Protein AF-A0A939RJ05-F1 (afdb_monomer)

Sequence (452 aa):
MKIYETQSNEKELFLKVTDVLLPDTPKEKILIYDIDTTAFEAANGCVFLIGAEYFESGELKVKQYFSEDIREELDIIEKFLSFAYGYEVLLNYKGNSFDIPFLAGRIDILRSDTNIIENEVSKSQTSQVKHRFITLQENMSHLRKISYDLFDEIRPLKTGLDLASTKIDIFRKLTGQTVTEKISGENISLFYVQHLARTKLKAYTEISNSPENVGFISDYHPNSEIDELAHISVSENPSFLQDVLNRNRDNIQSVLYISRLAHIFNMRKGLYNVSIMTCDNKNGIDNFTNTNHTNNQLITDFDRLNLCIYNGCIASETKSDTSNNKNILLSLPILELSLKQFYINYRDYYYFPAENMAMHKSIAEFADKASRKKATAQTAFSMISGRFVKIPAAYIKAENKKEGCLYKESYESENYYLPVNNIPNMNNDNLKMFAYFCMMENFKYSLSDILI

Mean predicted aligned error: 11.12 Å

Secondary structure (DSSP, 8-state):
-EEEEEE-S-HHHHHHHHHHH-TTS-GGGEEEEEEEESSSSTTT--EEEEEEEEEETTEEEEEEEE-SSGGGHHHHHHHHHHHHTT-SEEEESSTTTTHHHHHHHHHHHHHHHHHHHHTTS-TTHHHHHHHHHHHHHHHHHHHHHHEEEHHHHHGGGTTTTT-S---HHHHHHTTT-----SS-HHHHHHHHHHHHHHHHHHHHHHHSS--S-----TT----SHHHHHTTS-GGGSHHHHHHHHHHHHHHHHHHHHHGGGHHHHHHHTT-EEEEEEEEETTSSHHHHH-S---TT--S--TTS-----BTTBEEEEE--SS-SSEEEEEEEEEEEEEEEEE-TTGGGEEEETTTTEEEEHHHHTTS-STT-EE--TTT-EEEEEEEEEEE-HHHHHHTT--GGG-EESSSS---EEEEGGGGGG--HHHHHHHHHHHHHHHHHHHHHHHH-

Solvent-accessible surface area (backbone atoms only — not comparable to full-atom values): 25511 Å² total; per-residue (Å²): 107,48,77,48,75,46,79,47,92,53,42,69,58,50,52,57,42,40,57,62,68,39,64,90,53,58,63,66,28,39,35,30,43,44,72,43,48,53,46,99,42,39,91,77,34,52,62,42,35,41,36,37,40,39,39,55,98,94,40,35,31,38,40,33,32,35,36,87,46,79,87,25,32,64,56,40,52,50,54,48,38,63,57,54,63,76,43,65,35,36,42,28,69,46,30,81,80,41,52,54,56,33,54,51,45,39,52,55,50,56,49,51,59,46,54,62,54,44,79,77,53,63,78,69,62,53,52,57,54,52,52,52,55,51,52,50,52,52,33,50,52,49,51,64,70,25,50,43,44,50,43,74,68,45,60,80,42,32,75,77,47,70,47,94,64,90,56,68,66,65,37,37,51,68,42,68,50,77,78,77,72,89,66,55,70,68,57,52,20,52,42,51,50,48,34,49,54,49,53,53,47,53,55,45,51,74,71,37,97,61,89,85,83,76,84,85,77,95,85,75,82,88,87,52,79,60,66,70,53,40,78,51,59,62,76,80,35,59,70,61,40,47,53,53,54,47,51,48,49,50,58,34,55,45,52,58,47,52,42,73,48,28,66,58,54,38,45,76,71,58,52,48,46,72,47,78,46,78,40,72,62,88,66,59,57,66,65,64,62,63,63,80,61,62,99,82,62,71,58,78,75,78,87,49,53,65,50,64,60,55,92,57,30,36,41,33,69,46,89,58,90,84,58,97,47,48,32,36,40,36,37,36,36,49,40,84,46,74,29,32,38,39,41,83,67,13,85,52,24,31,19,26,75,91,77,66,31,36,37,47,51,88,63,46,69,84,46,65,72,89,60,45,40,84,25,43,68,78,43,14,24,42,77,48,73,50,52,26,31,79,46,52,53,67,40,42,62,74,67,65,60,59,59,68,80,37,29,21,85,47,78,84,51,74,59,34,30,40,53,55,88,57,59,84,73,53,53,73,67,56,46,46,49,44,52,45,37,48,52,40,52,23,52,32,51,60,49,54,75,68,74,111

Radius of gyration: 30.49 Å; Cα contacts (8 Å, |Δi|>4): 656; chains: 1; bounding box: 73×47×103 Å

pLDDT: mean 78.97, std 17.87, range [28.97, 98.62]

Structure (mmCIF, N/CA/C/O backbone):
data_AF-A0A939RJ05-F1
#
_entry.id   AF-A0A939RJ05-F1
#
loop_
_atom_site.group_PDB
_atom_site.id
_atom_site.type_symbol
_atom_site.label_atom_id
_atom_site.label_alt_id
_atom_site.label_comp_id
_atom_site.label_asym_id
_atom_site.label_entity_id
_atom_site.label_seq_id
_atom_site.pdbx_PDB_ins_code
_atom_site.Cartn_x
_atom_site.Cartn_y
_atom_site.Cartn_z
_atom_site.occupancy
_atom_site.B_iso_or_equiv
_atom_site.auth_seq_id
_atom_site.auth_comp_id
_atom_site.auth_asym_id
_atom_site.auth_atom_id
_atom_site.pdbx_PDB_model_num
ATOM 1 N N . MET A 1 1 ? -14.014 4.101 29.350 1.00 89.81 1 MET A N 1
ATOM 2 C CA . MET A 1 1 ? -13.431 4.295 28.010 1.00 89.81 1 MET A CA 1
ATOM 3 C C . MET A 1 1 ? -13.768 5.696 27.538 1.00 89.81 1 MET A C 1
ATOM 5 O O . MET A 1 1 ? -14.823 6.207 27.920 1.00 89.81 1 MET A O 1
ATOM 9 N N . LYS A 1 2 ? -12.951 6.295 26.670 1.00 93.81 2 LYS A N 1
ATOM 10 C CA . LYS A 1 2 ? -13.255 7.576 26.014 1.00 93.81 2 LYS A CA 1
ATOM 11 C C . LYS A 1 2 ? -13.290 7.409 24.499 1.00 93.81 2 LYS A C 1
ATOM 13 O O . LYS A 1 2 ? -12.536 6.621 23.940 1.00 93.81 2 LYS A O 1
ATOM 18 N N . ILE A 1 3 ? -14.199 8.131 23.848 1.00 97.00 3 ILE A N 1
ATOM 19 C CA . ILE A 1 3 ? -14.319 8.161 22.388 1.00 97.00 3 ILE A CA 1
ATOM 20 C C . ILE A 1 3 ? -14.104 9.599 21.945 1.00 97.00 3 ILE A C 1
ATOM 22 O O . ILE A 1 3 ? -14.841 10.492 22.363 1.00 97.00 3 ILE A O 1
ATOM 26 N N . TYR A 1 4 ? -13.105 9.802 21.098 1.00 97.50 4 TYR A N 1
ATOM 27 C CA . TYR A 1 4 ? -12.804 11.090 20.490 1.00 97.50 4 TYR A CA 1
ATOM 28 C C . TYR A 1 4 ? -13.197 11.037 19.021 1.00 97.50 4 TYR A C 1
ATOM 30 O O . TYR A 1 4 ? -12.906 10.058 18.338 1.00 97.50 4 TYR A O 1
ATOM 38 N N . GLU A 1 5 ? -13.867 12.076 18.534 1.00 97.44 5 GLU A N 1
ATOM 39 C CA . GLU A 1 5 ? -14.218 12.204 17.125 1.00 97.44 5 GLU A CA 1
ATOM 40 C C . GLU A 1 5 ? -13.865 13.600 16.624 1.00 97.44 5 GLU A C 1
ATOM 42 O O . GLU A 1 5 ? -14.129 14.602 17.286 1.00 97.44 5 GLU A O 1
ATOM 47 N N . THR A 1 6 ? -13.242 13.656 15.453 1.00 96.31 6 THR A N 1
ATOM 48 C CA . THR A 1 6 ? -12.765 14.900 14.841 1.00 96.31 6 THR A CA 1
ATOM 49 C C . THR A 1 6 ? -12.865 14.813 13.324 1.00 96.31 6 THR A C 1
ATOM 51 O O . THR A 1 6 ? -12.928 13.720 12.762 1.00 96.31 6 THR A O 1
ATOM 54 N N . GLN A 1 7 ? -12.838 15.959 12.650 1.00 95.44 7 GLN A N 1
ATOM 55 C CA . GLN A 1 7 ? -12.683 15.990 11.198 1.00 95.44 7 GLN A CA 1
ATOM 56 C C . GLN A 1 7 ? -11.243 15.648 10.797 1.00 95.44 7 GLN A C 1
ATOM 58 O O . GLN A 1 7 ? -10.292 15.939 11.529 1.00 95.44 7 GLN A O 1
ATOM 63 N N . SER A 1 8 ? -11.105 15.023 9.632 1.00 92.62 8 SER A N 1
ATOM 64 C CA . SER A 1 8 ? -9.831 14.777 8.968 1.00 92.62 8 SER A CA 1
ATOM 65 C C . SER A 1 8 ? -9.556 15.858 7.926 1.00 92.62 8 SER A C 1
ATOM 67 O O . SER A 1 8 ? -10.449 16.274 7.189 1.00 92.62 8 SER A O 1
ATOM 69 N N . ASN A 1 9 ? -8.303 16.285 7.842 1.00 88.69 9 ASN A N 1
ATOM 70 C CA . ASN A 1 9 ? -7.784 17.170 6.802 1.00 88.69 9 ASN A CA 1
ATOM 71 C C . ASN A 1 9 ? -7.405 16.419 5.511 1.00 88.69 9 ASN A C 1
ATOM 73 O O . ASN A 1 9 ? -7.121 17.065 4.509 1.00 88.69 9 ASN A O 1
ATOM 77 N N . GLU A 1 10 ? -7.448 15.083 5.502 1.00 89.25 10 GLU A N 1
ATOM 78 C CA . GLU A 1 10 ? -6.997 14.247 4.378 1.00 89.25 10 GLU A CA 1
ATOM 79 C C . GLU A 1 10 ? -8.123 13.851 3.412 1.00 89.25 10 GLU A C 1
ATOM 81 O O . GLU A 1 10 ? -7.974 12.946 2.595 1.00 89.25 10 GLU A O 1
ATOM 86 N N . LYS A 1 11 ? -9.277 14.528 3.474 1.00 91.94 11 LYS A N 1
ATOM 87 C CA . LYS A 1 11 ? -10.465 14.224 2.656 1.00 91.94 11 LYS A CA 1
ATOM 88 C C . LYS A 1 11 ? -10.159 14.132 1.164 1.00 91.94 11 LYS A C 1
ATOM 90 O O . LYS A 1 11 ? -10.579 13.189 0.501 1.00 91.94 11 LYS A O 1
ATOM 95 N N . GLU A 1 12 ? -9.445 15.117 0.634 1.00 87.62 12 GLU A N 1
ATOM 96 C CA . GLU A 1 12 ? -9.101 15.169 -0.785 1.00 87.62 12 GLU A CA 1
ATOM 97 C C . GLU A 1 12 ? -8.206 13.991 -1.187 1.00 87.62 12 GLU A C 1
ATOM 99 O O . GLU A 1 12 ? -8.477 13.314 -2.180 1.00 87.62 12 GLU A O 1
ATOM 104 N N . LEU A 1 13 ? -7.187 13.701 -0.377 1.00 84.75 13 LEU A N 1
ATOM 105 C CA . LEU A 1 13 ? -6.288 12.577 -0.595 1.00 84.75 13 LEU A CA 1
ATOM 106 C C . LEU A 1 13 ? -7.037 11.241 -0.506 1.00 84.75 13 LEU A C 1
ATOM 108 O O . LEU A 1 13 ? -6.908 10.409 -1.400 1.00 84.75 13 LEU A O 1
ATOM 112 N N . PHE A 1 14 ? -7.869 11.055 0.519 1.00 91.12 14 PHE A N 1
ATOM 113 C CA . PHE A 1 14 ? -8.706 9.871 0.699 1.00 91.12 14 PHE A CA 1
ATOM 114 C C . PHE A 1 14 ? -9.585 9.598 -0.524 1.00 91.12 14 PHE A C 1
ATOM 116 O O . PHE A 1 14 ? -9.611 8.471 -1.024 1.00 91.12 14 PHE A O 1
ATOM 123 N N . LEU A 1 15 ? -10.281 10.618 -1.039 1.00 89.56 15 LEU A N 1
ATOM 124 C CA . LEU A 1 15 ? -11.142 10.470 -2.214 1.00 89.56 15 LEU A CA 1
ATOM 125 C C . LEU A 1 15 ? -10.329 10.032 -3.438 1.00 89.56 15 LEU A C 1
ATOM 127 O O . LEU A 1 15 ? -10.649 9.010 -4.043 1.00 89.56 15 LEU A O 1
ATOM 131 N N . LYS A 1 16 ? -9.218 10.719 -3.735 1.00 81.56 16 LYS A N 1
ATOM 132 C CA . LYS A 1 16 ? -8.351 10.386 -4.879 1.00 81.56 16 LYS A CA 1
ATOM 133 C C . LYS A 1 16 ? -7.790 8.966 -4.780 1.00 81.56 16 LYS A C 1
ATOM 135 O O . LYS A 1 16 ? -7.823 8.207 -5.745 1.00 81.56 16 LYS A O 1
ATOM 140 N N . VAL A 1 17 ? -7.308 8.584 -3.602 1.00 84.00 17 VAL A N 1
ATOM 141 C CA . VAL A 1 17 ? -6.753 7.253 -3.334 1.00 84.00 17 VAL A CA 1
ATOM 142 C C . VAL A 1 17 ? -7.797 6.164 -3.527 1.00 84.00 17 VAL A C 1
ATOM 144 O O . VAL A 1 17 ? -7.559 5.183 -4.234 1.00 84.00 17 VAL A O 1
ATOM 147 N N . THR A 1 18 ? -8.957 6.326 -2.899 1.00 88.06 18 THR A N 1
ATOM 148 C CA . THR A 1 18 ? -10.007 5.308 -2.919 1.00 88.06 18 THR A CA 1
ATOM 149 C C . THR A 1 18 ? -10.670 5.206 -4.289 1.00 88.06 18 THR A C 1
ATOM 151 O O . THR A 1 18 ? -11.065 4.113 -4.672 1.00 88.06 18 THR A O 1
ATOM 154 N N . ASP A 1 19 ? -10.730 6.282 -5.077 1.00 85.00 19 ASP A N 1
ATOM 155 C CA . ASP A 1 19 ? -11.166 6.248 -6.484 1.00 85.00 19 ASP A CA 1
ATOM 156 C C . ASP A 1 19 ? -10.230 5.446 -7.395 1.00 85.00 19 ASP A C 1
ATOM 158 O O . ASP A 1 19 ? -10.642 4.954 -8.451 1.00 85.00 19 ASP A O 1
ATOM 162 N N . VAL A 1 20 ? -8.956 5.315 -7.026 1.00 81.00 20 VAL A N 1
ATOM 163 C CA . VAL A 1 20 ? -7.994 4.495 -7.768 1.00 81.00 20 VAL A CA 1
ATOM 164 C C . VAL A 1 20 ? -7.974 3.074 -7.230 1.00 81.00 20 VAL A C 1
ATOM 166 O O . VAL A 1 20 ? -8.106 2.134 -8.007 1.00 81.00 20 VAL A O 1
ATOM 169 N N . LEU A 1 21 ? -7.794 2.905 -5.924 1.00 85.31 21 LEU A N 1
ATOM 170 C CA . LEU A 1 21 ? -7.571 1.602 -5.307 1.00 85.31 21 LEU A CA 1
ATOM 171 C C . LEU A 1 21 ? -8.852 0.763 -5.212 1.00 85.31 21 LEU A C 1
ATOM 173 O O . LEU A 1 21 ? -8.792 -0.456 -5.349 1.00 85.31 21 LEU A O 1
ATOM 177 N N . LEU A 1 22 ? -9.990 1.415 -4.964 1.00 89.06 22 LEU A N 1
ATOM 178 C CA . LEU A 1 22 ? -11.276 0.795 -4.635 1.00 89.06 22 LEU A CA 1
ATOM 179 C C . LEU A 1 22 ? -12.421 1.476 -5.423 1.00 89.06 22 LEU A C 1
ATOM 181 O O . LEU A 1 22 ? -13.361 1.996 -4.817 1.00 89.06 22 LEU A O 1
ATOM 185 N N . PRO 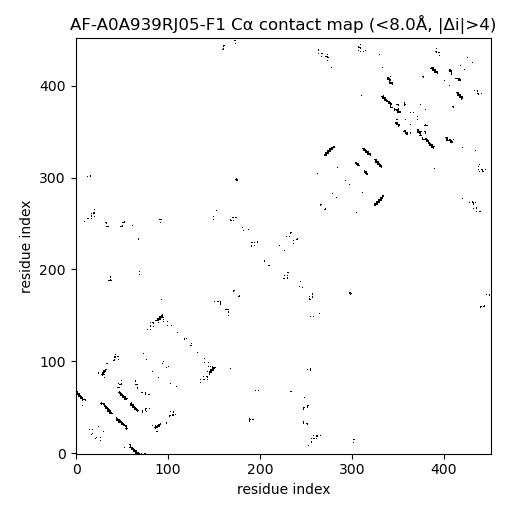A 1 23 ? -12.347 1.523 -6.771 1.00 84.44 23 PRO A N 1
ATOM 186 C CA . PRO A 1 23 ? -13.260 2.319 -7.598 1.00 84.44 23 PRO A CA 1
ATOM 187 C C . PRO A 1 23 ? -14.725 1.878 -7.486 1.00 84.44 23 PRO A C 1
ATOM 189 O O . PRO A 1 23 ? -15.622 2.710 -7.586 1.00 84.44 23 PRO A O 1
ATOM 192 N N . ASP A 1 24 ? -14.959 0.587 -7.249 1.00 88.25 24 ASP A N 1
ATOM 193 C CA . ASP A 1 24 ? -16.298 -0.002 -7.154 1.00 88.25 24 ASP A CA 1
ATOM 194 C C . ASP A 1 24 ? -16.863 0.013 -5.720 1.00 88.25 24 ASP A C 1
ATOM 196 O O . ASP A 1 24 ? -17.988 -0.434 -5.493 1.00 88.25 24 ASP A O 1
ATOM 200 N N . THR A 1 25 ? -16.105 0.511 -4.735 1.00 93.44 25 THR A N 1
ATOM 201 C CA . THR A 1 25 ? -16.527 0.556 -3.328 1.00 93.44 25 THR A CA 1
ATOM 202 C C . THR A 1 25 ? -17.035 1.958 -2.961 1.00 93.44 25 THR A C 1
ATOM 204 O O . THR A 1 25 ? -16.295 2.939 -3.116 1.00 93.44 25 THR A O 1
ATOM 207 N N . PRO A 1 26 ? -18.268 2.090 -2.427 1.00 96.69 26 PRO A N 1
ATOM 208 C CA . PRO A 1 26 ? -18.755 3.354 -1.878 1.00 96.69 26 PRO A CA 1
ATOM 209 C C . PRO A 1 26 ? -17.828 3.884 -0.779 1.00 96.69 26 PRO A C 1
ATOM 211 O O . PRO A 1 26 ? -17.320 3.113 0.035 1.00 96.69 26 PRO A O 1
ATOM 214 N N . LYS A 1 27 ? -17.622 5.202 -0.712 1.00 96.69 27 LYS A N 1
ATOM 215 C CA . LYS A 1 27 ? -16.649 5.809 0.215 1.00 96.69 27 LYS A CA 1
ATOM 216 C C . LYS A 1 27 ? -17.015 5.577 1.677 1.00 96.69 27 LYS A C 1
ATOM 218 O O . LYS A 1 27 ? -16.148 5.300 2.496 1.00 96.69 27 LYS A O 1
ATOM 223 N N . GLU A 1 28 ? -18.308 5.570 1.969 1.00 97.88 28 GLU A N 1
ATOM 224 C CA . GLU A 1 28 ? -18.903 5.276 3.274 1.00 97.88 28 GLU A CA 1
ATOM 225 C C . GLU A 1 28 ? -18.736 3.805 3.697 1.00 97.88 28 GLU A C 1
ATOM 227 O O . GLU A 1 28 ? -19.052 3.442 4.829 1.00 97.88 28 GLU A O 1
ATOM 232 N N . LYS A 1 29 ? -18.267 2.936 2.791 1.00 98.38 29 LYS A N 1
ATOM 233 C CA . LYS A 1 29 ? -18.003 1.511 3.036 1.00 98.38 29 LYS A CA 1
ATOM 234 C C . LYS A 1 29 ? -16.519 1.177 3.164 1.00 98.38 29 LYS A C 1
ATOM 236 O O . LYS A 1 29 ? -16.188 0.004 3.354 1.00 98.38 29 LYS A O 1
ATOM 241 N N . ILE A 1 30 ? -15.652 2.189 3.134 1.00 98.44 30 ILE A N 1
ATOM 242 C CA . ILE A 1 30 ? -14.205 2.063 3.322 1.00 98.44 30 ILE A CA 1
ATOM 243 C C . ILE A 1 30 ? -13.838 2.595 4.709 1.00 98.44 30 ILE A C 1
ATOM 245 O O . ILE A 1 30 ? -14.177 3.725 5.059 1.00 98.44 30 ILE A O 1
ATOM 249 N N . LEU A 1 31 ? -13.127 1.778 5.481 1.00 98.50 31 LEU A N 1
ATOM 250 C CA . LEU A 1 31 ? -12.607 2.122 6.799 1.00 98.50 31 LEU A CA 1
ATOM 251 C C . LEU A 1 31 ? -11.086 1.990 6.798 1.00 98.50 31 LEU A C 1
ATOM 253 O O . LEU A 1 31 ? -10.571 0.961 6.365 1.00 98.50 31 LEU A O 1
ATOM 257 N N . ILE A 1 32 ? -10.377 2.991 7.312 1.00 98.31 32 ILE A N 1
ATOM 258 C CA . ILE A 1 32 ? -8.939 2.896 7.603 1.00 98.31 32 ILE A CA 1
ATOM 259 C C . ILE A 1 32 ? -8.772 2.784 9.112 1.00 98.31 32 ILE A C 1
ATOM 261 O O . ILE A 1 32 ? -9.492 3.463 9.840 1.00 98.31 32 ILE A O 1
ATOM 265 N N . TYR A 1 33 ? -7.863 1.945 9.601 1.00 98.06 33 TYR A N 1
ATOM 266 C CA . TYR A 1 33 ? -7.637 1.801 11.040 1.00 98.06 33 TYR A CA 1
ATOM 267 C C . TYR A 1 33 ? -6.175 1.505 11.384 1.00 98.06 33 TYR A C 1
ATOM 269 O O . TYR A 1 33 ? -5.415 1.052 10.529 1.00 98.06 33 TYR A O 1
ATOM 277 N N . ASP A 1 34 ? -5.830 1.757 12.645 1.00 97.69 34 ASP A N 1
ATOM 278 C CA . ASP A 1 34 ? -4.544 1.439 13.278 1.00 97.69 34 ASP A CA 1
ATOM 279 C C . ASP A 1 34 ? -4.776 1.224 14.783 1.00 97.69 34 ASP A C 1
ATOM 281 O O . ASP A 1 34 ? -5.645 1.884 15.381 1.00 97.69 34 ASP A O 1
ATOM 285 N N . ILE A 1 35 ? -4.015 0.315 15.400 1.00 97.50 35 ILE A N 1
ATOM 286 C CA . ILE A 1 35 ? -4.039 0.099 16.854 1.00 97.50 35 ILE A CA 1
ATOM 287 C C . ILE A 1 35 ? -2.727 0.545 17.504 1.00 97.50 35 ILE A C 1
ATOM 289 O O . ILE A 1 35 ? -1.646 0.299 16.977 1.00 97.50 35 ILE A O 1
ATOM 293 N N . ASP A 1 36 ? -2.813 1.098 18.714 1.00 95.62 36 ASP A N 1
ATOM 294 C CA . ASP A 1 36 ? -1.651 1.258 19.585 1.00 95.62 36 ASP A CA 1
ATOM 295 C C . ASP A 1 36 ? -1.715 0.300 20.776 1.00 95.62 36 ASP A C 1
ATOM 297 O O . ASP A 1 36 ? -2.732 0.138 21.468 1.00 95.62 36 ASP A O 1
ATOM 301 N N . THR A 1 37 ? -0.573 -0.340 21.005 1.00 94.12 37 THR A N 1
ATOM 302 C CA . THR A 1 37 ? -0.399 -1.425 21.965 1.00 94.12 37 THR A CA 1
ATOM 303 C C . THR A 1 37 ? 0.762 -1.147 22.903 1.00 94.12 37 THR A C 1
ATOM 305 O O . THR A 1 37 ? 1.720 -0.447 22.572 1.00 94.12 37 THR A O 1
ATOM 308 N N . THR A 1 38 ? 0.730 -1.751 24.085 1.00 90.94 38 THR A N 1
ATOM 309 C CA . THR A 1 38 ? 1.842 -1.655 25.044 1.00 90.94 38 THR A CA 1
ATOM 310 C C . THR A 1 38 ? 3.003 -2.608 24.755 1.00 90.94 38 THR A C 1
ATOM 312 O O . THR A 1 38 ? 4.090 -2.418 25.291 1.00 90.94 38 THR A O 1
ATOM 315 N N . ALA A 1 39 ? 2.798 -3.620 23.908 1.00 89.00 39 ALA A N 1
ATOM 316 C CA . ALA A 1 39 ? 3.813 -4.599 23.522 1.00 89.00 39 ALA A CA 1
ATOM 317 C C . ALA A 1 39 ? 3.567 -5.116 22.097 1.00 89.00 39 ALA A C 1
ATOM 319 O O . ALA A 1 39 ? 2.512 -4.871 21.523 1.00 89.00 39 ALA A O 1
ATOM 320 N N . PHE A 1 40 ? 4.515 -5.879 21.545 1.00 87.94 40 PHE A N 1
ATOM 321 C CA . PHE A 1 40 ? 4.389 -6.497 20.216 1.00 87.94 40 PHE A CA 1
ATOM 322 C C . PHE A 1 40 ? 3.635 -7.837 20.211 1.00 87.94 40 PHE A C 1
ATOM 324 O O . PHE A 1 40 ? 3.334 -8.372 19.147 1.00 87.94 40 PHE A O 1
ATOM 331 N N . GLU A 1 41 ? 3.330 -8.395 21.382 1.00 89.62 41 GLU A N 1
ATOM 332 C CA . GLU A 1 41 ? 2.631 -9.672 21.518 1.00 89.62 41 GLU A CA 1
ATOM 333 C C . GLU A 1 41 ? 1.428 -9.529 22.447 1.00 89.62 41 GLU A C 1
ATOM 335 O O . GLU A 1 41 ? 1.538 -8.962 23.536 1.00 89.62 41 GLU A O 1
ATOM 340 N N . ALA A 1 42 ? 0.292 -10.104 22.047 1.00 92.81 42 ALA A N 1
ATOM 341 C CA . ALA A 1 42 ? -0.958 -10.017 22.801 1.00 92.81 42 ALA A CA 1
ATOM 342 C C . ALA A 1 42 ? -0.852 -10.602 24.221 1.00 92.81 42 ALA A C 1
ATOM 344 O O . ALA A 1 42 ? -1.545 -10.141 25.124 1.00 92.81 42 ALA A O 1
ATOM 345 N N . ALA A 1 43 ? 0.022 -11.590 24.438 1.00 88.06 43 ALA A N 1
ATOM 346 C CA . ALA A 1 43 ? 0.241 -12.204 25.749 1.00 88.06 43 ALA A CA 1
ATOM 347 C C . ALA A 1 43 ? 0.862 -11.241 26.775 1.00 88.06 43 ALA A C 1
ATOM 349 O O . ALA A 1 43 ? 0.603 -11.367 27.968 1.00 88.06 43 ALA A O 1
ATOM 350 N N . ASN A 1 44 ? 1.654 -10.273 26.305 1.00 86.69 44 ASN A N 1
ATOM 351 C CA . ASN A 1 44 ? 2.491 -9.414 27.145 1.00 86.69 44 ASN A CA 1
ATOM 352 C C . ASN A 1 44 ? 2.059 -7.942 27.119 1.00 86.69 44 ASN A C 1
ATOM 354 O O . ASN A 1 44 ? 2.721 -7.093 27.710 1.00 86.69 44 ASN A O 1
ATOM 358 N N . GLY A 1 45 ? 0.970 -7.624 26.423 1.00 87.81 45 GLY A N 1
ATOM 359 C CA . GLY A 1 45 ? 0.490 -6.260 26.271 1.00 87.81 45 GLY A CA 1
ATOM 360 C C . GLY A 1 45 ? -1.023 -6.178 26.192 1.00 87.81 45 GLY A C 1
ATOM 361 O O . GLY A 1 45 ? -1.732 -7.175 26.291 1.00 87.81 45 GLY A O 1
ATOM 362 N N . CYS A 1 46 ? -1.499 -4.960 26.000 1.00 91.62 46 CYS A N 1
ATOM 363 C CA . CYS A 1 46 ? -2.898 -4.620 25.823 1.00 91.62 46 CYS A CA 1
ATOM 364 C C . CYS A 1 46 ? -3.048 -3.608 24.692 1.00 91.62 46 CYS A C 1
ATOM 366 O O . CYS A 1 46 ? -2.106 -2.873 24.375 1.00 91.62 46 CYS A O 1
ATOM 368 N N . VAL A 1 47 ? -4.243 -3.553 24.115 1.00 95.62 47 VAL A N 1
ATOM 369 C CA . VAL A 1 47 ? -4.652 -2.458 23.234 1.00 95.62 47 VAL 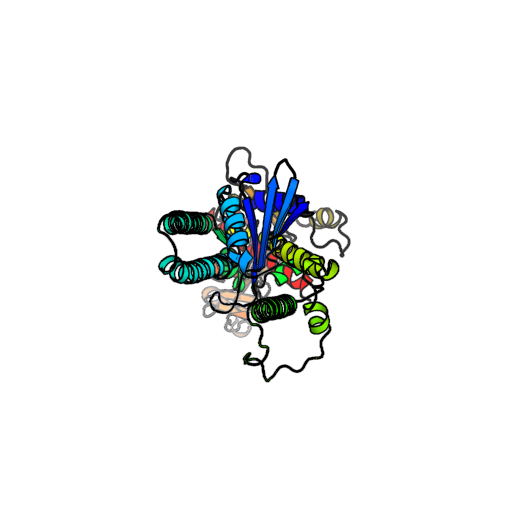A CA 1
ATOM 370 C C . VAL A 1 47 ? -5.157 -1.320 24.107 1.00 95.62 47 VAL A C 1
ATOM 372 O O . VAL A 1 47 ? -6.009 -1.535 24.966 1.00 95.62 47 VAL A O 1
ATOM 375 N N . PHE A 1 48 ? -4.635 -0.113 23.906 1.00 94.81 48 PHE A N 1
ATOM 376 C CA . PHE A 1 48 ? -5.096 1.062 24.652 1.00 94.81 48 PHE A CA 1
ATOM 377 C C . PHE A 1 48 ? -5.715 2.139 23.768 1.00 94.81 48 PHE A C 1
ATOM 379 O O . PHE A 1 48 ? -6.412 3.020 24.271 1.00 94.81 48 PHE A O 1
ATOM 386 N N . LEU A 1 49 ? -5.488 2.066 22.460 1.00 97.19 49 LEU A N 1
ATOM 387 C CA . LEU A 1 49 ? -6.071 2.980 21.496 1.00 97.19 49 LEU A CA 1
ATOM 388 C C . LEU A 1 49 ? -6.345 2.236 20.194 1.00 97.19 49 LEU A C 1
ATOM 390 O O . LEU A 1 49 ? -5.480 1.539 19.672 1.00 97.19 49 LEU A O 1
ATOM 394 N N . ILE A 1 50 ? -7.558 2.395 19.678 1.00 98.56 50 ILE A N 1
ATOM 395 C CA . ILE A 1 50 ? -7.916 1.985 18.322 1.00 98.56 50 ILE A CA 1
ATOM 396 C C . ILE A 1 50 ? -8.459 3.216 17.622 1.00 98.56 50 ILE A C 1
ATOM 398 O O . ILE A 1 50 ? -9.453 3.790 18.073 1.00 98.56 50 ILE A O 1
ATOM 402 N N . GLY A 1 51 ? -7.824 3.629 16.535 1.00 98.44 51 GLY A N 1
ATOM 403 C CA . GLY A 1 51 ? -8.327 4.722 15.720 1.00 98.44 51 GLY A CA 1
ATOM 404 C C . GLY A 1 51 ? -8.859 4.227 14.388 1.00 98.44 51 GLY A C 1
ATOM 405 O O . GLY A 1 51 ? -8.417 3.211 13.856 1.00 98.44 51 GLY A O 1
ATOM 406 N N . ALA A 1 52 ? -9.844 4.950 13.870 1.00 98.50 52 ALA A N 1
ATOM 407 C CA . A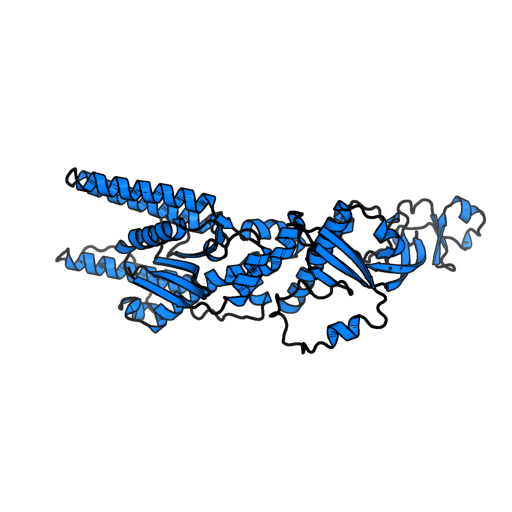LA A 1 52 ? -10.538 4.628 12.643 1.00 98.50 52 ALA A CA 1
ATOM 408 C C . ALA A 1 52 ? -10.880 5.905 11.867 1.00 98.50 52 ALA A C 1
ATOM 410 O O . ALA A 1 52 ? -11.522 6.805 12.409 1.00 98.50 52 ALA A O 1
ATOM 411 N N . GLU A 1 53 ? -10.488 5.980 10.599 1.00 98.50 53 GLU A N 1
ATOM 412 C CA . GLU A 1 53 ? -10.845 7.068 9.689 1.00 98.50 53 GLU A CA 1
ATOM 413 C C . GLU A 1 53 ? -11.902 6.597 8.685 1.00 98.50 53 GLU A C 1
ATOM 415 O O . GLU A 1 53 ? -11.764 5.538 8.068 1.00 98.50 53 GLU A O 1
ATOM 420 N N . TYR A 1 54 ? -12.986 7.365 8.564 1.00 98.44 54 TYR A N 1
ATOM 421 C CA . TYR A 1 54 ? -14.185 6.979 7.829 1.00 98.44 54 TYR A CA 1
ATOM 422 C C . TYR A 1 54 ? -14.868 8.175 7.165 1.00 98.44 54 TYR A C 1
ATOM 424 O O . TYR A 1 54 ? -14.769 9.311 7.635 1.00 98.44 54 TYR A O 1
ATOM 432 N N . PHE A 1 55 ? -15.580 7.912 6.070 1.00 98.25 55 PHE A N 1
ATOM 433 C CA . PHE A 1 55 ? -16.313 8.925 5.317 1.00 98.25 55 PHE A CA 1
ATOM 434 C C . PHE A 1 55 ? -17.808 8.868 5.647 1.00 98.25 55 PHE A C 1
ATOM 436 O O . PHE A 1 55 ? -18.426 7.810 5.566 1.00 98.25 55 PHE A O 1
ATOM 443 N N . GLU A 1 56 ? -18.403 9.999 6.019 1.00 97.12 56 GLU A N 1
ATOM 444 C CA . GLU A 1 56 ? -19.822 10.085 6.363 1.00 97.12 56 GLU A CA 1
ATOM 445 C C . GLU A 1 56 ? -20.377 11.477 6.064 1.00 97.12 56 GLU A C 1
ATOM 447 O O . GLU A 1 56 ? -19.787 12.492 6.434 1.00 97.12 56 GLU A O 1
ATOM 452 N N . SER A 1 57 ? -21.564 11.531 5.448 1.00 95.06 57 SER A N 1
ATOM 453 C CA . SER A 1 57 ? -22.273 12.788 5.151 1.00 95.06 57 SER A CA 1
ATOM 454 C C . SER A 1 57 ? -21.411 13.795 4.383 1.00 95.06 57 SER A C 1
ATOM 456 O O . SER A 1 57 ? -21.480 14.999 4.619 1.00 95.06 57 SER A O 1
ATOM 458 N N . GLY A 1 58 ? -20.580 13.291 3.469 1.00 95.00 58 GLY A N 1
ATOM 459 C CA . GLY A 1 58 ? -19.688 14.110 2.665 1.00 95.00 58 GLY A CA 1
ATOM 460 C C . GLY A 1 58 ? -18.422 14.570 3.384 1.00 95.00 58 GLY A C 1
ATOM 461 O O . GLY A 1 58 ? -17.670 15.306 2.763 1.00 95.00 58 GLY A O 1
ATOM 462 N N . GLU A 1 59 ? -18.155 14.165 4.629 1.00 97.12 59 GLU A N 1
ATOM 463 C CA . GLU A 1 59 ? -16.954 14.540 5.384 1.00 97.12 59 GLU A CA 1
ATOM 464 C C . GLU A 1 59 ? -16.107 13.330 5.782 1.00 97.12 59 GLU A C 1
ATOM 466 O O . GLU A 1 59 ? -16.633 12.259 6.079 1.00 97.12 59 GLU A O 1
ATOM 471 N N . LEU A 1 60 ? -14.785 13.520 5.826 1.00 98.06 60 LEU A N 1
ATOM 472 C CA . LEU A 1 60 ? -13.854 12.528 6.359 1.00 98.06 60 LEU A CA 1
ATOM 473 C C . LEU A 1 60 ? -13.632 12.800 7.850 1.00 98.06 60 LEU A C 1
ATOM 475 O O . LEU A 1 60 ? -13.350 13.933 8.252 1.00 98.06 60 LEU A O 1
ATOM 479 N N . LYS A 1 61 ? -13.774 11.770 8.678 1.00 98.25 61 LYS A N 1
ATOM 480 C CA . LYS A 1 61 ? -13.724 11.865 10.138 1.00 98.25 61 LYS A CA 1
ATOM 481 C C . LYS A 1 61 ? -12.790 10.814 10.713 1.00 98.25 61 LYS A C 1
ATOM 483 O O . LYS A 1 61 ? -12.692 9.715 10.184 1.00 98.25 61 LYS A O 1
ATOM 488 N N . VAL A 1 62 ? -12.178 11.134 11.846 1.00 98.44 62 VAL A N 1
ATOM 489 C CA . VAL A 1 62 ? -11.353 10.214 12.635 1.00 98.44 62 VAL A CA 1
ATOM 490 C C . VAL A 1 62 ? -12.042 9.976 13.970 1.00 98.44 62 VAL A C 1
ATOM 492 O O . VAL A 1 62 ? -12.338 10.934 14.689 1.00 98.44 62 VAL A O 1
ATOM 495 N N . LYS A 1 63 ? -12.292 8.706 14.294 1.00 98.56 63 LYS A N 1
ATOM 496 C CA . LYS A 1 63 ? -12.862 8.225 15.555 1.00 98.56 63 LYS A CA 1
ATOM 497 C C . LYS A 1 63 ? -11.837 7.375 16.291 1.00 98.56 63 LYS A C 1
ATOM 499 O O . LYS A 1 63 ? -11.286 6.445 15.718 1.00 98.56 63 LYS A O 1
ATOM 504 N N . GLN A 1 64 ? -11.597 7.683 17.557 1.00 98.44 64 GLN A N 1
ATOM 505 C CA . GLN A 1 64 ? -10.542 7.074 18.362 1.00 98.44 64 GLN A CA 1
ATOM 506 C C . GLN A 1 64 ? -11.121 6.555 19.677 1.00 98.44 64 GLN A C 1
ATOM 508 O O . GLN A 1 64 ? -11.683 7.323 20.460 1.00 98.44 64 GLN A O 1
ATOM 513 N N . TYR A 1 65 ? -11.002 5.248 19.899 1.00 98.38 65 TYR A N 1
ATOM 514 C CA . TYR A 1 65 ? -11.446 4.540 21.096 1.00 98.38 65 TYR A CA 1
ATOM 515 C C . TYR A 1 65 ? -10.256 4.382 22.038 1.00 98.38 65 TYR A C 1
ATOM 517 O O . TYR A 1 65 ? -9.362 3.580 21.777 1.00 98.38 65 TYR A O 1
ATOM 525 N N . PHE A 1 66 ? -10.239 5.160 23.115 1.00 96.19 66 PHE A N 1
ATOM 526 C CA . PHE A 1 66 ? -9.141 5.211 24.071 1.00 96.19 66 PHE A CA 1
ATOM 527 C C . PHE A 1 66 ? -9.530 4.545 25.394 1.00 96.19 66 PHE A C 1
ATOM 529 O O . PHE A 1 66 ? -10.583 4.834 25.976 1.00 96.19 66 PHE A O 1
ATOM 536 N N . SER A 1 67 ? -8.659 3.662 25.865 1.00 93.00 67 SER A N 1
ATOM 537 C CA . SER A 1 67 ? -8.729 3.025 27.175 1.00 93.00 67 SER A CA 1
ATOM 538 C C . SER A 1 67 ? -7.993 3.914 28.173 1.00 93.00 67 SER A C 1
ATOM 540 O O . SER A 1 67 ? -6.825 4.229 27.964 1.00 93.00 67 SER A O 1
ATOM 542 N N . GLU A 1 68 ? -8.619 4.318 29.274 1.00 87.00 68 GLU A N 1
ATOM 543 C CA . GLU A 1 68 ? -7.894 4.988 30.372 1.00 87.00 68 GLU A CA 1
ATOM 544 C C . GLU A 1 68 ? -7.344 3.995 31.393 1.00 87.00 68 GLU A C 1
ATOM 546 O O . GLU A 1 68 ? -6.426 4.300 32.158 1.00 87.00 68 GLU A O 1
ATOM 551 N N . ASP A 1 69 ? -7.940 2.809 31.399 1.00 81.75 69 ASP A N 1
ATOM 552 C CA . ASP A 1 69 ? -7.706 1.742 32.349 1.00 81.75 69 ASP A CA 1
ATOM 553 C C . ASP A 1 69 ? -7.753 0.399 31.616 1.00 81.75 69 ASP A C 1
ATOM 555 O O . ASP A 1 69 ? -8.496 0.234 30.650 1.00 81.75 69 ASP A O 1
ATOM 559 N N . ILE A 1 70 ? -6.980 -0.580 32.085 1.00 80.50 70 ILE A N 1
ATOM 560 C CA . ILE A 1 70 ? -6.922 -1.927 31.501 1.00 80.50 70 ILE A CA 1
ATOM 561 C C . ILE A 1 70 ? -8.287 -2.632 31.485 1.00 80.50 70 ILE A C 1
ATOM 563 O O . ILE A 1 70 ? -8.546 -3.460 30.618 1.00 80.50 70 ILE A O 1
ATOM 567 N N . ARG A 1 71 ? -9.181 -2.297 32.424 1.00 82.88 71 ARG A N 1
ATOM 568 C CA . ARG A 1 71 ? -10.537 -2.863 32.510 1.00 82.88 71 ARG A CA 1
ATOM 569 C C . ARG A 1 71 ? -11.410 -2.482 31.315 1.00 82.88 71 ARG A C 1
ATOM 571 O O . ARG A 1 71 ? -12.390 -3.163 31.043 1.00 82.88 71 ARG A O 1
ATOM 578 N N . GLU A 1 72 ? -11.051 -1.412 30.613 1.00 90.75 72 GLU A N 1
ATOM 579 C CA . GLU A 1 72 ? -11.799 -0.869 29.479 1.00 90.75 72 GLU A CA 1
ATOM 580 C C . GLU A 1 72 ? -11.310 -1.425 28.129 1.00 90.75 72 GLU A C 1
ATOM 582 O O . GLU A 1 72 ? -11.917 -1.132 27.098 1.00 90.75 72 GLU A O 1
ATOM 587 N N . GLU A 1 73 ? -10.250 -2.248 28.120 1.00 93.50 73 GLU A N 1
ATOM 588 C CA . GLU A 1 73 ? -9.668 -2.824 26.900 1.00 93.50 73 GLU A CA 1
ATOM 589 C C . GLU A 1 73 ? -10.721 -3.594 26.087 1.00 93.50 73 GLU A C 1
ATOM 591 O O . GLU A 1 73 ? -10.865 -3.389 24.881 1.00 93.50 73 GLU A O 1
ATOM 596 N N . LEU A 1 74 ? -11.505 -4.454 26.749 1.00 93.62 74 LEU A N 1
ATOM 597 C CA . LEU A 1 74 ? -12.554 -5.224 26.077 1.00 93.62 74 LEU A CA 1
ATOM 598 C C . LEU A 1 74 ? -13.620 -4.306 25.464 1.00 93.62 74 LEU A C 1
ATOM 600 O O . LEU A 1 74 ? -14.102 -4.567 24.363 1.00 93.62 74 LEU A O 1
ATOM 604 N N . ASP A 1 75 ? -13.956 -3.211 26.147 1.00 95.12 75 ASP A N 1
ATOM 605 C CA . ASP A 1 75 ? -14.986 -2.279 25.698 1.00 95.12 75 ASP A CA 1
ATOM 606 C C . ASP A 1 75 ? -14.537 -1.504 24.449 1.00 95.12 75 ASP A C 1
ATOM 608 O O . ASP A 1 75 ? -15.332 -1.332 23.519 1.00 95.12 75 ASP A O 1
ATOM 612 N N . ILE A 1 76 ? -13.269 -1.066 24.375 1.00 97.94 76 ILE A N 1
ATOM 613 C CA . ILE A 1 76 ? -12.748 -0.399 23.166 1.00 97.94 76 ILE A CA 1
ATOM 614 C C . ILE A 1 76 ? -12.690 -1.362 21.974 1.00 97.94 76 ILE A C 1
ATOM 616 O O . ILE A 1 76 ? -13.086 -0.975 20.871 1.00 97.94 76 ILE A O 1
ATOM 620 N N . ILE A 1 77 ? -12.287 -2.622 22.194 1.00 98.25 77 ILE A N 1
ATOM 621 C CA . ILE A 1 77 ? -12.249 -3.660 21.155 1.00 98.25 77 ILE A CA 1
ATOM 622 C C . ILE A 1 77 ? -13.664 -3.913 20.626 1.00 98.25 77 ILE A C 1
ATOM 624 O O . ILE A 1 77 ? -13.892 -3.904 19.417 1.00 98.25 77 ILE A O 1
ATOM 628 N N . GLU A 1 78 ? -14.643 -4.077 21.513 1.00 97.38 78 GLU A N 1
ATOM 629 C CA . GLU A 1 78 ? -16.034 -4.321 21.131 1.00 97.38 78 GLU A CA 1
ATOM 630 C C . GLU A 1 78 ? -16.664 -3.174 20.361 1.00 97.38 78 GLU A C 1
ATOM 632 O O . GLU A 1 78 ? -17.323 -3.403 19.342 1.00 97.38 78 GLU A O 1
ATOM 637 N N . LYS A 1 79 ? -16.472 -1.938 20.830 1.00 98.25 79 LYS A N 1
ATOM 638 C CA . LYS A 1 79 ? -17.017 -0.763 20.148 1.00 98.25 79 LYS A CA 1
ATOM 639 C C . LYS A 1 79 ? -16.413 -0.599 18.762 1.00 98.25 79 LYS A C 1
ATOM 641 O O . LYS A 1 79 ? -17.167 -0.354 17.821 1.00 98.25 79 LYS A O 1
ATOM 646 N N . PHE A 1 80 ? -15.103 -0.791 18.620 1.00 98.62 80 PHE A N 1
ATOM 647 C CA . PHE A 1 80 ? -14.457 -0.763 17.315 1.00 98.62 80 PHE A CA 1
ATOM 648 C C . PHE A 1 80 ? -14.980 -1.871 16.395 1.00 98.62 80 PHE A C 1
ATOM 650 O O . PHE A 1 80 ? -15.400 -1.580 15.279 1.00 98.62 80 PHE A O 1
ATOM 657 N N . LEU A 1 81 ? -15.025 -3.123 16.858 1.00 98.50 81 LEU A N 1
ATOM 658 C CA . LEU A 1 81 ? -15.473 -4.253 16.040 1.00 98.50 81 LEU A CA 1
ATOM 659 C C . LEU A 1 81 ? -16.936 -4.125 15.610 1.00 98.50 81 LEU A C 1
ATOM 661 O O . LEU A 1 81 ? -17.266 -4.387 14.454 1.00 98.50 81 LEU A O 1
ATOM 665 N N . SER A 1 82 ? -17.807 -3.666 16.511 1.00 97.88 82 SER A N 1
ATOM 666 C CA . SER A 1 82 ? -19.200 -3.369 16.179 1.00 97.88 82 SER A CA 1
ATOM 667 C C . SER A 1 82 ? -19.320 -2.235 15.159 1.00 97.88 82 SER A C 1
ATOM 669 O O . SER A 1 82 ? -20.216 -2.276 14.320 1.00 97.88 82 SER A O 1
ATOM 671 N N . PHE A 1 83 ? -18.450 -1.224 15.226 1.00 98.44 83 PHE A N 1
ATOM 672 C CA . PHE A 1 83 ? -18.418 -0.126 14.260 1.00 98.44 83 PHE A CA 1
ATOM 673 C C . PHE A 1 83 ? -17.908 -0.596 12.890 1.00 98.44 83 PHE A C 1
ATOM 675 O O . PHE A 1 83 ? -18.547 -0.330 11.874 1.00 98.44 83 PHE A O 1
ATOM 682 N N . ALA A 1 84 ? -16.813 -1.360 12.863 1.00 98.31 84 ALA A N 1
ATOM 683 C CA . ALA A 1 84 ? -16.205 -1.911 11.652 1.00 98.31 84 ALA A CA 1
ATOM 684 C C . ALA A 1 84 ? -17.128 -2.891 10.902 1.00 98.31 84 ALA A C 1
ATOM 686 O O . ALA A 1 84 ? -17.007 -3.046 9.687 1.00 98.31 84 ALA A O 1
ATOM 687 N N . TYR A 1 85 ? -18.097 -3.504 11.591 1.00 97.31 85 TYR A N 1
ATOM 688 C CA . TYR A 1 85 ? -19.070 -4.416 10.983 1.00 97.31 85 TYR A CA 1
ATOM 689 C C . TYR A 1 85 ? -19.907 -3.775 9.858 1.00 97.31 85 TYR A C 1
ATOM 691 O O . TYR A 1 85 ? -20.358 -4.464 8.947 1.00 97.31 85 TYR A O 1
ATOM 699 N N . GLY A 1 86 ? -20.099 -2.451 9.884 1.00 97.06 86 GLY A N 1
ATOM 700 C CA . GLY A 1 86 ? -20.860 -1.718 8.863 1.00 97.06 86 GLY A CA 1
ATOM 701 C C . GLY A 1 86 ? -20.142 -1.505 7.521 1.00 97.06 86 GLY A C 1
ATOM 702 O O . GLY A 1 86 ? -20.770 -0.996 6.584 1.00 97.06 86 GLY A O 1
ATOM 703 N N . TYR A 1 87 ? -18.862 -1.877 7.425 1.00 98.62 87 TYR A N 1
ATOM 704 C CA . TYR A 1 87 ? -17.977 -1.592 6.293 1.00 98.62 87 TYR A CA 1
ATOM 705 C C . TYR A 1 87 ? -17.705 -2.836 5.437 1.00 98.62 87 TYR A C 1
ATOM 707 O O . TYR A 1 87 ? -17.867 -3.972 5.887 1.00 98.62 87 TYR A O 1
ATOM 715 N N . GLU A 1 88 ? -17.291 -2.607 4.191 1.00 98.38 88 GLU A N 1
ATOM 716 C CA . GLU A 1 88 ? -17.006 -3.657 3.200 1.00 98.38 88 GLU A CA 1
ATOM 717 C C . GLU A 1 88 ? -15.513 -3.808 2.917 1.00 98.38 88 GLU A C 1
ATOM 719 O O . GLU A 1 88 ? -15.078 -4.883 2.507 1.00 98.38 88 GLU A O 1
ATOM 724 N N . VAL A 1 89 ? -14.732 -2.748 3.152 1.00 98.31 89 VAL A N 1
ATOM 725 C CA . VAL A 1 89 ? -13.276 -2.755 3.013 1.00 98.31 89 VAL A CA 1
ATOM 726 C C . VAL A 1 89 ? -12.639 -2.110 4.235 1.00 98.31 89 VAL A C 1
ATOM 728 O O . VAL A 1 89 ? -12.982 -0.991 4.614 1.00 98.31 89 VAL A O 1
ATOM 731 N N . LEU A 1 90 ? -11.675 -2.815 4.818 1.00 97.94 90 LEU A N 1
ATOM 732 C CA . LEU A 1 90 ? -10.841 -2.354 5.915 1.00 97.94 90 LEU A CA 1
ATOM 733 C C . LEU A 1 90 ? -9.405 -2.172 5.421 1.00 97.94 90 LEU A C 1
ATOM 735 O O . LEU A 1 90 ? -8.599 -3.107 5.427 1.00 97.94 90 LEU A O 1
ATOM 739 N N . LEU A 1 91 ? -9.099 -0.964 4.970 1.00 97.00 91 LEU A N 1
ATOM 740 C CA . LEU A 1 91 ? -7.794 -0.592 4.448 1.00 97.00 91 LEU A CA 1
ATOM 741 C C . LEU A 1 91 ? -6.796 -0.416 5.602 1.00 97.00 91 LEU A C 1
ATOM 743 O O . LEU A 1 91 ? -7.065 0.299 6.562 1.00 97.00 91 LEU A O 1
ATOM 747 N N . ASN A 1 92 ? -5.646 -1.082 5.527 1.00 96.06 92 ASN A N 1
ATOM 748 C CA . ASN A 1 92 ? -4.646 -1.047 6.596 1.00 96.06 92 ASN A CA 1
ATOM 749 C C . ASN A 1 92 ? -3.224 -1.270 6.075 1.00 96.06 92 ASN A C 1
ATOM 751 O O . ASN A 1 92 ? -3.009 -1.525 4.885 1.00 96.06 92 ASN A O 1
ATOM 755 N N . TYR A 1 93 ? -2.250 -1.175 6.981 1.00 94.44 93 TYR A N 1
ATOM 756 C CA . TYR A 1 93 ? -0.860 -1.488 6.697 1.00 94.44 93 TYR A CA 1
ATOM 757 C C . TYR A 1 93 ? -0.292 -2.476 7.708 1.00 94.44 93 TYR A C 1
ATOM 759 O O . TYR A 1 93 ? -0.068 -2.127 8.860 1.00 94.44 93 TYR A O 1
ATOM 767 N N . LYS A 1 94 ? 0.006 -3.696 7.253 1.00 94.44 94 LYS A N 1
ATOM 768 C CA . LYS A 1 94 ? 0.521 -4.807 8.065 1.00 94.44 94 LYS A CA 1
ATOM 769 C C . LYS A 1 94 ? -0.486 -5.338 9.103 1.00 94.44 94 LYS A C 1
ATOM 771 O O . LYS A 1 94 ? -0.125 -6.189 9.923 1.00 94.44 94 LYS A O 1
ATOM 776 N N . GLY A 1 95 ? -1.756 -4.943 9.015 1.00 96.44 95 GLY A N 1
ATOM 777 C CA . GLY A 1 95 ? -2.811 -5.372 9.930 1.00 96.44 95 GLY A CA 1
ATOM 778 C C . GLY A 1 95 ? -3.089 -6.868 9.887 1.00 96.44 95 GLY A C 1
ATOM 779 O O . GLY A 1 95 ? -3.370 -7.473 10.922 1.00 96.44 95 GLY A O 1
ATOM 780 N N . ASN A 1 96 ? -2.907 -7.518 8.732 1.00 97.25 96 ASN A N 1
ATOM 781 C CA . ASN A 1 96 ? -3.055 -8.973 8.630 1.00 97.25 96 ASN A CA 1
ATOM 782 C C . ASN A 1 96 ? -2.010 -9.727 9.462 1.00 97.25 96 ASN A C 1
ATOM 784 O O . ASN A 1 96 ? -2.276 -10.830 9.944 1.00 97.25 96 ASN A O 1
ATOM 788 N N . SER A 1 97 ? -0.819 -9.142 9.615 1.00 95.94 97 SER A N 1
ATOM 789 C CA . SER A 1 97 ? 0.319 -9.760 10.300 1.00 95.94 97 SER A CA 1
ATOM 790 C C . SER A 1 97 ? 0.483 -9.306 11.752 1.00 95.94 97 SER A C 1
ATOM 792 O O . SER A 1 97 ? 1.218 -9.960 12.489 1.00 95.94 97 SER A O 1
ATOM 794 N N . PHE A 1 98 ? -0.153 -8.204 12.160 1.00 96.56 98 PHE A N 1
ATOM 795 C CA . PHE A 1 98 ? -0.006 -7.638 13.501 1.00 96.56 98 PHE A CA 1
ATOM 796 C C . PHE A 1 98 ? -1.354 -7.327 14.157 1.00 96.56 98 PHE A C 1
ATOM 798 O O . PHE A 1 98 ? -1.768 -8.077 15.037 1.00 96.56 98 PHE A O 1
ATOM 805 N N . ASP A 1 99 ? -2.052 -6.284 13.712 1.00 98.12 99 ASP A N 1
ATOM 806 C CA . ASP A 1 99 ? -3.229 -5.721 14.381 1.00 98.12 99 ASP A CA 1
ATOM 807 C C . ASP A 1 99 ? -4.339 -6.758 14.602 1.00 98.12 99 ASP A C 1
ATOM 809 O O . ASP A 1 99 ? -4.824 -6.955 15.718 1.00 98.12 99 ASP A O 1
ATOM 813 N N . ILE A 1 100 ? -4.710 -7.487 13.545 1.00 98.12 100 ILE A N 1
ATOM 814 C CA . ILE A 1 100 ? -5.793 -8.474 13.585 1.00 98.12 100 ILE A CA 1
ATOM 815 C C . ILE A 1 100 ? -5.421 -9.677 14.472 1.00 98.12 100 ILE A C 1
ATOM 817 O O . ILE A 1 100 ? -6.239 -10.065 15.315 1.00 98.12 100 ILE A O 1
ATOM 821 N N . PRO A 1 101 ? -4.232 -10.309 14.327 1.00 98.12 101 PRO A N 1
ATOM 822 C CA . PRO A 1 101 ? -3.760 -11.299 15.294 1.00 98.12 101 PRO A CA 1
ATOM 823 C C . PRO A 1 101 ? -3.710 -10.784 16.736 1.00 98.12 101 PRO A C 1
ATOM 825 O O . PRO A 1 101 ? -4.089 -11.527 17.641 1.00 98.12 101 PRO A O 1
ATOM 828 N N . PHE A 1 102 ? -3.284 -9.536 16.955 1.00 98.44 102 PHE A N 1
ATOM 829 C CA . PHE A 1 102 ? -3.174 -8.953 18.290 1.00 98.44 102 PHE A CA 1
ATOM 830 C C . PHE A 1 102 ? -4.552 -8.814 18.944 1.00 98.44 102 PHE A C 1
ATOM 832 O O . PHE A 1 102 ? -4.759 -9.336 20.038 1.00 98.44 102 PHE A O 1
ATOM 839 N N . LEU A 1 103 ? -5.521 -8.206 18.248 1.00 98.25 103 LEU A N 1
ATOM 840 C CA . LEU A 1 103 ? -6.908 -8.083 18.713 1.00 98.25 103 LEU A CA 1
ATOM 841 C C . LEU A 1 103 ? -7.528 -9.451 19.024 1.00 98.25 103 LEU A C 1
ATOM 843 O O . LEU A 1 103 ? -8.133 -9.628 20.080 1.00 98.25 103 LEU A O 1
ATOM 847 N N . ALA A 1 104 ? -7.334 -10.439 18.143 1.00 97.75 104 ALA A N 1
ATOM 848 C CA . ALA A 1 104 ? -7.822 -11.799 18.370 1.00 97.75 104 ALA A CA 1
ATOM 849 C C . ALA A 1 104 ? -7.214 -12.428 19.633 1.00 97.75 104 ALA A C 1
ATOM 851 O O . ALA A 1 104 ? -7.946 -12.950 20.471 1.00 97.75 104 ALA A O 1
ATOM 852 N N . GLY A 1 105 ? -5.891 -12.327 19.796 1.00 97.31 105 GLY A N 1
ATOM 853 C CA . GLY A 1 105 ? -5.193 -12.853 20.967 1.00 97.31 105 GLY A CA 1
ATOM 854 C C . GLY A 1 105 ? -5.654 -12.192 22.266 1.00 97.31 105 GLY A C 1
ATOM 855 O O . GLY A 1 105 ? -5.845 -12.881 23.266 1.00 97.31 105 GLY A O 1
ATOM 856 N N . ARG A 1 106 ? -5.906 -10.876 22.252 1.00 95.88 106 ARG A N 1
ATOM 857 C CA . ARG A 1 106 ? -6.467 -10.167 23.412 1.00 95.88 106 ARG A CA 1
ATOM 858 C C . ARG A 1 106 ? -7.880 -10.638 23.744 1.00 95.88 106 ARG A C 1
ATOM 860 O O . ARG A 1 106 ? -8.153 -10.892 24.912 1.00 95.88 106 ARG A O 1
ATOM 867 N N . ILE A 1 107 ? -8.750 -10.830 22.750 1.00 95.62 107 ILE A N 1
ATOM 868 C CA . ILE A 1 107 ? -10.102 -11.376 22.965 1.00 95.62 107 ILE A CA 1
ATOM 869 C C . ILE A 1 107 ? -10.038 -12.768 23.610 1.00 95.62 107 ILE A C 1
ATOM 871 O O . ILE A 1 107 ? -10.780 -13.029 24.557 1.00 95.62 107 ILE A O 1
ATOM 875 N N . ASP A 1 108 ? -9.144 -13.644 23.146 1.00 93.75 108 ASP A N 1
ATOM 876 C CA . ASP A 1 108 ? -8.999 -15.001 23.690 1.00 93.75 108 ASP A CA 1
ATOM 877 C C . ASP A 1 108 ? -8.479 -15.005 25.141 1.00 93.75 108 ASP A C 1
ATOM 879 O O . ASP A 1 108 ? -8.971 -15.773 25.978 1.00 93.75 108 ASP A O 1
ATOM 883 N N . ILE A 1 109 ? -7.533 -14.117 25.466 1.00 91.19 109 ILE A N 1
ATOM 884 C CA . ILE A 1 109 ? -7.023 -13.928 26.835 1.00 91.19 109 ILE A CA 1
ATOM 885 C C . ILE A 1 109 ? -8.138 -13.404 27.748 1.00 91.19 109 ILE A C 1
ATOM 887 O O . ILE A 1 109 ? -8.447 -14.029 28.761 1.00 91.19 109 ILE A O 1
ATOM 891 N N . LEU A 1 110 ? -8.812 -12.322 27.349 1.00 89.38 110 LEU A N 1
ATOM 892 C CA . LEU A 1 110 ? -9.891 -11.703 28.128 1.00 89.38 110 LEU A CA 1
ATOM 893 C C . LEU A 1 110 ? -11.071 -12.666 28.339 1.00 89.38 110 LEU A C 1
ATOM 895 O O . LEU A 1 110 ? -11.684 -12.690 29.409 1.00 89.38 110 LEU A O 1
ATOM 899 N N . ARG A 1 111 ? -11.373 -13.517 27.350 1.00 87.56 111 ARG A N 1
ATOM 900 C CA . ARG A 1 111 ? -12.364 -14.595 27.479 1.00 87.56 111 ARG A CA 1
ATOM 901 C C . ARG A 1 111 ? -11.959 -15.620 28.531 1.00 87.56 111 ARG A C 1
ATOM 903 O O . ARG A 1 111 ? -12.803 -16.059 29.312 1.00 87.56 111 ARG A O 1
ATOM 910 N N . SER A 1 112 ? -10.691 -16.022 28.531 1.00 83.69 112 SER A N 1
ATOM 911 C CA . SER A 1 112 ? -10.161 -17.009 29.474 1.00 83.69 112 SER A CA 1
ATOM 912 C C . SER A 1 112 ? -10.225 -16.488 30.909 1.00 83.69 112 SER A C 1
ATOM 914 O O . SER A 1 112 ? -10.739 -17.191 31.779 1.00 83.69 112 SER A O 1
ATOM 916 N N . ASP A 1 113 ? -9.832 -15.232 31.125 1.00 76.44 113 ASP A N 1
ATOM 917 C CA . ASP A 1 113 ? -9.919 -14.562 32.428 1.00 76.44 113 ASP A CA 1
ATOM 918 C C . ASP A 1 113 ? -11.372 -14.455 32.916 1.00 76.44 113 ASP A C 1
ATOM 920 O O . ASP A 1 113 ? -11.669 -14.677 34.091 1.00 76.44 113 ASP A O 1
ATOM 924 N N . THR A 1 114 ? -12.313 -14.194 32.002 1.00 72.56 114 THR A N 1
ATOM 925 C CA . THR A 1 114 ? -13.736 -14.087 32.352 1.00 72.56 114 THR A CA 1
ATOM 926 C C . THR A 1 114 ? -14.352 -15.447 32.705 1.00 72.56 114 THR A C 1
ATOM 928 O O . THR A 1 114 ? -15.130 -15.538 33.653 1.00 72.56 114 THR A O 1
ATOM 931 N N . ASN A 1 115 ? -13.982 -16.525 32.002 1.00 66.81 115 ASN A N 1
ATOM 932 C CA . ASN A 1 115 ? -14.455 -17.881 32.313 1.00 66.81 115 ASN A CA 1
ATOM 933 C C . ASN A 1 115 ? -14.013 -18.354 33.711 1.00 66.81 115 ASN A C 1
ATOM 935 O O . ASN A 1 115 ? -14.728 -19.135 34.341 1.00 66.81 115 ASN A O 1
ATOM 939 N N . ILE A 1 116 ? -12.846 -17.907 34.195 1.00 60.66 116 ILE A N 1
ATOM 940 C CA . ILE A 1 116 ? -12.386 -18.191 35.564 1.00 60.66 116 ILE A CA 1
ATOM 941 C C . ILE A 1 116 ? -13.371 -17.588 36.572 1.00 60.66 116 ILE A C 1
ATOM 943 O O . ILE A 1 116 ? -13.811 -18.289 37.479 1.00 60.66 116 ILE A O 1
ATOM 947 N N . ILE A 1 117 ? -13.782 -16.336 36.353 1.00 59.38 117 ILE A N 1
ATOM 948 C CA . ILE A 1 117 ? -14.737 -15.626 37.213 1.00 59.38 117 ILE A CA 1
ATOM 949 C C . ILE A 1 117 ? -16.134 -16.258 37.116 1.00 59.38 117 ILE A C 1
ATOM 951 O O . ILE A 1 117 ? -16.783 -16.463 38.133 1.00 59.38 117 ILE A O 1
ATOM 955 N N . GLU A 1 118 ? -16.612 -16.626 35.922 1.00 58.06 118 GLU A N 1
ATOM 956 C CA . GLU A 1 118 ? -17.950 -17.215 35.738 1.00 58.06 118 GLU A CA 1
ATOM 957 C C . GLU A 1 118 ? -18.191 -18.503 36.532 1.00 58.06 118 GLU A C 1
ATOM 959 O O . GLU A 1 118 ? -19.325 -18.752 36.946 1.00 58.06 118 GLU A O 1
ATOM 964 N N . ASN A 1 119 ? -17.153 -19.313 36.762 1.00 58.06 119 ASN A N 1
ATOM 965 C CA . ASN A 1 119 ? -17.265 -20.518 37.589 1.00 58.06 119 ASN A CA 1
ATOM 966 C C . ASN A 1 119 ? -17.582 -20.200 39.066 1.00 58.06 119 ASN A C 1
ATOM 968 O O . ASN A 1 119 ? -17.995 -21.096 39.802 1.00 58.06 119 ASN A O 1
ATOM 972 N N . GLU A 1 120 ? -17.444 -18.938 39.482 1.00 57.16 120 GLU A N 1
ATOM 973 C CA . GLU A 1 120 ? -17.721 -18.443 40.833 1.00 57.16 120 GLU A CA 1
ATOM 974 C C . GLU A 1 120 ? -19.059 -17.675 40.945 1.00 57.16 120 GLU A C 1
ATOM 976 O O . GLU A 1 120 ? -19.466 -17.319 42.053 1.00 57.16 120 GLU A O 1
ATOM 981 N N . VAL A 1 121 ? -19.790 -17.436 39.837 1.00 57.06 121 VAL A N 1
ATOM 982 C CA . VAL A 1 121 ? -20.994 -16.569 39.807 1.00 57.06 121 VAL A CA 1
ATOM 983 C C . VAL A 1 121 ? -22.230 -17.252 39.172 1.00 57.06 121 VAL A C 1
ATOM 985 O O . VAL A 1 121 ? -22.164 -18.313 38.559 1.00 57.06 121 VAL A O 1
ATOM 988 N N . SER A 1 122 ? -23.425 -16.678 39.372 1.00 58.00 122 SER A N 1
ATOM 989 C CA . SER A 1 122 ? -24.734 -17.259 39.007 1.00 58.00 122 SER A CA 1
ATOM 990 C C . SER A 1 122 ? -24.975 -17.487 37.493 1.00 58.00 122 SER A C 1
ATOM 992 O O . SER A 1 122 ? -24.576 -16.679 36.656 1.00 58.00 122 SER A O 1
ATOM 994 N N . LYS A 1 123 ? -25.765 -18.524 37.146 1.00 59.19 123 LYS A N 1
ATOM 995 C CA . LYS A 1 123 ? -26.066 -19.000 35.767 1.00 59.19 123 LYS A CA 1
ATOM 996 C C . LYS A 1 123 ? -26.583 -17.954 34.756 1.00 59.19 123 LYS A C 1
ATOM 998 O O . LYS A 1 123 ? -26.484 -18.182 33.549 1.00 59.19 123 LYS A O 1
ATOM 1003 N N . SER A 1 124 ? -27.203 -16.860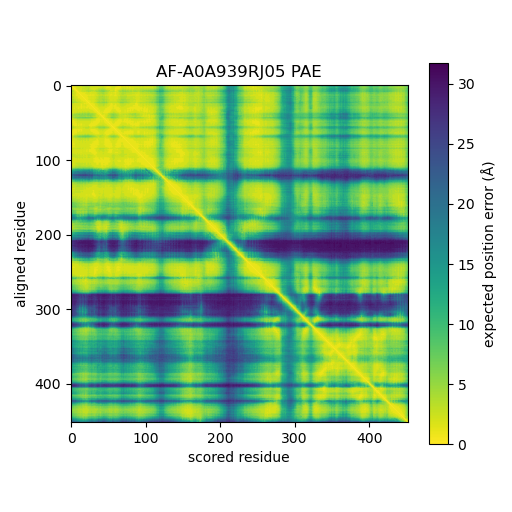 35.205 1.00 55.94 124 SER A N 1
ATOM 1004 C CA . SER A 1 124 ? -27.803 -15.857 34.303 1.00 55.94 124 SER A CA 1
ATOM 1005 C C . SER A 1 124 ? -26.754 -14.922 33.689 1.00 55.94 124 SER A C 1
ATOM 1007 O O . SER A 1 124 ? -26.802 -14.656 32.488 1.00 55.94 124 SER A O 1
ATOM 1009 N N . GLN A 1 125 ? -25.756 -14.508 34.477 1.00 58.09 125 GLN A N 1
ATOM 1010 C CA . GLN A 1 125 ? -24.640 -13.671 34.024 1.00 58.09 125 GLN A CA 1
ATOM 1011 C C . GLN A 1 125 ? -23.740 -14.429 33.037 1.00 58.09 125 GLN A C 1
ATOM 1013 O O . GLN A 1 125 ? -23.312 -13.865 32.032 1.00 58.09 125 GLN A O 1
ATOM 1018 N N . THR A 1 126 ? -23.597 -15.743 33.234 1.00 64.00 126 THR A N 1
ATOM 1019 C CA . THR A 1 126 ? -22.857 -16.661 32.353 1.00 64.00 126 THR A CA 1
ATOM 1020 C C . THR A 1 126 ? -23.385 -16.684 30.908 1.00 64.00 126 THR A C 1
ATOM 1022 O O . THR A 1 126 ? -22.654 -16.963 29.964 1.00 64.00 126 THR A O 1
ATOM 1025 N N . SER A 1 127 ? -24.683 -16.431 30.692 1.00 69.06 127 SER A N 1
ATOM 1026 C CA . SER A 1 127 ? -25.282 -16.508 29.347 1.00 69.06 127 SER A CA 1
ATOM 1027 C C . SER A 1 127 ? -25.027 -15.242 28.521 1.00 69.06 127 SER A C 1
ATOM 1029 O O . SER A 1 127 ? -24.765 -15.331 27.322 1.00 69.06 127 SER A O 1
ATOM 1031 N N . GLN A 1 128 ? -25.065 -14.067 29.158 1.00 72.19 128 GLN A N 1
ATOM 1032 C CA . GLN A 1 128 ? -24.814 -12.781 28.493 1.00 72.19 128 GLN A CA 1
ATOM 1033 C C . GLN A 1 128 ? -23.348 -12.634 28.079 1.00 72.19 128 GLN A C 1
ATOM 1035 O O . GLN A 1 128 ? -23.061 -12.218 26.960 1.00 72.19 128 GLN A O 1
ATOM 1040 N N . VAL A 1 129 ? -22.423 -13.032 28.950 1.00 75.19 129 VAL A N 1
ATOM 1041 C CA . VAL A 1 129 ? -20.983 -12.997 28.672 1.00 75.19 129 VAL A CA 1
ATOM 1042 C C . VAL A 1 129 ? -20.610 -13.977 27.554 1.00 75.19 129 VAL A C 1
ATOM 1044 O O . VAL A 1 129 ? -19.879 -13.612 26.634 1.00 75.19 129 VAL A O 1
ATOM 1047 N N . LYS A 1 130 ? -21.184 -15.187 27.533 1.00 79.62 130 LYS A N 1
ATOM 1048 C CA . LYS A 1 130 ? -21.011 -16.110 26.398 1.00 79.62 130 LYS A CA 1
ATOM 1049 C C . LYS A 1 130 ? -21.481 -15.505 25.075 1.00 79.62 130 LYS A C 1
ATOM 1051 O O . LYS A 1 130 ? -20.764 -15.603 24.083 1.00 79.62 130 LYS A O 1
ATOM 1056 N N . HIS A 1 131 ? -22.645 -14.851 25.056 1.00 83.50 131 HIS A N 1
ATOM 1057 C CA . HIS A 1 131 ? -23.150 -14.177 23.855 1.00 83.50 131 HIS A CA 1
ATOM 1058 C C . HIS A 1 131 ? -22.230 -13.030 23.404 1.00 83.50 131 HIS A C 1
ATOM 1060 O O . HIS A 1 131 ? -21.979 -12.869 22.207 1.00 83.50 131 HIS A O 1
ATOM 1066 N N . ARG A 1 132 ? -21.697 -12.258 24.360 1.00 88.31 132 ARG A N 1
ATOM 1067 C CA . ARG A 1 132 ? -20.734 -11.170 24.129 1.00 88.31 132 ARG A CA 1
ATOM 1068 C C . ARG A 1 132 ? -19.506 -11.671 23.355 1.00 88.31 132 ARG A C 1
ATOM 1070 O O . ARG A 1 132 ? -19.205 -11.152 22.283 1.00 88.31 132 ARG A O 1
ATOM 1077 N N . PHE A 1 133 ? -18.876 -12.758 23.811 1.00 90.25 133 PHE A N 1
ATOM 1078 C CA . PHE A 1 133 ? -17.707 -13.333 23.132 1.00 90.25 133 PHE A CA 1
ATOM 1079 C C . PHE A 1 133 ? -18.021 -14.020 21.794 1.00 90.25 133 PHE A C 1
ATOM 1081 O O . PHE A 1 133 ? -17.176 -14.002 20.904 1.00 90.25 133 PHE A O 1
ATOM 1088 N N . ILE A 1 134 ? -19.218 -14.589 21.611 1.00 90.44 134 ILE A N 1
ATOM 1089 C CA . ILE A 1 134 ? -19.649 -15.110 20.299 1.00 90.44 134 ILE A CA 1
ATOM 1090 C C . ILE A 1 134 ? -19.736 -13.967 19.281 1.00 90.44 134 ILE A C 1
ATOM 1092 O O . ILE A 1 134 ? -19.148 -14.056 18.207 1.00 90.44 134 ILE A O 1
ATOM 1096 N N . THR A 1 135 ? -20.383 -12.860 19.659 1.00 94.12 135 THR A N 1
ATOM 1097 C CA . THR A 1 135 ? -20.519 -11.671 18.797 1.00 94.12 135 THR A CA 1
ATOM 1098 C C . THR A 1 135 ? -19.144 -11.102 18.422 1.00 94.12 135 THR A C 1
ATOM 1100 O O . THR A 1 135 ? -18.895 -10.743 17.273 1.00 94.12 135 THR A O 1
ATOM 1103 N N . LEU A 1 136 ? -18.207 -11.064 19.375 1.00 95.50 136 LEU A N 1
ATOM 1104 C CA . LEU A 1 136 ? -16.819 -10.665 19.123 1.00 95.50 136 LEU A CA 1
ATOM 1105 C C . LEU A 1 136 ? -16.119 -11.557 18.093 1.00 95.50 136 LEU A C 1
ATOM 1107 O O . LEU A 1 136 ? -15.435 -11.050 17.205 1.00 95.50 136 LEU A O 1
ATOM 1111 N N . GLN A 1 137 ? -16.290 -12.877 18.189 1.00 94.38 137 GLN A N 1
ATOM 1112 C CA . GLN A 1 137 ? -15.700 -13.826 17.242 1.00 94.38 137 GLN A CA 1
ATOM 1113 C C . GLN A 1 137 ? -16.292 -13.683 15.833 1.00 94.38 137 GLN A C 1
ATOM 1115 O O . GLN A 1 137 ? -15.554 -13.747 14.844 1.00 94.38 137 GLN A O 1
ATOM 1120 N N . GLU A 1 138 ? -17.598 -13.438 15.729 1.00 96.31 138 GLU A N 1
ATOM 1121 C CA . GLU A 1 138 ? -18.273 -13.134 14.462 1.00 96.31 138 GLU A CA 1
ATOM 1122 C C . GLU A 1 138 ? -17.736 -11.836 13.845 1.00 96.31 138 GLU A C 1
ATOM 1124 O O . GLU A 1 138 ? -17.316 -11.831 12.684 1.00 96.31 138 GLU A O 1
ATOM 1129 N N . ASN A 1 139 ? -17.636 -10.762 14.634 1.00 97.75 139 ASN A N 1
ATOM 1130 C CA . ASN A 1 139 ? -17.111 -9.483 14.159 1.00 97.75 139 ASN A CA 1
ATOM 1131 C C . ASN A 1 139 ? -15.630 -9.572 13.761 1.00 97.75 139 ASN A C 1
ATOM 1133 O O . ASN A 1 139 ? -15.237 -9.000 12.748 1.00 97.75 139 ASN A O 1
ATOM 1137 N N . MET A 1 140 ? -14.806 -10.328 14.495 1.00 97.75 140 MET A N 1
ATOM 1138 C CA . MET A 1 140 ? -13.415 -10.600 14.108 1.00 97.75 140 MET A CA 1
ATOM 1139 C C . MET A 1 140 ? -13.320 -11.378 12.792 1.00 97.75 140 MET A C 1
ATOM 1141 O O . MET A 1 140 ? -12.414 -11.139 11.991 1.00 97.75 140 MET A O 1
ATOM 1145 N N . SER A 1 141 ? -14.246 -12.309 12.556 1.00 97.69 141 SER A N 1
ATOM 1146 C CA . SER A 1 141 ? -14.312 -13.070 11.305 1.00 97.69 141 SER A CA 1
ATOM 1147 C C . SER A 1 141 ? -14.700 -12.173 10.129 1.00 97.69 141 SER A C 1
ATOM 1149 O O . SER A 1 141 ? -14.085 -12.262 9.065 1.00 97.69 141 SER A O 1
ATOM 1151 N N . HIS A 1 142 ? -15.663 -11.266 10.330 1.00 97.50 142 HIS A N 1
ATOM 1152 C CA . HIS A 1 142 ? -15.999 -10.221 9.359 1.00 97.50 142 HIS A CA 1
ATOM 1153 C C . HIS A 1 142 ? -14.795 -9.325 9.071 1.00 97.50 142 HIS A C 1
ATOM 1155 O O . HIS A 1 142 ? -14.419 -9.168 7.914 1.00 97.50 142 HIS A O 1
ATOM 1161 N N . LEU A 1 143 ? -14.126 -8.831 10.118 1.00 97.50 143 LEU A N 1
ATOM 1162 C CA . LEU A 1 143 ? -12.960 -7.956 10.009 1.00 97.50 143 LEU A CA 1
ATOM 1163 C C . LEU A 1 143 ? -11.839 -8.590 9.167 1.00 97.50 143 LEU A C 1
ATOM 1165 O O . LEU A 1 143 ? -11.310 -7.953 8.259 1.00 97.50 143 LEU A O 1
ATOM 1169 N N . ARG A 1 144 ? -11.531 -9.875 9.398 1.00 97.88 144 ARG A N 1
ATOM 1170 C CA . ARG A 1 144 ? -10.573 -10.644 8.578 1.00 97.88 144 ARG A CA 1
ATOM 1171 C C . ARG A 1 144 ? -10.989 -10.732 7.111 1.00 97.88 144 ARG A C 1
ATOM 1173 O O . ARG A 1 144 ? -10.131 -10.674 6.238 1.00 97.88 144 ARG A O 1
ATOM 1180 N N . LYS A 1 145 ? -12.286 -10.896 6.841 1.00 98.12 145 LYS A N 1
ATOM 1181 C CA . LYS A 1 145 ? -12.831 -11.052 5.486 1.00 98.12 145 LYS A CA 1
ATOM 1182 C C . LYS A 1 145 ? -12.752 -9.759 4.674 1.00 98.12 145 LYS A C 1
ATOM 1184 O O . LYS A 1 145 ? -12.521 -9.833 3.472 1.00 98.12 145 LYS A O 1
ATOM 1189 N N . ILE A 1 146 ? -12.956 -8.610 5.316 1.00 97.88 146 ILE A N 1
ATOM 1190 C CA . ILE A 1 146 ? -12.948 -7.296 4.655 1.00 97.88 146 ILE A CA 1
ATOM 1191 C C . ILE A 1 146 ? -11.565 -6.624 4.641 1.00 97.88 146 ILE A C 1
ATOM 1193 O O . ILE A 1 146 ? -11.427 -5.529 4.101 1.00 97.88 146 ILE A O 1
ATOM 1197 N N . SER A 1 147 ? -10.543 -7.244 5.241 1.00 97.94 147 SER A N 1
ATOM 1198 C CA . SER A 1 147 ? -9.194 -6.678 5.328 1.00 97.94 147 SER A CA 1
ATOM 1199 C C . SER A 1 147 ? -8.545 -6.513 3.953 1.00 97.94 147 SER A C 1
ATOM 1201 O O . SER A 1 147 ? -8.402 -7.475 3.195 1.00 97.94 147 SER A O 1
ATOM 1203 N N . TYR A 1 148 ? -8.095 -5.294 3.664 1.00 96.31 148 TYR A N 1
ATOM 1204 C CA . TYR A 1 148 ? -7.257 -4.954 2.521 1.00 96.31 148 TYR A CA 1
ATOM 1205 C C . TYR A 1 148 ? -5.926 -4.397 3.043 1.00 96.31 148 TYR A C 1
ATOM 1207 O O . TYR A 1 148 ? -5.820 -3.223 3.400 1.00 96.31 148 TYR A O 1
ATOM 1215 N N . ASP A 1 149 ? -4.909 -5.256 3.116 1.00 95.62 149 ASP A N 1
ATOM 1216 C CA . ASP A 1 149 ? -3.595 -4.912 3.667 1.00 95.62 149 ASP A CA 1
ATOM 1217 C C . ASP A 1 149 ? -2.634 -4.454 2.558 1.00 95.62 149 ASP A C 1
ATOM 1219 O O . ASP A 1 149 ? -2.212 -5.229 1.695 1.00 95.62 149 ASP A O 1
ATOM 1223 N N . LEU A 1 150 ? -2.252 -3.175 2.588 1.00 92.88 150 LEU A N 1
ATOM 1224 C CA . LEU A 1 150 ? -1.334 -2.592 1.607 1.00 92.88 150 LEU A CA 1
ATOM 1225 C C . LEU A 1 150 ? 0.094 -3.141 1.707 1.00 92.88 150 LEU A C 1
ATOM 1227 O O . LEU A 1 150 ? 0.846 -3.068 0.732 1.00 92.88 150 LEU A O 1
ATOM 1231 N N . PHE A 1 151 ? 0.489 -3.714 2.845 1.00 92.25 151 PHE A N 1
ATOM 1232 C CA . PHE A 1 151 ? 1.798 -4.346 2.978 1.00 92.25 151 PHE A CA 1
ATOM 1233 C C . PHE A 1 151 ? 1.944 -5.532 2.013 1.00 92.25 151 PHE A C 1
ATOM 1235 O O . PHE A 1 151 ? 3.005 -5.704 1.402 1.00 92.25 151 PHE A O 1
ATOM 1242 N N . ASP A 1 152 ? 0.874 -6.305 1.811 1.00 91.88 152 ASP A N 1
ATOM 1243 C CA . ASP A 1 152 ? 0.858 -7.445 0.890 1.00 91.88 152 ASP A CA 1
ATOM 1244 C C . ASP A 1 152 ? 0.985 -7.009 -0.582 1.00 91.88 152 ASP A C 1
ATOM 1246 O O . ASP A 1 152 ? 1.591 -7.720 -1.393 1.00 91.88 152 ASP A O 1
ATOM 1250 N N . GLU A 1 153 ? 0.500 -5.810 -0.921 1.00 89.62 153 GLU A N 1
ATOM 1251 C CA . GLU A 1 153 ? 0.631 -5.214 -2.257 1.00 89.62 153 GLU A CA 1
ATOM 1252 C C . GLU A 1 153 ? 2.048 -4.681 -2.528 1.00 89.62 153 GLU A C 1
ATOM 1254 O O . GLU A 1 153 ? 2.589 -4.880 -3.622 1.00 89.62 153 GLU A O 1
ATOM 1259 N N . ILE A 1 154 ? 2.678 -4.051 -1.527 1.00 88.00 154 ILE A N 1
ATOM 1260 C CA . ILE A 1 154 ? 4.009 -3.431 -1.646 1.00 88.00 154 ILE A CA 1
ATOM 1261 C C . ILE A 1 154 ? 5.135 -4.448 -1.570 1.00 88.00 154 ILE A C 1
ATOM 1263 O O . ILE A 1 154 ? 6.130 -4.311 -2.284 1.00 88.00 154 ILE A O 1
ATOM 1267 N N . ARG A 1 155 ? 5.035 -5.450 -0.690 1.00 89.19 155 ARG A N 1
ATOM 1268 C CA . ARG A 1 155 ? 6.134 -6.392 -0.430 1.00 89.19 155 ARG A CA 1
ATOM 1269 C C . ARG A 1 155 ? 6.722 -7.001 -1.718 1.00 89.19 155 ARG A C 1
ATOM 1271 O O . ARG A 1 155 ? 7.949 -7.029 -1.822 1.00 89.19 155 ARG A O 1
ATOM 1278 N N . PRO A 1 156 ? 5.925 -7.416 -2.726 1.00 89.00 156 PRO A N 1
ATOM 1279 C CA . PRO A 1 156 ? 6.452 -7.915 -3.999 1.00 89.00 156 PRO A CA 1
ATOM 1280 C C . PRO A 1 156 ? 7.164 -6.855 -4.856 1.00 89.00 156 PRO A C 1
ATOM 1282 O O . PRO A 1 156 ? 7.948 -7.209 -5.731 1.00 89.00 156 PRO A O 1
ATOM 1285 N N . LEU A 1 157 ? 6.909 -5.565 -4.624 1.00 86.81 157 LEU A N 1
ATOM 1286 C CA . LEU A 1 157 ? 7.531 -4.453 -5.349 1.00 86.81 157 LEU A CA 1
ATOM 1287 C C . LEU A 1 157 ? 8.870 -4.014 -4.745 1.00 86.81 157 LEU A C 1
ATOM 1289 O O . LEU A 1 157 ? 9.607 -3.285 -5.407 1.00 86.81 157 LEU A O 1
ATOM 1293 N N . LYS A 1 158 ? 9.215 -4.464 -3.527 1.00 87.19 158 LYS A N 1
ATOM 1294 C CA . LYS A 1 158 ? 10.400 -4.008 -2.776 1.00 87.19 158 LYS A CA 1
ATOM 1295 C C . LYS A 1 158 ? 11.680 -4.018 -3.616 1.00 87.19 158 LYS A C 1
ATOM 1297 O O . LYS A 1 158 ? 12.372 -3.009 -3.682 1.00 87.19 158 LYS A O 1
ATOM 1302 N N . THR A 1 159 ? 11.977 -5.146 -4.261 1.00 86.06 159 THR A N 1
ATOM 1303 C CA . THR A 1 159 ? 13.178 -5.303 -5.095 1.00 86.06 159 THR A CA 1
ATOM 1304 C C . THR A 1 159 ? 13.086 -4.505 -6.391 1.00 86.06 159 THR A C 1
ATOM 1306 O O . THR A 1 159 ? 14.085 -3.966 -6.833 1.00 86.06 159 THR A O 1
ATOM 1309 N N . GLY A 1 160 ? 11.904 -4.403 -7.007 1.00 82.81 160 GLY A N 1
ATOM 1310 C CA . GLY A 1 160 ? 11.740 -3.650 -8.255 1.00 82.81 160 GLY A CA 1
ATOM 1311 C C . GLY A 1 160 ? 11.868 -2.133 -8.076 1.00 82.81 160 GLY A C 1
ATOM 1312 O O . GLY A 1 160 ? 12.260 -1.442 -9.010 1.00 82.81 160 GLY A O 1
ATOM 1313 N N . LEU A 1 161 ? 11.545 -1.629 -6.883 1.00 81.56 161 LEU A N 1
ATOM 1314 C CA . LEU A 1 161 ? 11.648 -0.217 -6.508 1.00 81.56 161 LEU A CA 1
ATOM 1315 C C . LEU A 1 161 ? 12.952 0.124 -5.766 1.00 81.56 161 LEU A C 1
ATOM 1317 O O . LEU A 1 161 ? 13.107 1.260 -5.331 1.00 81.56 161 LEU A O 1
ATOM 1321 N N . ASP A 1 162 ? 13.864 -0.839 -5.588 1.00 82.12 162 ASP A N 1
ATOM 1322 C CA . ASP A 1 162 ? 15.096 -0.692 -4.795 1.00 82.12 162 ASP A CA 1
ATOM 1323 C C . ASP A 1 162 ? 14.870 -0.111 -3.388 1.00 82.12 162 ASP A C 1
ATOM 1325 O O . ASP A 1 162 ? 15.651 0.681 -2.859 1.00 82.12 162 ASP A O 1
ATOM 1329 N N . LEU A 1 163 ? 13.782 -0.533 -2.743 1.00 82.25 163 LEU A N 1
ATOM 1330 C CA . LEU A 1 163 ? 13.437 -0.066 -1.407 1.00 82.25 163 LEU A CA 1
ATOM 1331 C C . LEU A 1 163 ? 14.312 -0.747 -0.348 1.00 82.25 163 LEU A C 1
ATOM 1333 O O . LEU A 1 163 ? 14.209 -1.957 -0.117 1.00 82.25 163 LEU A O 1
ATOM 1337 N N . ALA A 1 164 ? 15.100 0.047 0.384 1.00 81.94 164 ALA A N 1
ATOM 1338 C CA . ALA A 1 164 ? 15.881 -0.434 1.530 1.00 81.94 164 ALA A CA 1
ATOM 1339 C C . ALA A 1 164 ? 14.984 -1.070 2.612 1.00 81.94 164 ALA A C 1
ATOM 1341 O O . ALA A 1 164 ? 15.327 -2.075 3.241 1.00 81.94 164 ALA A O 1
ATOM 1342 N N . SER A 1 165 ? 13.783 -0.522 2.798 1.00 83.81 165 SER A N 1
ATOM 1343 C CA . SER A 1 165 ? 12.794 -0.994 3.759 1.00 83.81 165 SER A CA 1
ATOM 1344 C C . SER A 1 165 ? 11.377 -0.753 3.229 1.00 83.81 165 SER A C 1
ATOM 1346 O O . SER A 1 165 ? 11.157 0.058 2.338 1.00 83.81 165 SER A O 1
ATOM 1348 N N . THR A 1 166 ? 10.414 -1.495 3.766 1.00 84.69 166 THR A N 1
ATOM 1349 C CA . THR A 1 166 ? 8.975 -1.325 3.522 1.00 84.69 166 THR A CA 1
ATOM 1350 C C . THR A 1 166 ? 8.311 -0.813 4.798 1.00 84.69 166 THR A C 1
ATOM 1352 O O . THR A 1 166 ? 7.239 -1.267 5.179 1.00 84.69 166 THR A O 1
ATOM 1355 N N . LYS A 1 167 ? 8.985 0.047 5.561 1.00 84.44 167 LYS A N 1
ATOM 1356 C CA . LYS A 1 167 ? 8.325 0.797 6.632 1.00 84.44 167 LYS A CA 1
ATOM 1357 C C . LYS A 1 167 ? 7.491 1.906 6.003 1.00 84.44 167 LYS A C 1
ATOM 1359 O O . LYS A 1 167 ? 7.910 2.498 5.009 1.00 84.44 167 LYS A O 1
ATOM 1364 N N . ILE A 1 168 ? 6.337 2.178 6.598 1.00 80.50 168 ILE A N 1
ATOM 1365 C CA . ILE A 1 168 ? 5.391 3.182 6.111 1.00 80.50 168 ILE A CA 1
ATOM 1366 C C . ILE A 1 168 ? 6.021 4.581 6.002 1.00 80.50 168 ILE A C 1
ATOM 1368 O O . ILE A 1 168 ? 5.770 5.291 5.031 1.00 80.50 168 ILE A O 1
ATOM 1372 N N . ASP A 1 169 ? 6.956 4.912 6.896 1.00 76.88 169 ASP A N 1
ATOM 1373 C CA . ASP A 1 169 ? 7.656 6.206 6.946 1.00 76.88 169 ASP A CA 1
ATOM 1374 C C . ASP A 1 169 ? 8.406 6.566 5.663 1.00 76.88 169 ASP A C 1
ATOM 1376 O O . ASP A 1 169 ? 8.552 7.742 5.333 1.00 76.88 169 ASP A O 1
ATOM 1380 N N . ILE A 1 170 ? 8.873 5.566 4.909 1.00 76.38 170 ILE A N 1
ATOM 1381 C CA . ILE A 1 170 ? 9.567 5.801 3.635 1.00 76.38 170 ILE A CA 1
ATOM 1382 C C . ILE A 1 170 ? 8.620 6.462 2.633 1.00 76.38 170 ILE A C 1
ATOM 1384 O O . ILE A 1 170 ? 9.021 7.364 1.903 1.00 76.38 170 ILE A O 1
ATOM 1388 N N . PHE A 1 171 ? 7.350 6.061 2.642 1.00 75.75 171 PHE A N 1
ATOM 1389 C CA . PHE A 1 171 ? 6.329 6.591 1.745 1.00 75.75 171 PHE A CA 1
ATOM 1390 C C . PHE A 1 171 ? 5.715 7.902 2.247 1.00 75.75 171 PHE A C 1
ATOM 1392 O O . PHE A 1 171 ? 5.172 8.652 1.444 1.00 75.75 171 PHE A O 1
ATOM 1399 N N . ARG A 1 172 ? 5.844 8.222 3.541 1.00 71.88 172 ARG A N 1
ATOM 1400 C CA . ARG A 1 172 ? 5.500 9.555 4.070 1.00 71.88 172 ARG A CA 1
ATOM 1401 C C . ARG A 1 172 ? 6.499 10.606 3.592 1.00 71.88 172 ARG A C 1
ATOM 1403 O O . ARG A 1 172 ? 6.111 11.655 3.101 1.00 71.88 172 ARG A O 1
ATOM 1410 N N . LYS A 1 173 ? 7.799 10.288 3.630 1.00 67.69 173 LYS A N 1
ATOM 1411 C CA . LYS A 1 173 ? 8.852 11.186 3.116 1.00 67.69 173 LYS A CA 1
ATOM 1412 C C . LYS A 1 173 ? 8.655 11.538 1.643 1.00 67.69 173 LYS A C 1
ATOM 1414 O O . LYS A 1 173 ? 8.955 12.656 1.237 1.00 67.69 173 LYS A O 1
ATOM 1419 N N . LEU A 1 174 ? 8.081 10.615 0.869 1.00 62.00 174 LEU A N 1
ATOM 1420 C CA . LEU A 1 174 ? 7.715 10.844 -0.525 1.00 62.00 174 LEU A CA 1
ATOM 1421 C C . LEU A 1 174 ? 6.681 11.949 -0.738 1.00 62.00 174 LEU A C 1
ATOM 1423 O O . LEU A 1 174 ? 6.395 12.213 -1.894 1.00 62.00 174 LEU A O 1
ATOM 1427 N N . THR A 1 175 ? 6.064 12.545 0.280 1.00 60.16 175 THR A N 1
ATOM 1428 C CA . THR A 1 175 ? 5.134 13.672 0.097 1.00 60.16 175 THR A CA 1
ATOM 1429 C C . THR A 1 175 ? 5.693 15.013 0.537 1.00 60.16 175 THR A C 1
ATOM 1431 O O . THR A 1 175 ? 4.955 15.988 0.621 1.00 60.16 175 THR A O 1
ATOM 1434 N N . GLY A 1 176 ? 6.991 15.073 0.855 1.00 57.28 176 GLY A N 1
ATOM 1435 C CA . GLY A 1 176 ? 7.594 16.261 1.461 1.00 57.28 176 GLY A CA 1
ATOM 1436 C C . GLY A 1 176 ? 7.091 16.530 2.884 1.00 57.28 176 GLY A C 1
ATOM 1437 O O . GLY A 1 176 ? 7.556 17.462 3.536 1.00 57.28 176 GLY A O 1
ATOM 1438 N N . GLN A 1 177 ? 6.180 15.700 3.403 1.00 55.00 177 GLN A N 1
ATOM 1439 C CA . GLN A 1 177 ? 5.717 15.768 4.776 1.00 55.00 177 GLN A CA 1
ATOM 1440 C C . GLN A 1 177 ? 6.711 15.042 5.682 1.00 55.00 177 GLN A C 1
ATOM 1442 O O . GLN A 1 177 ? 6.650 13.830 5.898 1.00 55.00 177 GLN A O 1
ATOM 1447 N N . THR A 1 178 ? 7.650 15.792 6.247 1.00 53.16 178 THR A N 1
ATOM 1448 C CA . THR A 1 178 ? 8.364 15.345 7.441 1.00 53.16 178 THR A CA 1
ATOM 1449 C C . THR A 1 178 ? 7.451 15.551 8.641 1.00 53.16 178 THR A C 1
ATOM 1451 O O . THR A 1 178 ? 7.406 16.642 9.208 1.00 53.16 178 THR A O 1
ATOM 1454 N N . VAL A 1 179 ? 6.704 14.518 9.025 1.00 57.81 179 VAL A N 1
ATOM 1455 C CA . VAL A 1 179 ? 6.032 14.519 10.326 1.00 57.81 179 VAL A CA 1
ATOM 1456 C C . VAL A 1 179 ? 7.112 14.325 11.380 1.00 57.81 179 VAL A C 1
ATOM 1458 O O . VAL A 1 179 ? 7.716 13.258 11.485 1.00 57.81 179 VAL A O 1
ATOM 1461 N N . THR A 1 180 ? 7.425 15.388 12.112 1.00 56.66 180 THR A N 1
ATOM 1462 C CA . THR A 1 180 ? 8.251 15.292 13.310 1.00 56.66 180 THR A CA 1
ATOM 1463 C C . THR A 1 180 ? 7.438 14.569 14.373 1.00 56.66 180 THR A C 1
ATOM 1465 O O . THR A 1 180 ? 6.522 15.141 14.963 1.00 56.66 180 THR A O 1
ATOM 1468 N N . GLU A 1 181 ? 7.759 13.295 14.609 1.00 65.56 181 GLU A N 1
ATOM 1469 C CA . GLU A 1 181 ? 7.226 12.563 15.756 1.00 65.56 181 GLU A CA 1
ATOM 1470 C C . GLU A 1 181 ? 7.604 13.320 17.033 1.00 65.56 181 GLU A C 1
ATOM 1472 O O . GLU A 1 181 ? 8.768 13.352 17.430 1.00 65.56 181 GLU A O 1
ATOM 1477 N N . LYS A 1 182 ? 6.619 13.962 17.671 1.00 70.25 182 LYS A N 1
ATOM 1478 C CA . LYS A 1 182 ? 6.830 14.626 18.964 1.00 70.25 182 LYS A CA 1
ATOM 1479 C C . LYS A 1 182 ? 7.173 13.623 20.062 1.00 70.25 182 LYS A C 1
ATOM 1481 O O . LYS A 1 182 ? 7.950 13.937 20.956 1.00 70.25 182 LYS A O 1
ATOM 1486 N N . ILE A 1 183 ? 6.578 12.431 19.991 1.00 73.38 183 ILE A N 1
ATOM 1487 C CA . ILE A 1 183 ? 6.774 11.334 20.937 1.00 73.38 183 ILE A CA 1
ATOM 1488 C C . ILE A 1 183 ? 6.832 10.030 20.136 1.00 73.38 183 ILE A C 1
ATOM 1490 O O . ILE A 1 183 ? 5.954 9.768 19.312 1.00 73.38 183 ILE A O 1
ATOM 1494 N N . SER A 1 184 ? 7.861 9.215 20.374 1.00 80.69 184 SER A N 1
ATOM 1495 C CA . SER A 1 184 ? 7.991 7.907 19.728 1.00 80.69 184 SER A CA 1
ATOM 1496 C C . SER A 1 184 ? 6.920 6.934 20.230 1.00 80.69 184 SER A C 1
ATOM 1498 O O . SER A 1 184 ? 6.452 7.027 21.368 1.00 80.69 184 SER A O 1
ATOM 1500 N N . GLY A 1 185 ? 6.568 5.947 19.399 1.00 79.19 185 GLY A N 1
ATOM 1501 C CA . GLY A 1 185 ? 5.650 4.877 19.808 1.00 79.19 185 GLY A CA 1
ATOM 1502 C C . GLY A 1 185 ? 6.144 4.124 21.049 1.00 79.19 185 GLY A C 1
ATOM 1503 O O . GLY A 1 185 ? 5.366 3.879 21.962 1.00 79.19 185 GLY A O 1
ATOM 1504 N N . GLU A 1 186 ? 7.450 3.853 21.132 1.00 79.38 186 GLU A N 1
ATOM 1505 C CA . GLU A 1 186 ? 8.073 3.190 22.289 1.00 79.38 186 GLU A CA 1
ATOM 1506 C C . GLU A 1 186 ? 7.878 3.982 23.589 1.00 79.38 186 GLU A C 1
ATOM 1508 O O . GLU A 1 186 ? 7.538 3.398 24.618 1.00 79.38 186 GLU A O 1
ATOM 1513 N N . ASN A 1 187 ? 8.021 5.311 23.541 1.00 81.06 187 ASN A N 1
ATOM 1514 C CA . ASN A 1 187 ? 7.827 6.167 24.710 1.00 81.06 187 ASN A CA 1
ATOM 1515 C C . ASN A 1 187 ? 6.358 6.209 25.149 1.00 81.06 187 ASN A C 1
ATOM 1517 O O . ASN A 1 187 ? 6.086 6.186 26.349 1.00 81.06 187 ASN A O 1
ATOM 1521 N N . ILE A 1 188 ? 5.409 6.231 24.204 1.00 82.44 188 ILE A N 1
ATOM 1522 C CA . ILE A 1 188 ? 3.973 6.180 24.525 1.00 82.44 188 ILE A CA 1
ATOM 1523 C C . ILE A 1 188 ? 3.620 4.834 25.159 1.00 82.44 188 ILE A C 1
ATOM 1525 O O . ILE A 1 188 ? 2.962 4.807 26.199 1.00 82.44 188 ILE A O 1
ATOM 1529 N N . SER A 1 189 ? 4.074 3.725 24.567 1.00 83.50 189 SER A N 1
ATOM 1530 C CA . SER A 1 189 ? 3.846 2.385 25.111 1.00 83.50 189 SER A CA 1
ATOM 1531 C C . SER A 1 189 ? 4.427 2.261 26.521 1.00 83.50 189 SER A C 1
ATOM 1533 O O . SER A 1 189 ? 3.728 1.795 27.419 1.00 83.50 189 SER A O 1
ATOM 1535 N N . LEU A 1 190 ? 5.660 2.730 26.747 1.00 80.50 190 LEU A N 1
ATOM 1536 C CA . LEU A 1 190 ? 6.302 2.707 28.065 1.00 80.50 190 LEU A CA 1
ATOM 1537 C C . LEU A 1 190 ? 5.535 3.547 29.093 1.00 80.50 190 LEU A C 1
ATOM 1539 O O . LEU A 1 190 ? 5.234 3.055 30.181 1.00 80.50 190 LEU A O 1
ATOM 1543 N N . PHE A 1 191 ? 5.174 4.782 28.738 1.00 81.38 191 PHE A N 1
ATOM 1544 C CA . PHE A 1 191 ? 4.373 5.653 29.595 1.00 81.38 191 PHE A CA 1
ATOM 1545 C C . PHE A 1 191 ? 3.049 4.986 29.985 1.00 81.38 191 PHE A C 1
ATOM 1547 O O . PHE A 1 191 ? 2.673 4.953 31.158 1.00 81.38 191 PHE A O 1
ATOM 1554 N N . TYR A 1 192 ? 2.350 4.403 29.010 1.00 82.56 192 TYR A N 1
ATOM 15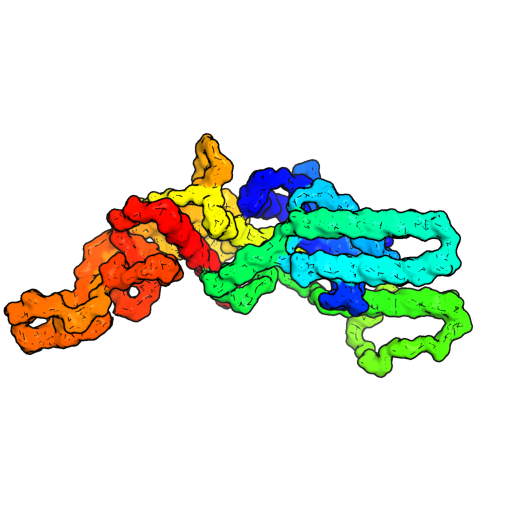55 C CA . TYR A 1 192 ? 1.059 3.777 29.256 1.00 82.56 192 TYR A CA 1
ATOM 1556 C C . TYR A 1 192 ? 1.187 2.515 30.127 1.00 82.56 192 TYR A C 1
ATOM 1558 O O . TYR A 1 192 ? 0.366 2.296 31.019 1.00 82.56 192 TYR A O 1
ATOM 1566 N N . VAL A 1 193 ? 2.252 1.718 29.956 1.00 80.19 193 VAL A N 1
ATOM 1567 C CA . VAL A 1 193 ? 2.574 0.594 30.857 1.00 80.19 193 VAL A CA 1
ATOM 1568 C C . VAL A 1 193 ? 2.768 1.078 32.297 1.00 80.19 193 VAL A C 1
ATOM 1570 O O . VAL A 1 193 ? 2.214 0.477 33.221 1.00 80.19 193 VAL A O 1
ATOM 1573 N N . GLN A 1 194 ? 3.512 2.169 32.502 1.00 76.56 194 GLN A N 1
ATOM 1574 C CA . GLN A 1 194 ? 3.737 2.745 33.832 1.00 76.56 194 GLN A CA 1
ATOM 1575 C C . GLN A 1 194 ? 2.438 3.257 34.467 1.00 76.56 194 GLN A C 1
ATOM 1577 O O . GLN A 1 194 ? 2.181 2.986 35.645 1.00 76.56 194 GLN A O 1
ATOM 1582 N N . HIS A 1 195 ? 1.596 3.937 33.683 1.00 78.88 195 HIS A N 1
ATOM 1583 C CA . HIS A 1 195 ? 0.264 4.384 34.102 1.00 78.88 195 HIS A CA 1
ATOM 1584 C C . HIS A 1 195 ? -0.603 3.202 34.563 1.00 78.88 195 HIS A C 1
ATOM 1586 O O . HIS A 1 195 ? -1.103 3.195 35.690 1.00 78.88 195 HIS A O 1
ATOM 1592 N N . LEU A 1 196 ? -0.707 2.141 33.753 1.00 75.44 196 LEU A N 1
ATOM 1593 C CA . LEU A 1 196 ? -1.477 0.944 34.105 1.00 75.44 196 LEU A CA 1
ATOM 1594 C C . LEU A 1 196 ? -0.959 0.237 35.364 1.00 75.44 196 LEU A C 1
ATOM 1596 O O . LEU A 1 196 ? -1.758 -0.187 36.205 1.00 75.44 196 LEU A O 1
ATOM 1600 N N . ALA A 1 197 ? 0.363 0.089 35.502 1.00 70.62 197 ALA A N 1
ATOM 1601 C CA . ALA A 1 197 ? 0.976 -0.569 36.654 1.00 70.62 197 ALA A CA 1
ATOM 1602 C C . ALA A 1 197 ? 0.625 0.151 37.966 1.00 70.62 197 ALA A C 1
ATOM 1604 O O . ALA A 1 197 ? 0.273 -0.487 38.961 1.00 70.62 197 ALA A O 1
ATOM 1605 N N . ARG A 1 198 ? 0.645 1.489 37.957 1.00 67.00 198 ARG A N 1
ATOM 1606 C CA . ARG A 1 198 ? 0.311 2.306 39.129 1.00 67.00 198 ARG A CA 1
ATOM 1607 C C . ARG A 1 198 ? -1.187 2.315 39.436 1.00 67.00 198 ARG A C 1
ATOM 1609 O O . ARG A 1 198 ? -1.539 2.255 40.612 1.00 67.00 198 ARG A O 1
ATOM 1616 N N . THR A 1 199 ? -2.071 2.329 38.435 1.00 65.06 199 THR A N 1
ATOM 1617 C CA . THR A 1 199 ? -3.526 2.221 38.670 1.00 65.06 199 THR A CA 1
ATOM 1618 C C . THR A 1 199 ? -3.892 0.860 39.271 1.00 65.06 199 THR A C 1
ATOM 1620 O O . THR A 1 199 ? -4.685 0.804 40.212 1.00 65.06 199 THR A O 1
ATOM 1623 N N . LYS A 1 200 ? -3.250 -0.233 38.823 1.00 63.44 200 LYS A N 1
ATOM 1624 C CA . LYS A 1 200 ? -3.384 -1.554 39.466 1.00 63.44 200 LYS A CA 1
ATOM 1625 C C . LYS A 1 200 ? -2.888 -1.547 40.914 1.00 63.44 200 LYS A C 1
ATOM 1627 O O . LYS A 1 200 ? -3.568 -2.095 41.776 1.00 63.44 200 LYS A O 1
ATOM 1632 N N . LEU A 1 201 ? -1.744 -0.911 41.188 1.00 60.12 201 LEU A N 1
ATOM 1633 C CA . LEU A 1 201 ? -1.203 -0.789 42.545 1.00 60.12 201 LEU A CA 1
ATOM 1634 C C . LEU A 1 201 ? -2.155 -0.015 43.467 1.00 60.12 201 LEU A C 1
ATOM 1636 O O . LEU A 1 201 ? -2.457 -0.510 44.546 1.00 60.12 201 LEU A O 1
ATOM 1640 N N . LYS A 1 202 ? -2.669 1.146 43.029 1.00 60.09 202 LYS A N 1
ATOM 1641 C CA . LYS A 1 202 ? -3.649 1.949 43.785 1.00 60.09 202 LYS A CA 1
ATOM 1642 C C . LYS A 1 202 ? -4.899 1.134 44.120 1.00 60.09 202 LYS A C 1
ATOM 1644 O O . LYS A 1 202 ? -5.260 1.035 45.289 1.00 60.09 202 LYS A O 1
ATOM 1649 N N . ALA A 1 203 ? -5.489 0.476 43.119 1.00 58.09 203 ALA A N 1
ATOM 1650 C CA . ALA A 1 203 ? -6.655 -0.381 43.318 1.00 58.09 203 ALA A CA 1
ATOM 1651 C C . ALA A 1 203 ? -6.368 -1.516 44.315 1.00 58.09 203 ALA A C 1
ATOM 1653 O O . ALA A 1 203 ? -7.193 -1.802 45.178 1.00 58.09 203 ALA A O 1
ATOM 1654 N N . TYR A 1 204 ? -5.185 -2.134 44.249 1.00 53.41 204 TYR A N 1
ATOM 1655 C CA . TYR A 1 204 ? -4.796 -3.175 45.196 1.00 53.41 204 TYR A CA 1
ATOM 1656 C C . TYR A 1 204 ? -4.610 -2.618 46.612 1.00 53.41 204 TYR A C 1
ATOM 1658 O O . TYR A 1 204 ? -5.161 -3.183 47.546 1.00 53.41 204 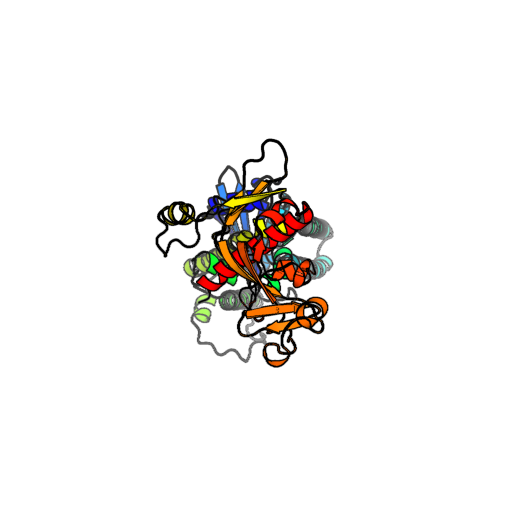TYR A O 1
ATOM 1666 N N . THR A 1 205 ? -3.927 -1.481 46.788 1.00 56.62 205 THR A N 1
ATOM 1667 C CA . THR A 1 205 ? -3.748 -0.835 48.104 1.00 56.62 205 THR A CA 1
ATOM 1668 C C . THR A 1 205 ? -5.052 -0.330 48.724 1.00 56.62 205 THR A C 1
ATOM 1670 O O . THR A 1 205 ? -5.168 -0.288 49.943 1.00 56.62 205 THR A O 1
ATOM 1673 N N . GLU A 1 206 ? -6.043 0.037 47.911 1.00 56.50 206 GLU A N 1
ATOM 1674 C CA . GLU A 1 206 ? -7.378 0.419 48.387 1.00 56.50 206 GLU A CA 1
ATOM 1675 C C . GLU A 1 206 ? -8.205 -0.802 48.827 1.00 56.50 206 GLU A C 1
ATOM 1677 O O . GLU A 1 206 ? -9.039 -0.696 49.725 1.00 56.50 206 GLU A O 1
ATOM 1682 N N . ILE A 1 207 ? -7.961 -1.971 48.223 1.00 54.09 207 ILE A N 1
ATOM 1683 C CA . ILE A 1 207 ? -8.635 -3.238 48.550 1.00 54.09 207 ILE A CA 1
ATOM 1684 C C . ILE A 1 207 ? -7.941 -3.959 49.718 1.00 54.09 207 ILE A C 1
ATOM 1686 O O . ILE A 1 207 ? -8.605 -4.529 50.586 1.00 54.09 207 ILE A O 1
ATOM 1690 N N . SER A 1 208 ? -6.608 -3.944 49.766 1.00 50.78 208 SER A N 1
ATOM 1691 C CA . SER A 1 208 ? -5.798 -4.538 50.824 1.00 50.78 208 SER A CA 1
ATOM 1692 C C . SER A 1 208 ? -5.299 -3.444 51.767 1.00 50.78 208 SER A C 1
ATOM 1694 O O . SER A 1 208 ? -4.375 -2.713 51.423 1.00 50.78 208 SER A O 1
ATOM 1696 N N . ASN A 1 209 ? -5.840 -3.364 52.985 1.00 51.22 209 ASN A N 1
ATOM 1697 C CA . ASN A 1 209 ? -5.339 -2.501 54.072 1.00 51.22 209 ASN A CA 1
ATOM 1698 C C . ASN A 1 209 ? -3.922 -2.904 54.577 1.00 51.22 209 ASN A C 1
ATOM 1700 O O . ASN A 1 209 ? -3.672 -2.941 55.780 1.00 51.22 209 ASN A O 1
ATOM 1704 N N . SER A 1 210 ? -2.985 -3.268 53.696 1.00 45.75 210 SER A N 1
ATOM 1705 C CA . SER A 1 210 ? -1.600 -3.611 54.029 1.00 45.75 210 SER A CA 1
ATOM 1706 C C . SER A 1 210 ? -0.670 -3.347 52.831 1.00 45.75 210 SER A C 1
ATOM 1708 O O . SER A 1 210 ? -0.878 -3.946 51.775 1.00 45.75 210 SER A O 1
ATOM 1710 N N . PRO A 1 211 ? 0.366 -2.494 52.969 1.00 46.94 211 PRO A N 1
ATOM 1711 C CA . PRO A 1 211 ? 1.285 -2.157 51.876 1.00 46.94 211 PRO A CA 1
ATOM 1712 C C . PRO A 1 211 ? 2.413 -3.180 51.637 1.00 46.94 211 PRO A C 1
ATOM 1714 O O . PRO A 1 211 ? 3.250 -2.958 50.768 1.00 46.94 211 PRO A O 1
ATOM 1717 N N . GLU A 1 212 ? 2.510 -4.261 52.418 1.00 45.56 212 GLU A N 1
ATOM 1718 C CA . GLU A 1 212 ? 3.805 -4.940 52.620 1.00 45.56 212 GLU A CA 1
ATOM 1719 C C . GLU A 1 212 ? 4.135 -6.111 51.677 1.00 45.56 212 GLU A C 1
ATOM 1721 O O . GLU A 1 212 ? 5.205 -6.693 51.808 1.00 45.56 212 GLU A O 1
ATOM 1726 N N . ASN A 1 213 ? 3.300 -6.455 50.692 1.00 41.56 213 ASN A N 1
ATOM 1727 C CA . ASN A 1 213 ? 3.568 -7.611 49.816 1.00 41.56 213 ASN A CA 1
ATOM 1728 C C . ASN A 1 213 ? 3.369 -7.318 48.324 1.00 41.56 213 ASN A C 1
ATOM 1730 O O . ASN A 1 213 ? 2.603 -7.999 47.643 1.00 41.56 213 ASN A O 1
ATOM 1734 N N . VAL A 1 214 ? 4.090 -6.331 47.790 1.00 44.72 214 VAL A N 1
ATOM 1735 C CA . VAL A 1 214 ? 4.193 -6.146 46.335 1.00 44.72 214 VAL A CA 1
ATOM 1736 C C . VAL A 1 214 ? 5.643 -6.338 45.907 1.00 44.72 214 VAL A C 1
ATOM 1738 O O . VAL A 1 214 ? 6.482 -5.455 46.057 1.00 44.72 214 VAL A O 1
ATOM 1741 N N . GLY A 1 215 ? 5.942 -7.534 45.400 1.00 46.56 215 GLY A N 1
ATOM 1742 C CA . GLY A 1 215 ? 7.166 -7.792 44.649 1.00 46.56 215 GLY A CA 1
ATOM 1743 C C . GLY A 1 215 ? 7.036 -7.300 43.202 1.00 46.56 215 GLY A C 1
ATOM 1744 O O . GLY A 1 215 ? 5.947 -7.379 42.638 1.00 46.56 215 GLY A O 1
ATOM 1745 N N . PHE A 1 216 ? 8.176 -6.884 42.631 1.00 43.75 216 PHE A N 1
ATOM 1746 C CA . PHE A 1 216 ? 8.458 -6.348 41.277 1.00 43.75 216 PHE A CA 1
ATOM 1747 C C . PHE A 1 216 ? 8.329 -4.818 41.160 1.00 43.75 216 PHE A C 1
ATOM 1749 O O . PHE A 1 216 ? 7.308 -4.255 41.524 1.00 43.75 216 PHE A O 1
ATOM 1756 N N . ILE A 1 217 ? 9.311 -4.044 40.680 1.00 37.62 217 ILE A N 1
ATOM 1757 C CA . ILE A 1 217 ? 10.490 -4.256 39.813 1.00 37.62 217 ILE A CA 1
ATOM 1758 C C . ILE A 1 217 ? 11.735 -3.721 40.557 1.00 37.62 217 ILE A C 1
ATOM 1760 O O . ILE A 1 217 ? 11.760 -2.544 40.904 1.00 37.62 217 ILE A O 1
ATOM 1764 N N . SER A 1 218 ? 12.754 -4.547 40.830 1.00 33.72 218 SER A N 1
ATOM 1765 C CA . SER A 1 218 ? 13.946 -4.124 41.600 1.00 33.72 218 SER A CA 1
ATOM 1766 C C . SER A 1 218 ? 14.982 -3.327 40.803 1.00 33.72 218 SER A C 1
ATOM 1768 O O . SER A 1 218 ? 15.900 -2.779 41.404 1.00 33.72 218 SER A O 1
ATOM 1770 N N . ASP A 1 219 ? 14.835 -3.228 39.480 1.00 35.38 219 ASP A N 1
ATOM 1771 C CA . ASP A 1 219 ? 15.898 -2.728 38.595 1.00 35.38 219 ASP A CA 1
ATOM 1772 C C . ASP A 1 219 ? 15.447 -1.504 37.774 1.00 35.38 219 ASP A C 1
ATOM 1774 O O . ASP A 1 219 ? 15.845 -1.329 36.623 1.00 35.38 219 ASP A O 1
ATOM 1778 N N . TYR A 1 220 ? 14.589 -0.649 38.340 1.00 42.34 220 TYR A N 1
ATOM 1779 C CA . TYR A 1 220 ? 14.200 0.610 37.700 1.00 42.34 220 TYR A CA 1
ATOM 1780 C C . TYR A 1 220 ? 14.888 1.799 38.374 1.00 42.34 220 TYR A C 1
ATOM 1782 O O . TYR A 1 220 ? 14.645 2.095 39.544 1.00 42.34 220 TYR A O 1
ATOM 1790 N N . HIS A 1 221 ? 15.743 2.491 37.619 1.00 42.28 221 HIS A N 1
ATOM 1791 C CA . HIS A 1 221 ? 16.332 3.763 38.023 1.00 42.28 221 HIS A CA 1
ATOM 1792 C C . HIS A 1 221 ? 15.464 4.916 37.487 1.00 42.28 221 HIS A C 1
ATOM 1794 O O . HIS A 1 221 ? 15.435 5.122 36.273 1.00 42.28 221 HIS A O 1
ATOM 1800 N N . PRO A 1 222 ? 14.759 5.664 38.355 1.00 43.44 222 PRO A N 1
ATOM 1801 C CA . PRO A 1 222 ? 13.907 6.776 37.946 1.00 43.44 222 PRO A CA 1
ATOM 1802 C C . PRO A 1 222 ? 14.785 7.969 37.575 1.00 43.44 222 PRO A C 1
ATOM 1804 O O . PRO A 1 222 ? 15.692 8.280 38.341 1.00 43.44 222 PRO A O 1
ATOM 1807 N N . ASN A 1 223 ? 14.546 8.607 36.424 1.00 45.59 223 ASN A N 1
ATOM 1808 C CA . ASN A 1 223 ? 15.159 9.902 36.066 1.00 45.59 223 ASN A CA 1
ATOM 1809 C C . ASN A 1 223 ? 14.546 10.559 34.805 1.00 45.59 223 ASN A C 1
ATOM 1811 O O . ASN A 1 223 ? 15.174 11.442 34.221 1.00 45.59 223 ASN A O 1
ATOM 1815 N N . SER A 1 224 ? 13.356 10.152 34.344 1.00 57.34 224 SER A N 1
ATOM 1816 C CA . SER A 1 224 ? 12.757 10.717 33.122 1.00 57.34 224 SER A CA 1
ATOM 1817 C C . SER A 1 224 ? 11.503 11.548 33.411 1.00 57.34 224 SER A C 1
ATOM 1819 O O . SER A 1 224 ? 10.744 11.240 34.321 1.00 57.34 224 SER A O 1
ATOM 1821 N N . GLU A 1 225 ? 11.249 12.570 32.589 1.00 56.56 225 GLU A N 1
ATOM 1822 C CA . GLU A 1 225 ? 10.024 13.400 32.592 1.00 56.56 225 GLU A CA 1
ATOM 1823 C C . GLU A 1 225 ? 8.734 12.544 32.493 1.00 56.56 225 GLU A C 1
ATOM 1825 O O . GLU A 1 225 ? 7.671 12.908 32.990 1.00 56.56 225 GLU A O 1
ATOM 1830 N N . ILE A 1 226 ? 8.858 11.340 31.923 1.00 56.09 226 ILE A N 1
ATOM 1831 C CA . ILE A 1 226 ? 7.821 10.304 31.807 1.00 56.09 226 ILE A CA 1
ATOM 1832 C C . ILE A 1 226 ? 7.366 9.801 33.196 1.00 56.09 226 ILE A C 1
ATOM 1834 O O . ILE A 1 226 ? 6.178 9.542 33.399 1.00 56.09 226 ILE A O 1
ATOM 1838 N N . ASP A 1 227 ? 8.274 9.732 34.178 1.00 56.38 227 ASP A N 1
ATOM 1839 C CA . ASP A 1 227 ? 7.984 9.220 35.524 1.00 56.38 227 ASP A CA 1
ATOM 1840 C C . ASP A 1 227 ? 7.085 10.166 36.340 1.00 56.38 227 ASP A C 1
ATOM 1842 O O . ASP A 1 227 ? 6.218 9.688 37.087 1.00 56.38 227 ASP A O 1
ATOM 1846 N N . GLU A 1 228 ? 7.275 11.484 36.182 1.00 55.34 228 GLU A N 1
ATOM 1847 C CA . GLU A 1 228 ? 6.474 12.533 36.834 1.00 55.34 228 GLU A CA 1
ATOM 1848 C C . GLU A 1 228 ? 5.041 12.559 36.288 1.00 55.34 228 GLU A C 1
ATOM 1850 O O . GLU A 1 228 ? 4.076 12.680 37.048 1.00 55.34 228 GLU A O 1
ATOM 1855 N N . LEU A 1 229 ? 4.889 12.370 34.974 1.00 54.09 229 LEU A N 1
ATOM 1856 C CA . LEU A 1 229 ? 3.592 12.391 34.297 1.00 54.09 229 LEU A CA 1
ATOM 1857 C C . LEU A 1 229 ? 2.737 11.150 34.594 1.00 54.09 229 LEU A C 1
ATOM 1859 O O . LEU A 1 229 ? 1.510 11.237 34.587 1.00 54.09 229 LEU A O 1
ATOM 1863 N N . ALA A 1 230 ? 3.350 10.007 34.911 1.00 55.12 230 ALA A N 1
ATOM 1864 C CA . ALA A 1 230 ? 2.642 8.745 35.142 1.00 55.12 230 ALA A CA 1
ATOM 1865 C C . ALA A 1 230 ? 1.862 8.683 36.482 1.00 55.12 230 ALA A C 1
ATOM 1867 O O . ALA A 1 230 ? 1.390 7.618 36.881 1.00 55.12 230 ALA A O 1
ATOM 1868 N N . HIS A 1 231 ? 1.761 9.787 37.236 1.00 55.72 231 HIS A N 1
ATOM 1869 C CA . HIS A 1 231 ? 0.907 9.907 38.432 1.00 55.72 231 HIS A CA 1
ATOM 1870 C C . HIS A 1 231 ? -0.505 10.437 38.138 1.00 55.72 231 HIS A C 1
ATOM 1872 O O . HIS A 1 231 ? -1.395 10.298 38.986 1.00 55.72 231 HIS A O 1
ATOM 1878 N N . ILE A 1 232 ? -0.685 11.031 36.960 1.00 62.38 232 ILE A N 1
ATOM 1879 C CA . ILE A 1 232 ? -1.882 11.729 36.496 1.00 62.38 232 ILE A CA 1
ATOM 1880 C C . ILE A 1 232 ? -2.552 10.841 35.444 1.00 62.38 232 ILE A C 1
ATOM 1882 O O . ILE A 1 232 ? -1.854 10.198 34.658 1.00 62.38 232 ILE A O 1
ATOM 1886 N N . SER A 1 233 ? -3.886 10.757 35.424 1.00 69.56 233 SER A N 1
ATOM 1887 C CA . SER A 1 233 ? -4.536 9.985 34.358 1.00 69.56 233 SER A CA 1
ATOM 1888 C C . SER A 1 233 ? -4.186 10.571 32.989 1.00 69.56 233 SER A C 1
ATOM 1890 O O . SER A 1 233 ? -3.999 11.779 32.850 1.00 69.56 233 SER A O 1
ATOM 1892 N N . VAL A 1 234 ? -4.098 9.728 31.955 1.00 77.19 234 VAL A N 1
ATOM 1893 C CA . VAL A 1 234 ? -3.662 10.186 30.623 1.00 77.19 234 VAL A CA 1
ATOM 1894 C C . VAL A 1 234 ? -4.485 11.381 30.131 1.00 77.19 234 VAL A C 1
ATOM 1896 O O . VAL A 1 234 ? -3.931 12.326 29.580 1.00 77.19 234 VAL A O 1
ATOM 1899 N N . SER A 1 235 ? -5.795 11.391 30.386 1.00 77.50 235 SER A N 1
ATOM 1900 C CA . SER A 1 235 ? -6.666 12.512 30.013 1.00 77.50 235 SER A CA 1
ATOM 1901 C C . SER A 1 235 ? -6.568 13.753 30.890 1.00 77.50 235 SER A C 1
ATOM 1903 O O . SER A 1 235 ? -6.931 14.834 30.430 1.00 77.50 235 SER A O 1
ATOM 1905 N N . GLU A 1 236 ? -6.092 13.628 32.126 1.00 81.12 236 GLU A N 1
ATOM 1906 C CA . GLU A 1 236 ? -5.773 14.770 32.985 1.00 81.12 236 GLU A CA 1
ATOM 1907 C C . GLU A 1 236 ? -4.451 15.439 32.567 1.00 81.12 236 GLU A C 1
ATOM 1909 O O . GLU A 1 236 ? -4.126 16.511 33.074 1.00 81.12 236 GLU A O 1
ATOM 1914 N N . ASN A 1 237 ? -3.730 14.868 31.591 1.00 83.44 237 ASN A N 1
ATOM 1915 C CA . ASN A 1 237 ? -2.662 15.531 30.849 1.00 83.44 237 ASN A CA 1
ATOM 1916 C C . ASN A 1 237 ? -3.083 15.787 29.383 1.00 83.44 237 ASN A C 1
ATOM 1918 O O . ASN A 1 237 ? -2.752 15.001 28.488 1.00 83.44 237 ASN A O 1
ATOM 1922 N N . PRO A 1 238 ? -3.781 16.906 29.096 1.00 85.25 238 PRO A N 1
ATOM 1923 C CA . PRO A 1 238 ? -4.312 17.187 27.764 1.00 85.25 238 PRO A CA 1
ATOM 19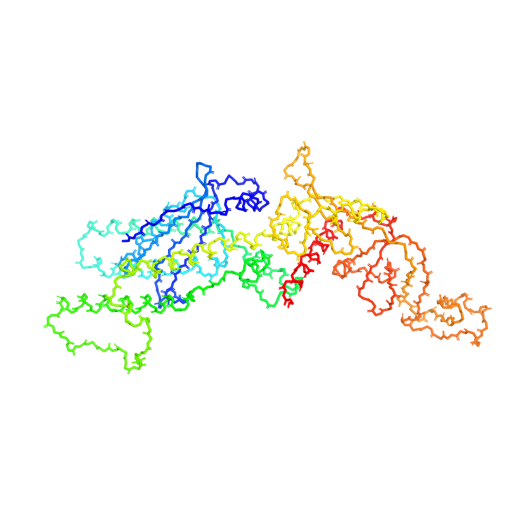24 C C . PRO A 1 238 ? -3.248 17.246 26.667 1.00 85.25 238 PRO A C 1
ATOM 1926 O O . PRO A 1 238 ? -3.530 16.851 25.540 1.00 85.25 238 PRO A O 1
ATOM 1929 N N . SER A 1 239 ? -2.033 17.717 26.978 1.00 84.94 239 SER A N 1
ATOM 1930 C CA . SER A 1 239 ? -0.951 17.801 25.989 1.00 84.94 239 SER A CA 1
ATOM 1931 C C . SER A 1 239 ? -0.499 16.411 25.558 1.00 84.94 239 SER A C 1
ATOM 1933 O O . SER A 1 239 ? -0.449 16.126 24.365 1.00 84.94 239 SER A O 1
ATOM 1935 N N . PHE A 1 240 ? -0.225 15.532 26.525 1.00 83.69 240 PHE A N 1
ATOM 1936 C CA . PHE A 1 240 ? 0.216 14.174 26.228 1.00 83.69 240 PHE A CA 1
ATOM 1937 C C . PHE A 1 240 ? -0.889 13.363 25.538 1.00 83.69 240 PHE A C 1
ATOM 1939 O O . PHE A 1 240 ? -0.628 12.716 24.527 1.00 83.69 240 PHE A O 1
ATOM 1946 N N . LEU A 1 241 ? -2.138 13.449 26.017 1.00 88.75 241 LEU A N 1
ATOM 1947 C CA . LEU A 1 241 ? -3.274 12.814 25.344 1.00 88.75 241 LEU A CA 1
ATOM 1948 C C . LEU A 1 241 ? -3.401 13.292 23.891 1.00 88.75 241 LEU A C 1
ATOM 1950 O O . LEU A 1 241 ? -3.617 12.477 22.997 1.00 88.75 241 LEU A O 1
ATOM 1954 N N . GLN A 1 242 ? -3.257 14.595 23.641 1.00 90.56 242 GLN A N 1
ATOM 1955 C CA . GLN A 1 242 ? -3.326 15.135 22.287 1.00 90.56 242 GLN A CA 1
ATOM 1956 C C . GLN A 1 242 ? -2.197 14.594 21.404 1.00 90.56 242 GLN A C 1
ATOM 1958 O O . GLN A 1 242 ? -2.452 14.267 20.247 1.00 90.56 242 GLN A O 1
ATOM 1963 N N . ASP A 1 243 ? -0.979 14.457 21.930 1.00 88.81 243 ASP A N 1
ATOM 1964 C CA . ASP A 1 243 ? 0.143 13.876 21.191 1.00 88.81 243 ASP A CA 1
ATOM 1965 C C . ASP A 1 243 ? -0.087 12.381 20.886 1.00 88.81 243 ASP A C 1
ATOM 1967 O O . ASP A 1 243 ? 0.165 11.948 19.761 1.00 88.81 243 ASP A O 1
ATOM 1971 N N . VAL A 1 244 ? -0.660 11.612 21.823 1.00 90.31 244 VAL A N 1
ATOM 1972 C CA . VAL A 1 244 ? -1.071 10.211 21.601 1.00 90.31 244 VAL A CA 1
ATOM 1973 C C . VAL A 1 244 ? -2.139 10.109 20.506 1.00 90.31 244 VAL A C 1
ATOM 1975 O O . VAL A 1 244 ? -1.987 9.337 19.558 1.00 90.31 244 VAL A O 1
ATOM 1978 N N . LEU A 1 245 ? -3.205 10.913 20.599 1.00 93.88 245 LEU A N 1
ATOM 1979 C CA . LEU A 1 245 ? -4.290 10.915 19.615 1.00 93.88 245 LEU A CA 1
ATOM 1980 C C . LEU A 1 245 ? -3.805 11.372 18.232 1.00 93.88 245 LEU A C 1
ATOM 1982 O O . LEU A 1 245 ? -4.210 10.794 17.223 1.00 93.88 245 LEU A O 1
ATOM 1986 N N . ASN A 1 246 ? -2.931 12.379 18.169 1.00 91.94 246 ASN A N 1
ATOM 1987 C CA . ASN A 1 246 ? -2.353 12.857 16.914 1.00 91.94 246 ASN A CA 1
ATOM 1988 C C . ASN A 1 246 ? -1.457 11.802 16.274 1.00 91.94 246 ASN A C 1
ATOM 1990 O O . ASN A 1 246 ? -1.592 11.556 15.083 1.00 91.94 246 ASN A O 1
ATOM 1994 N N . ARG A 1 247 ? -0.605 11.125 17.049 1.00 90.75 247 ARG A N 1
ATOM 1995 C CA . ARG A 1 247 ? 0.249 10.067 16.503 1.00 90.75 247 ARG A CA 1
ATOM 1996 C C . ARG A 1 247 ? -0.577 8.922 15.911 1.00 90.75 247 ARG A C 1
ATOM 1998 O O . ARG A 1 247 ? -0.290 8.457 14.814 1.00 90.75 247 ARG A O 1
ATOM 2005 N N . ASN A 1 248 ? -1.612 8.477 16.619 1.00 93.88 248 ASN A N 1
ATOM 2006 C CA . ASN A 1 248 ? -2.502 7.432 16.116 1.00 93.88 248 ASN A CA 1
ATOM 2007 C C . ASN A 1 248 ? -3.227 7.868 14.828 1.00 93.88 248 ASN A C 1
ATOM 2009 O O . ASN A 1 248 ? -3.255 7.122 13.853 1.00 93.88 248 ASN A O 1
ATOM 2013 N N . ARG A 1 249 ? -3.741 9.106 14.782 1.00 93.31 249 ARG A N 1
ATOM 2014 C CA . ARG A 1 249 ? -4.307 9.702 13.557 1.00 93.31 249 ARG A CA 1
ATOM 2015 C C . ARG A 1 249 ? -3.301 9.681 12.409 1.00 93.31 249 ARG A C 1
ATOM 2017 O O . ARG A 1 249 ? -3.633 9.251 11.308 1.00 93.31 249 ARG A O 1
ATOM 2024 N N . ASP A 1 250 ? -2.085 10.128 12.679 1.00 89.25 250 ASP A N 1
ATOM 2025 C CA . ASP A 1 250 ? -1.004 10.205 11.710 1.00 89.25 250 ASP A CA 1
ATOM 2026 C C . ASP A 1 250 ? -0.669 8.823 11.128 1.00 89.25 250 ASP A C 1
ATOM 2028 O O . ASP A 1 250 ? -0.464 8.705 9.919 1.00 89.25 250 ASP A O 1
ATOM 2032 N N . ASN A 1 251 ? -0.651 7.764 11.945 1.00 89.62 251 ASN A N 1
ATOM 2033 C CA . ASN A 1 251 ? -0.445 6.391 11.468 1.00 89.62 251 ASN A CA 1
ATOM 2034 C C . ASN A 1 251 ? -1.571 5.932 10.532 1.00 89.62 251 ASN A C 1
ATOM 2036 O O . ASN A 1 251 ? -1.289 5.408 9.453 1.00 89.62 251 ASN A O 1
ATOM 2040 N N . ILE A 1 252 ? -2.830 6.188 10.900 1.00 92.88 252 ILE A N 1
ATOM 2041 C CA . ILE A 1 252 ? -4.010 5.852 10.084 1.00 92.88 252 ILE A CA 1
ATOM 2042 C C . ILE A 1 252 ? -3.917 6.540 8.722 1.00 92.88 252 ILE A C 1
ATOM 2044 O O . ILE A 1 252 ? -4.002 5.898 7.676 1.00 92.88 252 ILE A O 1
ATOM 2048 N N . GLN A 1 253 ? -3.661 7.845 8.726 1.00 89.75 253 GLN A N 1
ATOM 2049 C CA . GLN A 1 253 ? -3.556 8.649 7.510 1.00 89.75 253 GLN A CA 1
ATOM 2050 C C . GLN A 1 253 ? -2.337 8.271 6.665 1.00 89.75 253 GLN A C 1
ATOM 2052 O O . GLN A 1 253 ? -2.345 8.423 5.443 1.00 89.75 253 GLN A O 1
ATOM 2057 N N . SER A 1 254 ? -1.299 7.690 7.274 1.00 86.38 254 SER A N 1
ATOM 2058 C CA . SER A 1 254 ? -0.105 7.253 6.549 1.00 86.38 254 SER A CA 1
ATOM 2059 C C . SER A 1 254 ? -0.380 6.202 5.474 1.00 86.38 254 SER A C 1
ATOM 2061 O O . SER A 1 254 ? 0.336 6.123 4.470 1.00 86.38 254 SER A O 1
ATOM 2063 N N . VAL A 1 255 ? -1.446 5.423 5.656 1.00 89.12 255 VAL A N 1
ATOM 2064 C CA . VAL A 1 255 ? -1.931 4.421 4.701 1.00 89.12 255 VAL A CA 1
ATOM 2065 C C . VAL A 1 255 ? -2.308 5.078 3.363 1.00 89.12 255 VAL A C 1
ATOM 2067 O O . VAL A 1 255 ? -2.042 4.517 2.294 1.00 89.12 255 VAL A O 1
ATOM 2070 N N . LEU A 1 256 ? -2.834 6.307 3.395 1.00 86.25 256 LEU A N 1
ATOM 2071 C CA . LEU A 1 256 ? -3.168 7.077 2.196 1.00 86.25 256 LEU A CA 1
ATOM 2072 C C . LEU A 1 256 ? -1.915 7.476 1.404 1.00 86.25 256 LEU A C 1
ATOM 2074 O O . LEU A 1 256 ? -1.911 7.396 0.178 1.00 86.25 256 LEU A O 1
ATOM 2078 N N . TYR A 1 257 ? -0.807 7.812 2.063 1.00 79.44 257 TYR A N 1
ATOM 2079 C CA . TYR A 1 257 ? 0.432 8.185 1.365 1.00 79.44 257 TYR A CA 1
ATOM 2080 C C . TYR A 1 257 ? 1.092 7.007 0.645 1.00 79.44 257 TYR A C 1
ATOM 2082 O O . TYR A 1 257 ? 1.590 7.151 -0.474 1.00 79.44 257 TYR A O 1
ATOM 2090 N N . ILE A 1 258 ? 1.033 5.814 1.239 1.00 76.56 258 ILE A N 1
ATOM 2091 C CA . ILE A 1 258 ? 1.482 4.570 0.601 1.00 76.56 258 ILE A CA 1
ATOM 2092 C C . ILE A 1 258 ? 0.739 4.302 -0.706 1.00 76.56 258 ILE A C 1
ATOM 2094 O O . ILE A 1 258 ? 1.320 3.865 -1.705 1.00 76.56 258 ILE A O 1
ATOM 2098 N N . SER A 1 259 ? -0.566 4.547 -0.696 1.00 68.50 259 SER A N 1
ATOM 2099 C CA . SER A 1 259 ? -1.438 4.242 -1.823 1.00 68.50 259 SER A CA 1
ATOM 2100 C C . SER A 1 259 ? -1.171 5.110 -3.063 1.00 68.50 259 SER A C 1
ATOM 2102 O O . SER A 1 259 ? -1.790 4.906 -4.100 1.00 68.50 259 SER A O 1
ATOM 2104 N N . ARG A 1 260 ? -0.166 5.997 -3.043 1.00 70.19 260 ARG A N 1
ATOM 2105 C CA . ARG A 1 260 ? 0.429 6.590 -4.259 1.00 70.19 260 ARG A CA 1
ATOM 2106 C C . ARG A 1 260 ? 0.909 5.541 -5.265 1.00 70.19 260 ARG A C 1
ATOM 2108 O O . ARG A 1 260 ? 0.975 5.811 -6.460 1.00 70.19 260 ARG A O 1
ATOM 2115 N N . LEU A 1 261 ? 1.173 4.322 -4.798 1.00 78.12 261 LEU A N 1
ATOM 2116 C CA . LEU A 1 261 ? 1.435 3.150 -5.630 1.00 78.12 261 LEU A CA 1
ATOM 2117 C C . LEU A 1 261 ? 0.170 2.502 -6.229 1.00 78.12 261 LEU A C 1
ATOM 2119 O O . LEU A 1 261 ? 0.290 1.524 -6.965 1.00 78.12 261 LEU A O 1
ATOM 2123 N N . ALA A 1 262 ? -1.037 3.019 -5.977 1.00 80.31 262 ALA A N 1
ATOM 2124 C CA . ALA A 1 262 ? -2.295 2.389 -6.388 1.00 80.31 262 ALA A CA 1
ATOM 2125 C C . ALA A 1 262 ? -2.380 2.155 -7.901 1.00 80.31 262 ALA A C 1
ATOM 2127 O O . ALA A 1 262 ? -2.815 1.090 -8.338 1.00 80.31 262 ALA A O 1
ATOM 2128 N N . HIS A 1 263 ? -1.883 3.087 -8.719 1.00 80.31 263 HIS A N 1
ATOM 2129 C CA . HIS A 1 263 ? -1.823 2.871 -10.165 1.00 80.31 263 HIS A CA 1
ATOM 2130 C C . HIS A 1 263 ? -0.868 1.727 -10.548 1.00 80.31 263 HIS A C 1
ATOM 2132 O O . HIS A 1 263 ? -1.185 0.952 -11.448 1.00 80.31 263 HIS A O 1
ATOM 2138 N N . ILE A 1 264 ? 0.255 1.557 -9.844 1.00 83.38 264 ILE A N 1
ATOM 2139 C CA . ILE A 1 264 ? 1.172 0.424 -10.051 1.00 83.38 264 ILE A CA 1
ATOM 2140 C C . ILE A 1 264 ? 0.502 -0.894 -9.633 1.00 83.38 264 ILE A C 1
ATOM 2142 O O . ILE A 1 264 ? 0.604 -1.885 -10.362 1.00 83.38 264 ILE A O 1
ATOM 2146 N N . PHE A 1 265 ? -0.237 -0.910 -8.517 1.00 84.94 265 PHE A N 1
ATOM 2147 C CA . PHE A 1 265 ? -0.997 -2.087 -8.077 1.00 84.94 265 PHE A CA 1
ATOM 2148 C C . PHE A 1 265 ? -2.034 -2.500 -9.126 1.00 84.94 265 PHE A C 1
ATOM 2150 O O . PHE A 1 265 ? -2.059 -3.650 -9.565 1.00 84.94 265 PHE A O 1
ATOM 2157 N N . ASN A 1 266 ? -2.841 -1.548 -9.593 1.00 82.25 266 ASN A N 1
ATOM 2158 C CA . ASN A 1 266 ? -3.878 -1.795 -10.590 1.00 82.25 266 ASN A CA 1
ATOM 2159 C C . ASN A 1 266 ? -3.298 -2.222 -11.949 1.00 82.25 266 ASN A C 1
ATOM 2161 O O . ASN A 1 266 ? -3.861 -3.103 -12.598 1.00 82.25 266 ASN A O 1
ATOM 2165 N N . MET A 1 267 ? -2.148 -1.670 -12.359 1.00 82.62 267 MET A N 1
ATOM 2166 C CA . MET A 1 267 ? -1.424 -2.124 -13.555 1.00 82.62 267 MET A CA 1
ATOM 2167 C C . MET A 1 267 ? -0.985 -3.579 -13.438 1.00 82.62 267 MET A C 1
ATOM 2169 O O . MET A 1 267 ? -1.231 -4.365 -14.351 1.00 82.62 267 MET A O 1
ATOM 2173 N N . ARG A 1 268 ? -0.399 -3.965 -12.300 1.00 84.50 268 ARG A N 1
ATOM 2174 C CA . ARG A 1 268 ? 0.008 -5.353 -12.037 1.00 84.50 268 ARG A CA 1
ATOM 2175 C C . ARG A 1 268 ? -1.185 -6.314 -12.010 1.00 84.50 268 ARG A C 1
ATOM 2177 O O . ARG A 1 268 ? -1.052 -7.453 -12.446 1.00 84.50 268 ARG A O 1
ATOM 2184 N N . LYS A 1 269 ? -2.346 -5.856 -11.530 1.00 84.81 269 LYS A N 1
ATOM 2185 C CA . LYS A 1 269 ? -3.617 -6.604 -11.543 1.00 84.81 269 LYS A CA 1
ATOM 2186 C C . LYS A 1 269 ? -4.292 -6.634 -12.924 1.00 84.81 269 LYS A C 1
ATOM 2188 O O . LYS A 1 269 ? -5.295 -7.318 -13.089 1.00 84.81 269 LYS A O 1
ATOM 2193 N N . GLY A 1 270 ? -3.760 -5.913 -13.914 1.00 82.25 270 GLY A N 1
ATOM 2194 C CA . GLY A 1 270 ? -4.286 -5.881 -15.279 1.00 82.25 270 GLY A CA 1
ATOM 2195 C C . GLY A 1 270 ? -5.553 -5.039 -15.463 1.00 82.25 270 GLY A C 1
ATOM 2196 O O . GLY A 1 270 ? -6.197 -5.168 -16.505 1.00 82.25 270 GLY A O 1
ATOM 2197 N N . LEU A 1 271 ? -5.882 -4.170 -14.497 1.00 81.56 271 LEU A N 1
ATOM 2198 C CA . LEU A 1 271 ? -7.120 -3.373 -14.443 1.00 81.56 271 LEU A CA 1
ATOM 2199 C C . LEU A 1 271 ? -7.135 -2.160 -15.389 1.00 81.56 271 LEU A C 1
ATOM 2201 O O . LEU A 1 271 ? -8.145 -1.467 -15.493 1.00 81.56 271 LEU A O 1
ATOM 2205 N N . TYR A 1 272 ? -6.027 -1.901 -16.084 1.00 79.69 272 TYR A N 1
ATOM 2206 C CA . TYR A 1 272 ? -5.945 -0.856 -17.097 1.00 79.69 272 TYR A CA 1
ATOM 2207 C C . TYR A 1 272 ? -5.885 -1.433 -18.506 1.00 79.69 272 TYR A C 1
ATOM 2209 O O . TYR A 1 272 ? -5.232 -2.452 -18.765 1.00 79.69 272 TYR A O 1
ATOM 2217 N N . ASN A 1 273 ? -6.498 -0.713 -19.439 1.00 81.31 273 ASN A N 1
ATOM 2218 C CA . ASN A 1 273 ? -6.132 -0.800 -20.846 1.00 81.31 273 ASN A CA 1
ATOM 2219 C C . ASN A 1 273 ? -5.000 0.190 -21.116 1.00 81.31 273 ASN A C 1
ATOM 2221 O O . ASN A 1 273 ? -4.996 1.289 -20.566 1.00 81.31 273 ASN A O 1
ATOM 2225 N N . VAL A 1 274 ? -4.047 -0.188 -21.962 1.00 80.62 274 VAL A N 1
ATOM 2226 C CA . VAL A 1 274 ? -2.856 0.622 -22.229 1.00 80.62 274 VAL A CA 1
ATOM 2227 C C . VAL A 1 274 ? -2.798 0.961 -23.705 1.00 80.62 274 VAL A C 1
ATOM 2229 O O . VAL A 1 274 ? -2.924 0.088 -24.559 1.00 80.62 274 VAL A O 1
ATOM 2232 N N . SER A 1 275 ? -2.565 2.235 -23.985 1.00 79.38 275 SER A N 1
ATOM 2233 C CA . SER A 1 275 ? -2.262 2.756 -25.313 1.00 79.38 275 SER A CA 1
ATOM 2234 C C . SER A 1 275 ? -0.924 3.487 -25.272 1.00 79.38 275 SER A C 1
ATOM 2236 O O . SER A 1 275 ? -0.538 4.021 -24.232 1.00 79.38 275 SER A O 1
ATOM 2238 N N . ILE A 1 276 ? -0.199 3.494 -26.390 1.00 78.06 276 ILE A N 1
ATOM 2239 C CA . ILE A 1 276 ? 1.075 4.207 -26.515 1.00 78.06 276 ILE A CA 1
ATOM 2240 C C . ILE A 1 276 ? 0.955 5.270 -27.600 1.00 78.06 276 ILE A C 1
ATOM 2242 O O . ILE A 1 276 ? 0.446 5.006 -28.688 1.00 78.06 276 ILE A O 1
ATOM 2246 N N . MET A 1 277 ? 1.493 6.450 -27.316 1.00 77.69 277 MET A N 1
ATOM 2247 C CA . MET A 1 277 ? 1.744 7.501 -28.292 1.00 77.69 277 MET A CA 1
ATOM 2248 C C . MET A 1 277 ? 3.225 7.864 -28.261 1.00 77.69 277 MET A C 1
ATOM 2250 O O . MET A 1 277 ? 3.839 7.898 -27.201 1.00 77.69 277 MET A O 1
ATOM 2254 N N . THR A 1 278 ? 3.816 8.151 -29.415 1.00 76.62 278 THR A N 1
ATOM 2255 C CA . THR A 1 278 ? 5.183 8.677 -29.491 1.00 76.62 278 THR A CA 1
ATOM 2256 C C . THR A 1 278 ? 5.161 10.155 -29.850 1.00 76.62 278 THR A C 1
ATOM 2258 O O . THR A 1 278 ? 4.437 10.537 -30.770 1.00 76.62 278 THR A O 1
ATOM 2261 N N . CYS A 1 279 ? 5.956 10.976 -29.167 1.00 72.44 279 CYS A N 1
ATOM 2262 C CA . CYS A 1 279 ? 6.006 12.421 -29.378 1.00 72.44 279 CYS A CA 1
ATOM 2263 C C . CYS A 1 279 ? 7.392 12.892 -29.837 1.00 72.44 279 CYS A C 1
ATOM 2265 O O . CYS A 1 279 ? 8.427 12.461 -29.326 1.00 72.44 279 CYS A O 1
ATOM 2267 N N . ASP A 1 280 ? 7.414 13.804 -30.810 1.00 67.25 280 ASP A N 1
ATOM 2268 C CA . ASP A 1 280 ? 8.641 14.476 -31.227 1.00 67.25 280 ASP A CA 1
ATOM 2269 C C . ASP A 1 280 ? 9.001 15.553 -30.202 1.00 67.25 280 ASP A C 1
ATOM 2271 O O . ASP A 1 280 ? 8.294 16.546 -30.033 1.00 67.25 280 ASP A O 1
ATOM 2275 N N . ASN A 1 281 ? 10.126 15.354 -29.518 1.00 56.53 281 ASN A N 1
ATOM 2276 C CA . ASN A 1 281 ? 10.598 16.158 -28.388 1.00 56.53 281 ASN A CA 1
ATOM 2277 C C . ASN A 1 281 ? 10.910 17.637 -28.701 1.00 56.53 281 ASN A C 1
ATOM 2279 O O . ASN A 1 281 ? 11.453 18.330 -27.847 1.00 56.53 281 ASN A O 1
ATOM 2283 N N . LYS A 1 282 ? 10.583 18.161 -29.889 1.00 49.09 282 LYS A N 1
ATOM 2284 C CA . LYS A 1 282 ? 10.971 19.527 -30.273 1.00 49.09 282 LYS A CA 1
ATOM 2285 C C . LYS A 1 282 ? 10.188 20.639 -29.566 1.00 49.09 282 LYS A C 1
ATOM 2287 O O . LYS A 1 282 ? 10.709 21.737 -29.546 1.00 49.09 282 LYS A O 1
ATOM 2292 N N . ASN A 1 283 ? 9.01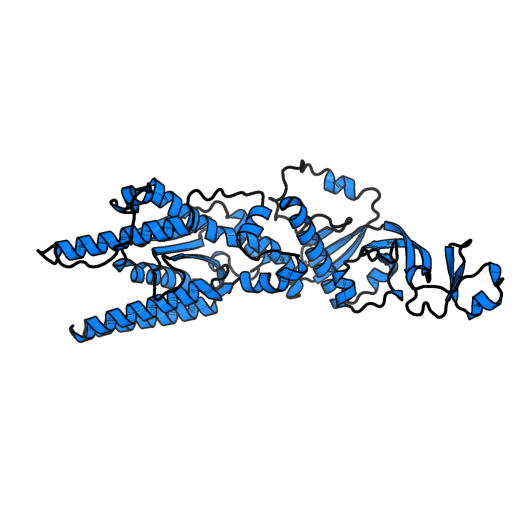7 20.378 -28.967 1.00 41.53 283 ASN A N 1
ATOM 2293 C CA . ASN A 1 283 ? 8.235 21.389 -28.216 1.00 41.53 283 ASN A CA 1
ATOM 2294 C C . ASN A 1 283 ? 7.428 20.822 -27.015 1.00 41.53 283 ASN A C 1
ATOM 2296 O O . ASN A 1 283 ? 6.612 21.529 -26.428 1.00 41.53 283 ASN A O 1
ATOM 2300 N N . GLY A 1 284 ? 7.575 19.535 -26.672 1.00 39.88 284 GLY A N 1
ATOM 2301 C CA . GLY A 1 284 ? 6.703 18.862 -25.690 1.00 39.88 284 GLY A CA 1
ATOM 2302 C C . GLY A 1 284 ? 7.181 18.926 -24.239 1.00 39.88 284 GLY A C 1
ATOM 2303 O O . GLY A 1 284 ? 6.366 18.842 -23.325 1.00 39.88 284 GLY A O 1
ATOM 2304 N N . ILE A 1 285 ? 8.489 19.093 -24.030 1.00 40.31 285 ILE A N 1
ATOM 2305 C CA . ILE A 1 285 ? 9.084 19.160 -22.690 1.00 40.31 285 ILE A CA 1
ATOM 2306 C C . ILE A 1 285 ? 8.820 20.544 -22.082 1.00 40.31 285 ILE A C 1
ATOM 2308 O O . ILE A 1 285 ? 8.329 20.621 -20.961 1.00 40.31 285 ILE A O 1
ATOM 2312 N N . ASP A 1 286 ? 9.001 21.618 -22.859 1.00 37.38 286 ASP A N 1
ATOM 2313 C CA . ASP A 1 286 ? 8.844 23.000 -22.378 1.00 37.38 286 ASP A CA 1
ATOM 2314 C C . ASP A 1 286 ? 7.401 23.400 -22.041 1.00 37.38 286 ASP A C 1
ATOM 2316 O O . ASP A 1 286 ? 7.202 24.331 -21.268 1.00 37.38 286 ASP A O 1
ATOM 2320 N N . ASN A 1 287 ? 6.382 22.706 -22.559 1.00 34.62 287 ASN A N 1
ATOM 2321 C CA . ASN A 1 287 ? 4.981 22.993 -22.217 1.00 34.62 287 ASN A CA 1
ATOM 2322 C C . ASN A 1 287 ? 4.480 22.238 -20.973 1.00 34.62 287 ASN A C 1
ATOM 2324 O O . ASN A 1 287 ? 3.472 22.645 -20.401 1.00 34.62 287 ASN A O 1
ATOM 2328 N N . PHE A 1 288 ? 5.167 21.176 -20.538 1.00 37.78 288 PHE A N 1
ATOM 2329 C CA . PHE A 1 288 ? 4.866 20.483 -19.276 1.00 37.78 288 PHE A CA 1
ATOM 2330 C C . PHE A 1 288 ? 5.776 20.936 -18.127 1.00 37.78 288 PHE A C 1
ATOM 2332 O O . PHE A 1 288 ? 5.358 20.885 -16.975 1.00 37.78 288 PHE A O 1
ATOM 2339 N N . THR A 1 289 ? 6.985 21.433 -18.413 1.00 36.22 289 THR A N 1
ATOM 2340 C CA . THR A 1 289 ? 7.858 22.060 -17.405 1.00 36.22 289 THR A CA 1
ATOM 2341 C C . THR A 1 289 ? 7.489 23.522 -17.116 1.00 36.22 289 THR A C 1
ATOM 2343 O O . THR A 1 289 ? 7.762 23.993 -16.015 1.00 36.22 289 THR A O 1
ATOM 2346 N N . ASN A 1 290 ? 6.821 24.238 -18.039 1.00 29.98 290 ASN A N 1
ATOM 2347 C CA . ASN A 1 290 ? 6.351 25.621 -17.816 1.00 29.98 290 ASN A CA 1
ATOM 2348 C C . ASN A 1 290 ? 4.951 25.754 -17.200 1.00 29.98 290 ASN A C 1
ATOM 2350 O O . ASN A 1 290 ? 4.481 26.877 -17.001 1.00 29.98 290 ASN A O 1
ATOM 2354 N N . THR A 1 291 ? 4.281 24.668 -16.810 1.00 31.98 291 THR A N 1
ATOM 2355 C CA . THR A 1 291 ? 3.270 24.800 -15.753 1.00 31.98 291 THR A CA 1
ATOM 2356 C C . THR A 1 291 ? 4.006 24.891 -14.424 1.00 31.98 291 THR A C 1
ATOM 2358 O O . THR A 1 291 ? 4.216 23.880 -13.770 1.00 31.98 291 THR A O 1
ATOM 2361 N N . ASN A 1 292 ? 4.469 26.104 -14.106 1.00 32.81 292 ASN A N 1
ATOM 2362 C CA . ASN A 1 292 ? 4.921 26.622 -12.810 1.00 32.81 292 ASN A CA 1
ATOM 2363 C C . ASN A 1 292 ? 4.823 25.663 -11.602 1.00 32.81 292 ASN A C 1
ATOM 2365 O O . ASN A 1 292 ? 4.067 25.923 -10.669 1.00 32.81 292 ASN A O 1
ATOM 2369 N N . HIS A 1 293 ? 5.657 24.631 -11.549 1.00 35.16 293 HIS A N 1
ATOM 2370 C CA . HIS A 1 293 ? 6.064 24.032 -10.287 1.00 35.16 293 HIS A CA 1
ATOM 2371 C C . HIS A 1 293 ? 7.534 24.364 -10.130 1.00 35.16 293 HIS A C 1
ATOM 2373 O O . HIS A 1 293 ? 8.432 23.678 -10.612 1.00 35.16 293 HIS A O 1
ATOM 2379 N N . THR A 1 294 ? 7.767 25.509 -9.495 1.00 28.97 294 THR A N 1
ATOM 2380 C CA . THR A 1 294 ? 9.046 25.811 -8.870 1.00 28.97 294 THR A CA 1
ATOM 2381 C C . THR A 1 294 ? 9.509 24.581 -8.086 1.00 28.97 294 THR A C 1
ATOM 2383 O O . THR A 1 294 ? 8.697 23.880 -7.480 1.00 28.97 294 THR A O 1
ATOM 2386 N N . ASN A 1 295 ? 10.818 24.328 -8.117 1.00 32.47 295 ASN A N 1
ATOM 2387 C CA . ASN A 1 295 ? 11.545 23.179 -7.558 1.00 32.47 295 ASN A CA 1
ATOM 2388 C C . ASN A 1 295 ? 11.368 22.911 -6.037 1.00 32.47 295 ASN A C 1
ATOM 2390 O O . ASN A 1 295 ? 12.247 22.322 -5.430 1.00 32.47 295 ASN A O 1
ATOM 2394 N N . ASN A 1 296 ? 10.256 23.306 -5.412 1.00 33.25 296 ASN A N 1
ATOM 2395 C CA . ASN A 1 296 ? 9.869 22.999 -4.033 1.00 33.25 296 ASN A CA 1
ATOM 2396 C C . ASN A 1 296 ? 8.377 22.608 -3.881 1.00 33.25 296 ASN A C 1
ATOM 2398 O O . ASN A 1 296 ? 7.885 22.520 -2.762 1.00 33.25 296 ASN A O 1
ATOM 2402 N N . GLN A 1 297 ? 7.652 22.352 -4.979 1.00 32.78 297 GLN A N 1
ATOM 2403 C CA . GLN A 1 297 ? 6.286 21.788 -4.976 1.00 32.78 297 GLN A CA 1
ATOM 2404 C C . GLN A 1 297 ? 6.259 20.328 -5.459 1.00 32.78 297 GLN A C 1
ATOM 2406 O O . GLN A 1 297 ? 5.327 19.854 -6.106 1.00 32.78 297 GLN A O 1
ATOM 2411 N N . LEU A 1 298 ? 7.326 19.598 -5.152 1.00 36.47 298 LEU A N 1
ATOM 2412 C CA . LEU A 1 298 ? 7.366 18.156 -5.306 1.00 36.47 298 LEU A CA 1
ATOM 2413 C C . LEU A 1 298 ? 6.278 17.556 -4.401 1.00 36.47 298 LEU A C 1
ATOM 2415 O O . LEU A 1 298 ? 6.443 17.514 -3.189 1.00 36.47 298 LEU A O 1
ATOM 2419 N N . ILE A 1 299 ? 5.202 17.065 -5.029 1.00 43.28 299 ILE A N 1
ATOM 2420 C CA . ILE A 1 299 ? 4.237 16.097 -4.483 1.00 43.28 299 ILE A CA 1
ATOM 2421 C C . ILE A 1 299 ? 3.019 16.671 -3.742 1.00 43.28 299 ILE A C 1
ATOM 2423 O O . ILE A 1 299 ? 2.835 16.449 -2.552 1.00 43.28 299 ILE A O 1
ATOM 2427 N N . THR A 1 300 ? 2.080 17.282 -4.459 1.00 36.88 300 THR A N 1
ATOM 2428 C CA . THR A 1 300 ? 0.706 17.413 -3.922 1.00 36.88 300 THR A CA 1
ATOM 2429 C C . THR A 1 300 ? -0.408 17.085 -4.909 1.00 36.88 300 THR A C 1
ATOM 2431 O O . THR A 1 300 ? -1.503 16.743 -4.473 1.00 36.88 300 THR A O 1
ATOM 2434 N N . ASP A 1 301 ? -0.146 17.030 -6.216 1.00 39.00 301 ASP A N 1
ATOM 2435 C CA . ASP A 1 301 ? -1.231 16.836 -7.180 1.00 39.00 301 ASP A CA 1
ATOM 2436 C C . ASP A 1 301 ? -1.348 15.371 -7.617 1.00 39.00 301 ASP A C 1
ATOM 2438 O O . ASP A 1 301 ? -0.781 14.925 -8.611 1.00 39.00 301 ASP A O 1
ATOM 2442 N N . PHE A 1 302 ? -2.147 14.613 -6.864 1.00 45.03 302 PHE A N 1
ATOM 2443 C CA . PHE A 1 302 ? -2.712 13.318 -7.276 1.00 45.03 302 PHE A CA 1
ATOM 2444 C C . PHE A 1 302 ? -3.651 13.428 -8.500 1.00 45.03 302 PHE A C 1
ATOM 2446 O O . PHE A 1 302 ? -4.140 12.409 -8.982 1.00 45.03 302 PHE A O 1
ATOM 2453 N N . ASP A 1 303 ? -3.968 14.638 -8.980 1.00 43.69 303 ASP A N 1
ATOM 2454 C CA . ASP A 1 303 ? -5.153 14.873 -9.818 1.00 43.69 303 ASP A CA 1
ATOM 2455 C C . ASP A 1 303 ? -5.094 14.325 -11.229 1.00 43.69 303 ASP A C 1
ATOM 2457 O O . ASP A 1 303 ? -6.120 14.245 -11.905 1.00 43.69 303 ASP A O 1
ATOM 2461 N N . ARG A 1 304 ? -3.925 13.910 -11.698 1.00 48.12 304 ARG A N 1
ATOM 2462 C CA . ARG A 1 304 ? -3.811 13.134 -12.922 1.00 48.12 304 ARG A CA 1
ATOM 2463 C C . ARG A 1 304 ? -2.696 12.145 -12.694 1.00 48.12 304 ARG A C 1
ATOM 2465 O O . ARG A 1 304 ? -1.691 12.472 -12.075 1.00 48.12 304 ARG A O 1
ATOM 2472 N N . LEU A 1 305 ? -2.821 10.984 -13.309 1.00 50.78 305 LEU A N 1
ATOM 2473 C CA . LEU A 1 305 ? -1.763 10.002 -13.541 1.00 50.78 305 LEU A CA 1
ATOM 2474 C C . LEU A 1 305 ? -0.518 10.590 -14.250 1.00 50.78 305 LEU A C 1
ATOM 2476 O O . LEU A 1 305 ? 0.264 9.803 -14.756 1.00 50.78 305 LEU A O 1
ATOM 2480 N N . ASN A 1 306 ? -0.328 11.921 -14.288 1.00 46.19 306 ASN A N 1
ATOM 2481 C CA . ASN A 1 306 ? 0.862 12.683 -14.662 1.00 46.19 306 ASN A CA 1
ATOM 2482 C C . ASN A 1 306 ? 2.019 12.356 -13.700 1.00 46.19 306 ASN A C 1
ATOM 2484 O O . ASN A 1 306 ? 2.589 13.218 -13.035 1.00 46.19 306 ASN A O 1
ATOM 2488 N N . LEU A 1 307 ? 2.357 11.077 -13.597 1.00 49.69 307 LEU A N 1
ATOM 2489 C CA . LEU A 1 307 ? 3.613 10.638 -13.041 1.00 49.69 307 LEU A CA 1
ATOM 2490 C C . LEU A 1 307 ? 4.692 11.182 -13.973 1.00 49.69 307 LEU A C 1
ATOM 2492 O O . LEU A 1 307 ? 4.767 10.816 -15.149 1.00 49.69 307 LEU A O 1
ATOM 2496 N N . CYS A 1 308 ? 5.465 12.112 -13.423 1.00 46.38 308 CYS A N 1
ATOM 2497 C CA . CYS A 1 308 ? 6.629 12.711 -14.038 1.00 46.38 308 CYS A CA 1
ATOM 2498 C C . CYS A 1 308 ? 7.656 11.676 -14.521 1.00 46.38 308 CYS A C 1
ATOM 2500 O O . CYS A 1 308 ? 7.588 10.467 -14.300 1.00 46.38 308 CYS A O 1
ATOM 2502 N N . ILE A 1 309 ? 8.617 12.245 -15.225 1.00 50.38 309 ILE A N 1
ATOM 2503 C CA . ILE A 1 309 ? 9.183 11.781 -16.468 1.00 50.38 309 ILE A CA 1
ATOM 2504 C C . ILE A 1 309 ? 10.502 11.028 -16.225 1.00 50.38 309 ILE A C 1
ATOM 2506 O O . ILE A 1 309 ? 11.532 11.667 -16.027 1.00 50.38 309 ILE A O 1
ATOM 2510 N N . TYR A 1 310 ? 10.542 9.693 -16.326 1.00 48.50 310 TYR A N 1
ATOM 2511 C CA . TYR A 1 310 ? 11.812 9.021 -16.635 1.00 48.50 310 TYR A CA 1
ATOM 2512 C C . TYR A 1 310 ? 12.037 9.082 -18.153 1.00 48.50 310 TYR A C 1
ATOM 2514 O O . TYR A 1 310 ? 11.241 8.590 -18.956 1.00 48.50 310 TYR A O 1
ATOM 2522 N N . ASN A 1 311 ? 13.132 9.732 -18.556 1.00 58.81 311 ASN A N 1
ATOM 2523 C CA . ASN A 1 311 ? 13.595 9.928 -19.942 1.00 58.81 311 ASN A CA 1
ATOM 2524 C C . ASN A 1 311 ? 12.691 10.703 -20.914 1.00 58.81 311 ASN A C 1
ATOM 2526 O O . ASN A 1 311 ? 13.013 10.735 -22.095 1.00 58.81 311 ASN A O 1
ATOM 2530 N N . GLY A 1 312 ? 11.591 11.306 -20.478 1.00 60.28 312 GLY A N 1
ATOM 2531 C CA . GLY A 1 312 ? 10.584 11.964 -21.338 1.00 60.28 312 GLY A CA 1
ATOM 2532 C C . GLY A 1 312 ? 9.228 11.237 -21.361 1.00 60.28 312 GLY A C 1
ATOM 2533 O O . GLY A 1 312 ? 8.302 11.715 -22.007 1.00 60.28 312 GLY A O 1
ATOM 2534 N N . CYS A 1 313 ? 9.100 10.086 -20.682 1.00 65.81 313 CYS A N 1
ATOM 2535 C CA . CYS A 1 313 ? 7.877 9.285 -20.681 1.00 65.81 313 CYS A CA 1
ATOM 2536 C C . CYS A 1 313 ? 6.805 9.835 -19.727 1.00 65.81 313 CYS A C 1
ATOM 2538 O O . CYS A 1 313 ? 7.085 10.045 -18.551 1.00 65.81 313 CYS A O 1
ATOM 2540 N N . ILE A 1 314 ? 5.574 10.005 -20.216 1.00 69.12 314 ILE A N 1
ATOM 2541 C CA . ILE A 1 314 ? 4.421 10.459 -19.425 1.00 69.12 314 ILE A CA 1
ATOM 2542 C C . ILE A 1 314 ? 3.343 9.379 -19.475 1.00 69.12 314 ILE A C 1
ATOM 2544 O O . ILE A 1 314 ? 2.874 9.028 -20.556 1.00 69.12 314 ILE A O 1
ATOM 2548 N N . ALA A 1 315 ? 2.923 8.867 -18.321 1.00 70.38 315 ALA A N 1
ATOM 2549 C CA . ALA A 1 315 ? 1.676 8.116 -18.218 1.00 70.38 315 ALA A CA 1
ATOM 2550 C C . ALA A 1 315 ? 0.531 9.104 -17.950 1.00 70.38 315 ALA A C 1
ATOM 2552 O O . ALA A 1 315 ? 0.741 10.137 -17.328 1.00 70.38 315 ALA A O 1
ATOM 2553 N N . SER A 1 316 ? -0.671 8.834 -18.449 1.00 68.88 316 SER A N 1
ATOM 2554 C CA . SER A 1 316 ? -1.852 9.655 -18.163 1.00 68.88 316 SER A CA 1
ATOM 2555 C C . SER A 1 316 ? -3.110 8.798 -18.194 1.00 68.88 316 SER A C 1
ATOM 2557 O O . SER A 1 316 ? -3.233 7.908 -19.034 1.00 68.88 316 SER A O 1
ATOM 2559 N N . GLU A 1 317 ? -4.042 9.041 -17.274 1.00 69.81 317 GLU A N 1
ATOM 2560 C CA . GLU A 1 317 ? -5.370 8.435 -17.349 1.00 69.81 317 GLU A CA 1
ATOM 2561 C C . GLU A 1 317 ? -6.185 9.178 -18.406 1.00 69.81 317 GLU A C 1
ATOM 2563 O O . GLU A 1 317 ? -6.201 10.409 -18.453 1.00 69.81 317 GLU A O 1
ATOM 2568 N N . THR A 1 318 ? -6.876 8.431 -19.253 1.00 66.06 318 THR A N 1
ATOM 2569 C CA . THR A 1 318 ? -7.796 8.972 -20.252 1.00 66.06 318 THR A CA 1
ATOM 2570 C C . THR A 1 318 ? -9.220 8.615 -19.854 1.00 66.06 318 THR A C 1
ATOM 2572 O O . THR A 1 318 ? -9.469 7.549 -19.286 1.00 66.06 318 THR A O 1
ATOM 2575 N N . LYS A 1 319 ? -10.165 9.522 -20.129 1.00 57.88 319 LYS A N 1
ATOM 2576 C CA . LYS A 1 319 ? -11.585 9.278 -19.854 1.00 57.88 319 LYS A CA 1
ATOM 2577 C C . LYS A 1 319 ? -12.017 7.998 -20.577 1.00 57.88 319 LYS A C 1
ATOM 2579 O O . LYS A 1 319 ? -11.805 7.864 -21.779 1.00 57.88 319 LYS A O 1
ATOM 2584 N N . SER A 1 320 ? -12.582 7.050 -19.834 1.00 52.72 320 SER A N 1
ATOM 2585 C CA . SER A 1 320 ? -13.197 5.856 -20.414 1.00 52.72 320 SER A CA 1
ATOM 2586 C C . SER A 1 320 ? -14.555 6.252 -20.993 1.00 52.72 320 SER A C 1
ATOM 2588 O O . SER A 1 320 ? -15.372 6.815 -20.264 1.00 52.72 320 SER A O 1
ATOM 2590 N N . ASP A 1 321 ? -14.815 5.926 -22.260 1.00 47.19 321 ASP A N 1
ATOM 2591 C CA . ASP A 1 321 ? -16.115 6.215 -22.869 1.00 47.19 321 ASP A CA 1
ATOM 2592 C C . ASP A 1 321 ? -17.202 5.193 -22.495 1.00 47.19 321 ASP A C 1
ATOM 2594 O O . ASP A 1 321 ? -18.372 5.541 -22.580 1.00 47.19 321 ASP A O 1
ATOM 2598 N N . THR A 1 322 ? -16.891 3.954 -22.077 1.00 46.75 322 THR A N 1
ATOM 2599 C CA . THR A 1 322 ? -17.945 2.913 -21.929 1.00 46.75 322 THR A CA 1
ATOM 2600 C C . THR A 1 322 ? -17.613 1.662 -21.077 1.00 46.75 322 THR A C 1
ATOM 2602 O O . THR A 1 322 ? -18.397 0.715 -21.103 1.00 46.75 322 THR A O 1
ATOM 2605 N N . SER A 1 323 ? -16.522 1.584 -20.293 1.00 51.31 323 SER A N 1
ATOM 2606 C CA . SER A 1 323 ? -16.204 0.348 -19.531 1.00 51.31 323 SER A CA 1
ATOM 2607 C C . SER A 1 323 ? -15.578 0.588 -18.155 1.00 51.31 323 SER A C 1
ATOM 2609 O O . SER A 1 323 ? -14.785 1.509 -18.017 1.00 51.31 323 SER A O 1
ATOM 2611 N N . ASN A 1 324 ? -15.815 -0.309 -17.185 1.00 55.38 324 ASN A N 1
ATOM 2612 C CA . ASN A 1 324 ? -15.160 -0.316 -15.860 1.00 55.38 324 ASN A CA 1
ATOM 2613 C C . ASN A 1 324 ? -13.613 -0.347 -15.902 1.00 55.38 324 ASN A C 1
ATOM 2615 O O . ASN A 1 324 ? -12.973 -0.143 -14.874 1.00 55.38 324 ASN A O 1
ATOM 2619 N N . ASN A 1 325 ? -12.991 -0.590 -17.062 1.00 59.53 325 ASN A N 1
ATOM 2620 C CA . ASN A 1 325 ? -11.541 -0.510 -17.210 1.00 59.53 325 ASN A CA 1
ATOM 2621 C C . ASN A 1 325 ? -11.103 0.927 -17.503 1.00 59.53 325 ASN A C 1
ATOM 2623 O O . ASN A 1 325 ? -11.466 1.516 -18.524 1.00 59.53 325 ASN A O 1
ATOM 2627 N N . LYS A 1 326 ? -10.245 1.457 -16.631 1.00 72.88 326 LYS A N 1
ATOM 2628 C CA . LYS A 1 326 ? -9.561 2.733 -16.843 1.00 72.88 326 LYS A CA 1
ATOM 2629 C C . LYS A 1 326 ? -8.551 2.599 -17.991 1.00 72.88 326 LYS A C 1
ATOM 2631 O O . LYS A 1 326 ? -7.910 1.560 -18.164 1.00 72.88 326 LYS A O 1
ATOM 2636 N N . ASN A 1 327 ? -8.385 3.658 -18.774 1.00 76.56 327 ASN A N 1
ATOM 2637 C CA . ASN A 1 327 ? -7.470 3.677 -19.913 1.00 76.56 327 ASN A CA 1
ATOM 2638 C C . ASN A 1 327 ? -6.234 4.513 -19.567 1.00 76.56 327 ASN A C 1
ATOM 2640 O O . ASN A 1 327 ? -6.364 5.688 -19.235 1.00 76.56 327 ASN A O 1
ATOM 2644 N N . ILE A 1 328 ? -5.040 3.937 -19.693 1.00 77.44 328 ILE A N 1
ATOM 2645 C CA . ILE A 1 328 ? -3.768 4.651 -19.562 1.00 77.44 328 ILE A CA 1
ATOM 2646 C C . ILE A 1 328 ? -3.186 4.914 -20.951 1.00 77.44 328 ILE A C 1
ATOM 2648 O O . ILE A 1 328 ? -3.063 4.010 -21.781 1.00 77.44 328 ILE A O 1
ATOM 2652 N N . LEU A 1 329 ? -2.795 6.162 -21.185 1.00 76.56 329 LEU A N 1
ATOM 2653 C CA . LEU A 1 329 ? -2.002 6.588 -22.327 1.00 76.56 329 LEU A CA 1
ATOM 2654 C C . LEU A 1 329 ? -0.558 6.820 -21.884 1.00 76.56 329 LEU A C 1
ATOM 2656 O O . LEU A 1 329 ? -0.287 7.686 -21.051 1.00 76.56 329 LEU A O 1
ATOM 2660 N N . LEU A 1 330 ? 0.361 6.061 -22.472 1.00 78.56 330 LEU A N 1
ATOM 2661 C CA . LEU A 1 330 ? 1.796 6.211 -22.291 1.00 78.56 330 LEU A CA 1
ATOM 2662 C C . LEU A 1 330 ? 2.375 7.015 -23.459 1.00 78.56 330 LEU A C 1
ATOM 2664 O O . LEU A 1 330 ? 2.437 6.539 -24.591 1.00 78.56 330 LEU A O 1
ATOM 2668 N N . SER A 1 331 ? 2.807 8.236 -23.185 1.00 77.69 331 SER A N 1
ATOM 2669 C CA . SER A 1 331 ? 3.512 9.087 -24.138 1.00 77.69 331 SER A CA 1
ATOM 2670 C C . SER A 1 331 ? 5.010 8.831 -24.034 1.00 77.69 331 SER A C 1
ATOM 2672 O O . SER A 1 331 ? 5.584 8.970 -22.955 1.00 77.69 331 SER A O 1
ATOM 2674 N N . LEU A 1 332 ? 5.641 8.440 -25.140 1.00 80.06 332 LEU A N 1
ATOM 2675 C CA . LEU A 1 332 ? 7.066 8.137 -25.217 1.00 80.06 332 LEU A CA 1
ATOM 2676 C C . LEU A 1 332 ? 7.813 9.185 -26.054 1.00 80.06 332 LEU A C 1
ATOM 2678 O O . LEU A 1 332 ? 7.417 9.457 -27.191 1.00 80.06 332 LEU A O 1
ATOM 2682 N N . PRO A 1 333 ? 8.932 9.713 -25.546 1.00 81.12 333 PRO A N 1
ATOM 2683 C CA . PRO A 1 333 ? 9.760 10.684 -26.240 1.00 81.12 333 PRO A CA 1
ATOM 2684 C C . PRO A 1 333 ? 10.530 10.003 -27.367 1.00 81.12 333 PRO A C 1
ATOM 2686 O O . PRO A 1 333 ? 11.178 8.970 -27.172 1.00 81.12 333 PRO A O 1
ATOM 2689 N N . ILE A 1 334 ? 10.494 10.602 -28.551 1.00 85.38 334 ILE A N 1
ATOM 2690 C CA . ILE A 1 334 ? 11.312 10.159 -29.673 1.00 85.38 334 ILE A CA 1
ATOM 2691 C C . ILE A 1 334 ? 12.707 10.768 -29.549 1.00 85.38 334 ILE A C 1
ATOM 2693 O O . ILE A 1 334 ? 12.869 11.982 -29.419 1.00 85.38 334 ILE A O 1
ATOM 2697 N N . LEU A 1 335 ? 13.717 9.905 -29.627 1.00 86.62 335 LEU A N 1
ATOM 2698 C CA . LEU A 1 335 ? 15.129 10.255 -29.570 1.00 86.62 335 LEU A CA 1
ATOM 2699 C C . LEU A 1 335 ? 15.782 9.965 -30.924 1.00 86.62 335 LEU A C 1
ATOM 2701 O O . LEU A 1 335 ? 15.756 8.831 -31.405 1.00 86.62 335 LEU A O 1
ATOM 2705 N N . GLU A 1 336 ? 16.381 10.980 -31.540 1.00 90.81 336 GLU A N 1
ATOM 2706 C CA . GLU A 1 336 ? 17.212 10.815 -32.736 1.00 90.81 336 GLU A CA 1
ATOM 2707 C C . GLU A 1 336 ? 18.642 10.479 -32.304 1.00 90.81 336 GLU A C 1
ATOM 2709 O O . GLU A 1 336 ? 19.377 11.340 -31.825 1.00 90.81 336 GLU A O 1
ATOM 2714 N N . LEU A 1 337 ? 19.022 9.206 -32.423 1.00 92.25 337 LEU A N 1
ATOM 2715 C CA . LEU A 1 337 ? 20.273 8.675 -31.877 1.00 92.25 337 LEU A CA 1
ATOM 2716 C C . LEU A 1 337 ? 21.034 7.859 -32.920 1.00 92.25 337 LEU A C 1
ATOM 2718 O O . LEU A 1 337 ? 20.462 7.359 -33.887 1.00 92.25 337 LEU A O 1
ATOM 2722 N N . SER A 1 338 ? 22.334 7.690 -32.681 1.00 94.06 338 SER A N 1
ATOM 2723 C CA . SER A 1 338 ? 23.182 6.714 -33.371 1.00 94.06 338 SER A CA 1
ATOM 2724 C C . SER A 1 338 ? 23.645 5.672 -32.361 1.00 94.06 338 SER A C 1
ATOM 2726 O O . SER A 1 338 ? 24.474 5.967 -31.503 1.00 94.06 338 SER A O 1
ATOM 2728 N N . LEU A 1 339 ? 23.074 4.472 -32.437 1.00 94.19 339 LEU A N 1
ATOM 2729 C CA . LEU A 1 339 ? 23.228 3.414 -31.440 1.00 94.19 339 LEU A CA 1
ATOM 2730 C C . LEU A 1 339 ? 23.889 2.172 -32.033 1.00 94.19 339 LEU A C 1
ATOM 2732 O O . LEU A 1 339 ? 23.955 1.995 -33.248 1.00 94.19 339 LEU A O 1
ATOM 2736 N N . LYS A 1 340 ? 24.361 1.289 -31.157 1.00 92.62 340 LYS A N 1
ATOM 2737 C CA . LYS A 1 340 ? 24.971 0.009 -31.514 1.00 92.62 340 LYS A CA 1
ATOM 2738 C C . LYS A 1 340 ? 23.957 -1.116 -31.365 1.00 92.62 340 LYS A C 1
ATOM 2740 O O . LYS A 1 340 ? 23.306 -1.228 -30.327 1.00 92.62 340 LYS A O 1
ATOM 2745 N N . GLN A 1 341 ? 23.867 -1.969 -32.380 1.00 91.56 341 GLN A N 1
ATOM 2746 C CA . GLN A 1 341 ? 23.216 -3.276 -32.295 1.00 91.56 341 GLN A CA 1
ATOM 2747 C C . GLN A 1 341 ? 24.305 -4.337 -32.144 1.00 91.56 341 GLN A C 1
ATOM 2749 O O . GLN A 1 341 ? 25.110 -4.520 -33.056 1.00 91.56 341 GLN A O 1
ATOM 2754 N N . PHE A 1 342 ? 24.350 -5.007 -30.993 1.00 89.94 342 PHE A N 1
ATOM 2755 C CA . PHE A 1 342 ? 25.373 -6.007 -30.686 1.00 89.94 342 PHE A CA 1
ATOM 2756 C C . PHE A 1 342 ? 24.952 -7.405 -31.150 1.00 89.94 342 PHE A C 1
ATOM 2758 O O . PHE A 1 342 ? 23.805 -7.824 -30.987 1.00 89.94 342 PHE A O 1
ATOM 2765 N N . TYR A 1 343 ? 25.897 -8.149 -31.720 1.00 87.94 343 TYR A N 1
ATOM 2766 C CA . TYR A 1 343 ? 25.665 -9.497 -32.225 1.00 87.94 343 TYR A CA 1
ATOM 2767 C C . TYR A 1 343 ? 26.016 -10.551 -31.172 1.00 87.94 343 TYR A C 1
ATOM 2769 O O . TYR A 1 343 ? 27.176 -10.706 -30.792 1.00 87.94 343 TYR A O 1
ATOM 2777 N N . ILE A 1 344 ? 25.025 -11.355 -30.777 1.00 84.94 344 ILE A N 1
ATOM 2778 C CA . ILE A 1 344 ? 25.203 -12.457 -29.811 1.00 84.94 344 ILE A CA 1
ATOM 2779 C C . ILE A 1 344 ? 26.245 -13.468 -30.308 1.00 84.94 344 ILE A C 1
ATOM 2781 O O . ILE A 1 344 ? 27.111 -13.911 -29.554 1.00 84.94 344 ILE A O 1
ATOM 2785 N N . ASN A 1 345 ? 26.219 -13.789 -31.603 1.00 88.44 345 ASN A N 1
ATOM 2786 C CA . ASN A 1 345 ? 27.176 -14.697 -32.234 1.00 88.44 345 ASN A CA 1
ATOM 2787 C C . ASN A 1 345 ? 28.469 -13.966 -32.625 1.00 88.44 345 ASN A C 1
ATOM 2789 O O . ASN A 1 345 ? 28.973 -14.139 -33.730 1.00 88.44 345 ASN A O 1
ATOM 2793 N N . TYR A 1 346 ? 29.027 -13.147 -31.728 1.00 90.81 346 TYR A N 1
ATOM 2794 C CA . TYR A 1 346 ? 30.202 -12.305 -31.993 1.00 90.81 346 TYR A CA 1
ATOM 2795 C C . TYR A 1 346 ? 31.397 -13.077 -32.577 1.00 90.81 346 TYR A C 1
ATOM 2797 O O . TYR A 1 346 ? 32.185 -12.529 -33.345 1.00 90.81 346 TYR A O 1
ATOM 2805 N N . ARG A 1 347 ? 31.517 -14.373 -32.253 1.00 93.69 347 ARG A N 1
ATOM 2806 C CA . ARG A 1 347 ? 32.568 -15.264 -32.769 1.00 93.69 347 ARG A CA 1
ATOM 2807 C C . ARG A 1 347 ? 32.524 -15.440 -34.287 1.00 93.69 347 ARG A C 1
ATOM 2809 O O . ARG A 1 347 ? 33.529 -15.865 -34.857 1.00 93.69 347 ARG A O 1
ATOM 2816 N N . ASP A 1 348 ? 31.406 -15.117 -34.930 1.00 94.44 348 ASP A N 1
ATOM 2817 C CA . ASP A 1 348 ? 31.210 -15.185 -36.380 1.00 94.44 348 ASP A CA 1
ATOM 2818 C C . ASP A 1 348 ? 31.471 -13.864 -37.102 1.00 94.44 348 ASP A C 1
ATOM 2820 O O . ASP A 1 348 ? 31.235 -13.752 -38.304 1.00 94.44 348 ASP A O 1
ATOM 2824 N N . TYR A 1 349 ? 32.043 -12.887 -36.396 1.00 94.44 349 TYR A N 1
ATOM 2825 C CA . TYR A 1 349 ? 32.331 -11.562 -36.923 1.00 94.44 349 TYR A CA 1
ATOM 2826 C C . TYR A 1 349 ? 33.814 -11.193 -36.791 1.00 94.44 349 TYR A C 1
ATOM 2828 O O . TYR A 1 349 ? 34.536 -11.639 -35.892 1.00 94.44 349 TYR A O 1
ATOM 2836 N N . TYR A 1 350 ? 34.260 -10.328 -37.697 1.00 95.50 350 TYR A N 1
ATOM 2837 C CA . TYR A 1 350 ? 35.498 -9.569 -37.580 1.00 95.50 350 TYR A CA 1
ATOM 2838 C C . TYR A 1 350 ? 35.165 -8.093 -37.354 1.00 95.50 350 TYR A C 1
ATOM 2840 O O . TYR A 1 350 ? 34.242 -7.568 -37.971 1.00 95.50 350 TYR A O 1
ATOM 2848 N N . TYR A 1 351 ? 35.917 -7.437 -36.474 1.00 95.69 351 TYR A N 1
ATOM 2849 C CA . TYR A 1 351 ? 35.831 -6.007 -36.213 1.00 95.69 351 TYR A CA 1
ATOM 2850 C C . TYR A 1 351 ? 36.820 -5.239 -37.088 1.00 95.69 351 TYR A C 1
ATOM 2852 O O . TYR A 1 351 ? 37.990 -5.617 -37.190 1.00 95.69 351 TYR A O 1
ATOM 2860 N N . PHE A 1 352 ? 36.351 -4.145 -37.672 1.00 93.75 352 PHE A N 1
ATOM 2861 C CA . PHE A 1 352 ? 37.092 -3.279 -38.575 1.00 93.75 352 PHE A CA 1
ATOM 2862 C C . PHE A 1 352 ? 37.297 -1.913 -37.899 1.00 93.75 352 PHE A C 1
ATOM 2864 O O . PHE A 1 352 ? 36.340 -1.146 -37.784 1.00 93.75 352 PHE A O 1
ATOM 2871 N N . PRO A 1 353 ? 38.504 -1.610 -37.369 1.00 92.38 353 PRO A N 1
ATOM 2872 C CA . PRO A 1 353 ? 38.720 -0.416 -36.549 1.00 92.38 353 PRO A CA 1
ATOM 2873 C C . PRO A 1 353 ? 38.579 0.912 -37.293 1.00 92.38 353 PRO A C 1
ATOM 2875 O O . PRO A 1 353 ? 38.189 1.891 -36.667 1.00 92.38 353 PRO A O 1
ATOM 2878 N N . ALA A 1 354 ? 38.911 0.957 -38.587 1.00 91.00 354 ALA A N 1
ATOM 2879 C CA . ALA A 1 354 ? 38.811 2.185 -39.374 1.00 91.00 354 ALA A CA 1
ATOM 2880 C C . ALA A 1 354 ? 37.342 2.539 -39.668 1.00 91.00 354 ALA A C 1
ATOM 2882 O O . ALA A 1 354 ? 36.955 3.701 -39.608 1.00 91.00 354 ALA A O 1
ATOM 2883 N N . GLU A 1 355 ? 36.517 1.525 -39.912 1.00 89.19 355 GLU A N 1
ATOM 2884 C CA . GLU A 1 355 ? 35.094 1.633 -40.223 1.00 89.19 355 GLU A CA 1
ATOM 2885 C C . GLU A 1 355 ? 34.200 1.602 -38.969 1.00 89.19 355 GLU A C 1
ATOM 2887 O O . GLU A 1 355 ? 33.001 1.859 -39.061 1.00 89.19 355 GLU A O 1
ATOM 2892 N N . ASN A 1 356 ? 34.771 1.286 -37.798 1.00 90.88 356 ASN A N 1
ATOM 2893 C CA . ASN A 1 356 ? 34.088 1.194 -36.503 1.00 90.88 356 ASN A CA 1
ATOM 2894 C C . ASN A 1 356 ? 32.827 0.303 -36.545 1.00 90.88 356 ASN A C 1
ATOM 2896 O O . ASN A 1 356 ? 31.764 0.666 -36.037 1.00 90.88 356 ASN A O 1
ATOM 2900 N N . MET A 1 357 ? 32.940 -0.869 -37.179 1.00 90.19 357 MET A N 1
ATOM 2901 C CA . MET A 1 357 ? 31.843 -1.834 -37.302 1.00 90.19 357 MET A CA 1
ATOM 2902 C C . MET A 1 357 ? 32.342 -3.278 -37.368 1.00 90.19 357 MET A C 1
ATOM 2904 O O . MET A 1 357 ? 33.511 -3.548 -37.650 1.00 90.19 357 MET A O 1
ATOM 2908 N N . ALA A 1 358 ? 31.433 -4.222 -37.141 1.00 93.75 358 ALA A N 1
ATOM 2909 C CA . ALA A 1 358 ? 31.684 -5.642 -37.314 1.00 93.75 358 ALA A CA 1
ATOM 2910 C C . ALA A 1 358 ? 30.992 -6.203 -38.557 1.00 93.75 358 ALA A C 1
ATOM 2912 O O . ALA A 1 358 ? 29.811 -5.951 -38.795 1.00 93.75 358 ALA A O 1
ATOM 2913 N N . MET A 1 359 ? 31.716 -7.035 -39.305 1.00 92.75 359 MET A N 1
ATOM 2914 C CA . MET A 1 359 ? 31.195 -7.746 -40.473 1.00 92.75 359 MET A CA 1
ATOM 2915 C C . MET A 1 359 ? 31.298 -9.253 -40.262 1.00 92.75 359 MET A C 1
ATOM 2917 O O . MET A 1 359 ? 32.294 -9.754 -39.732 1.00 92.75 359 MET A O 1
ATOM 2921 N N . HIS A 1 360 ? 30.265 -9.981 -40.684 1.00 93.81 360 HIS A N 1
ATOM 2922 C CA . HIS A 1 360 ? 30.248 -11.439 -40.612 1.00 93.81 360 HIS A CA 1
ATOM 2923 C C . HIS A 1 360 ? 31.395 -12.035 -41.444 1.00 93.81 360 HIS A C 1
ATOM 2925 O O . HIS A 1 360 ? 31.779 -11.475 -42.476 1.00 93.81 360 HIS A O 1
ATOM 2931 N N . LYS A 1 361 ? 31.931 -13.187 -41.024 1.00 93.44 361 LYS A N 1
ATOM 2932 C CA . LYS A 1 361 ? 33.066 -13.874 -41.673 1.00 93.44 361 LYS A CA 1
ATOM 2933 C C . LYS A 1 361 ? 32.920 -14.000 -43.191 1.00 93.44 361 LYS A C 1
ATOM 2935 O O . LYS A 1 361 ? 33.899 -13.781 -43.895 1.00 93.44 361 LYS A O 1
ATOM 2940 N N . SER A 1 362 ? 31.712 -14.297 -43.671 1.00 93.19 362 SER A N 1
ATOM 2941 C CA . SER A 1 362 ? 31.418 -14.464 -45.103 1.00 93.19 362 SER A CA 1
ATOM 2942 C C . SER A 1 362 ? 31.616 -13.193 -45.933 1.00 93.19 362 SER A C 1
ATOM 2944 O O . SER A 1 362 ? 31.898 -13.284 -47.118 1.00 93.19 362 SER A O 1
ATOM 2946 N N . ILE A 1 363 ? 31.465 -12.010 -45.332 1.00 89.62 363 ILE A N 1
ATOM 2947 C CA . ILE A 1 363 ? 31.682 -10.718 -46.003 1.00 89.62 363 ILE A CA 1
ATOM 2948 C C . ILE A 1 363 ? 33.127 -10.264 -45.784 1.00 89.62 363 ILE A C 1
ATOM 2950 O O . ILE A 1 363 ? 33.792 -9.793 -46.701 1.00 89.62 363 ILE A O 1
ATOM 2954 N N . ALA A 1 364 ? 33.646 -10.466 -44.571 1.00 88.44 364 ALA A N 1
ATOM 2955 C CA . ALA A 1 364 ? 35.001 -10.076 -44.206 1.00 88.44 364 ALA A CA 1
ATOM 2956 C C . ALA A 1 364 ? 36.089 -10.855 -44.969 1.00 88.44 364 ALA A C 1
ATOM 2958 O O . ALA A 1 364 ? 37.238 -10.420 -44.983 1.00 88.44 364 ALA A O 1
ATOM 2959 N N . GLU A 1 365 ? 35.776 -12.016 -45.558 1.00 89.06 365 GLU A N 1
ATOM 2960 C CA . GLU A 1 365 ? 36.709 -12.802 -46.379 1.00 89.06 365 GLU A CA 1
ATOM 2961 C C . GLU A 1 365 ? 37.295 -12.003 -47.550 1.00 89.06 365 GLU A C 1
ATOM 2963 O O . GLU A 1 365 ? 38.473 -12.174 -47.858 1.00 89.06 365 GLU A O 1
ATOM 2968 N N . PHE A 1 366 ? 36.519 -11.076 -48.115 1.00 88.44 366 PHE A N 1
ATOM 2969 C CA . PHE A 1 366 ? 36.934 -10.224 -49.232 1.00 88.44 366 PHE A CA 1
ATOM 2970 C C . PHE A 1 366 ? 37.756 -8.996 -48.809 1.00 88.44 366 PHE A C 1
ATOM 2972 O O . PHE A 1 366 ? 38.219 -8.247 -49.667 1.00 88.44 366 PHE A O 1
ATOM 2979 N N . ALA A 1 367 ? 37.943 -8.773 -47.505 1.00 87.44 367 ALA A N 1
ATOM 2980 C CA . ALA A 1 367 ? 38.692 -7.644 -46.971 1.00 87.44 367 ALA A CA 1
ATOM 2981 C C . ALA A 1 367 ? 40.117 -8.039 -46.546 1.00 87.44 367 ALA A C 1
ATOM 2983 O O . ALA A 1 367 ? 40.399 -9.197 -46.210 1.00 87.44 367 ALA A O 1
ATOM 2984 N N . ASP A 1 368 ? 41.018 -7.053 -46.517 1.00 88.81 368 ASP A N 1
ATOM 2985 C CA . ASP A 1 368 ? 42.404 -7.252 -46.094 1.00 88.81 368 ASP A CA 1
ATOM 2986 C C . ASP A 1 368 ? 42.481 -7.838 -44.668 1.00 88.81 368 ASP A C 1
ATOM 2988 O O . ASP A 1 368 ? 41.752 -7.462 -43.749 1.00 88.81 368 ASP A O 1
ATOM 2992 N N . LYS A 1 369 ? 43.378 -8.807 -44.461 1.00 88.31 369 LYS A N 1
ATOM 2993 C CA . LYS A 1 369 ? 43.610 -9.409 -43.143 1.00 88.31 369 LYS A CA 1
ATOM 2994 C C . LYS A 1 369 ? 44.224 -8.411 -42.164 1.00 88.31 369 LYS A C 1
ATOM 2996 O O . LYS A 1 369 ? 43.956 -8.540 -40.974 1.00 88.31 369 LYS A O 1
ATOM 3001 N N . ALA A 1 370 ? 45.007 -7.440 -42.639 1.00 90.75 370 ALA A N 1
ATOM 3002 C CA . ALA A 1 370 ? 45.617 -6.429 -41.776 1.00 90.75 370 ALA A CA 1
ATOM 3003 C C . ALA A 1 370 ? 44.607 -5.383 -41.268 1.00 90.75 370 ALA A C 1
ATOM 3005 O O . ALA A 1 370 ? 44.812 -4.812 -40.196 1.00 90.75 370 ALA A O 1
ATOM 3006 N N . SER A 1 371 ? 43.498 -5.166 -41.986 1.00 88.56 371 SER A N 1
ATOM 3007 C CA . SER A 1 371 ? 42.471 -4.182 -41.616 1.00 88.56 371 SER A CA 1
ATOM 3008 C C . SER A 1 371 ? 41.422 -4.710 -40.631 1.00 88.56 371 SER A C 1
ATOM 3010 O O . SER A 1 371 ? 40.625 -3.932 -40.108 1.00 88.56 371 SER A O 1
ATOM 3012 N N . ARG A 1 372 ? 41.434 -6.015 -40.319 1.00 91.19 372 ARG A N 1
ATOM 3013 C CA . ARG A 1 372 ? 40.420 -6.663 -39.474 1.00 91.19 372 ARG A CA 1
ATOM 3014 C C . ARG A 1 372 ? 40.996 -7.350 -38.241 1.00 91.19 372 ARG A C 1
ATOM 3016 O O . ARG A 1 372 ? 42.051 -7.976 -38.271 1.00 91.19 372 ARG A O 1
ATOM 3023 N N . LYS A 1 373 ? 40.247 -7.300 -37.142 1.00 94.62 373 LYS A N 1
ATOM 3024 C CA . LYS A 1 373 ? 40.536 -7.984 -35.871 1.00 94.62 373 LYS A CA 1
ATOM 3025 C C . LYS A 1 373 ? 39.424 -8.981 -35.566 1.00 94.62 373 LYS A C 1
ATOM 3027 O O . LYS A 1 373 ? 38.286 -8.777 -35.975 1.00 94.62 373 LYS A O 1
ATOM 3032 N N . LYS A 1 374 ? 39.718 -10.073 -34.851 1.00 94.56 374 LYS A N 1
ATOM 3033 C CA . LYS A 1 374 ? 38.650 -10.962 -34.350 1.00 94.56 374 LYS A CA 1
ATOM 3034 C C . LYS A 1 374 ? 37.708 -10.135 -33.474 1.00 94.56 374 LYS A C 1
ATOM 3036 O O . LYS A 1 374 ? 38.192 -9.428 -32.592 1.00 94.56 374 LYS A O 1
ATOM 3041 N N . ALA A 1 375 ? 36.404 -10.209 -33.727 1.00 93.81 375 ALA A N 1
ATOM 3042 C CA . ALA A 1 375 ? 35.455 -9.468 -32.915 1.00 93.81 375 ALA A CA 1
ATOM 3043 C C . ALA A 1 375 ? 35.360 -10.070 -31.502 1.00 93.81 375 ALA A C 1
ATOM 3045 O O . ALA A 1 375 ? 35.465 -11.281 -31.291 1.00 93.81 375 ALA A O 1
ATOM 3046 N N . THR A 1 376 ? 35.161 -9.192 -30.532 1.00 94.38 376 THR A N 1
ATOM 3047 C CA . THR A 1 376 ? 34.767 -9.487 -29.152 1.00 94.38 376 THR A CA 1
ATOM 3048 C C . THR A 1 376 ? 33.293 -9.136 -28.985 1.00 94.38 376 THR A C 1
ATOM 3050 O O . THR A 1 376 ? 32.730 -8.456 -29.839 1.00 94.38 376 THR A O 1
ATOM 3053 N N . ALA A 1 377 ? 32.662 -9.529 -27.879 1.00 90.62 377 ALA A N 1
ATOM 3054 C CA . ALA A 1 377 ? 31.276 -9.135 -27.616 1.00 90.62 377 ALA A CA 1
ATOM 3055 C C . ALA A 1 377 ? 31.085 -7.598 -27.649 1.00 90.62 377 ALA A C 1
ATOM 3057 O O . ALA A 1 377 ? 30.137 -7.105 -28.248 1.00 90.62 377 ALA A O 1
ATOM 3058 N N . GLN A 1 378 ? 32.062 -6.840 -27.137 1.00 92.38 378 GLN A N 1
ATOM 3059 C CA . GLN A 1 378 ? 32.066 -5.371 -27.147 1.00 92.38 378 GLN A CA 1
ATOM 3060 C C . GLN A 1 378 ? 32.289 -4.748 -28.538 1.00 92.38 378 GLN A C 1
ATOM 3062 O O . GLN A 1 378 ? 31.925 -3.598 -28.769 1.00 92.38 378 GLN A O 1
ATOM 3067 N N . THR A 1 379 ? 32.910 -5.472 -29.471 1.00 93.69 379 THR A N 1
ATOM 3068 C CA . THR A 1 379 ? 33.257 -4.944 -30.806 1.00 93.69 379 THR A CA 1
ATOM 3069 C C . THR A 1 379 ? 32.422 -5.546 -31.932 1.00 93.69 379 THR A C 1
ATOM 3071 O O . THR A 1 379 ? 32.449 -5.038 -33.047 1.00 93.69 379 THR A O 1
ATOM 3074 N N . ALA A 1 380 ? 31.639 -6.590 -31.658 1.00 93.31 380 ALA A N 1
ATOM 3075 C CA . ALA A 1 380 ? 30.701 -7.183 -32.600 1.00 93.31 380 ALA A CA 1
ATOM 3076 C C . ALA A 1 380 ? 29.393 -6.384 -32.654 1.00 93.31 380 ALA A C 1
ATOM 3078 O O . ALA A 1 380 ? 28.388 -6.800 -32.081 1.00 93.31 380 ALA A O 1
ATOM 3079 N N . PHE A 1 381 ? 29.403 -5.244 -33.345 1.00 92.62 381 PHE A N 1
ATOM 3080 C CA . PHE A 1 381 ? 28.210 -4.418 -33.525 1.00 92.62 381 PHE A CA 1
ATOM 3081 C C . PHE A 1 381 ? 28.117 -3.765 -34.905 1.00 92.62 381 PHE A C 1
ATOM 3083 O O . PHE A 1 381 ? 29.111 -3.631 -35.621 1.00 92.62 381 PHE A O 1
ATOM 3090 N N . SER A 1 382 ? 26.922 -3.288 -35.242 1.00 90.75 382 SER A N 1
ATOM 3091 C CA . SER A 1 382 ? 26.694 -2.283 -36.286 1.00 90.75 382 SER A CA 1
ATOM 3092 C C . SER A 1 382 ? 26.179 -0.981 -35.682 1.00 90.75 382 SER A C 1
ATOM 3094 O O . SER A 1 382 ? 25.362 -1.004 -34.759 1.00 90.75 382 SER A O 1
ATOM 3096 N N . MET A 1 383 ? 26.641 0.149 -36.220 1.00 91.25 383 MET A N 1
ATOM 3097 C CA . MET A 1 383 ? 26.081 1.466 -35.915 1.00 91.25 383 MET A CA 1
ATOM 3098 C C . MET A 1 383 ? 24.797 1.676 -36.714 1.00 91.25 383 MET A C 1
ATOM 3100 O O . MET A 1 383 ? 24.777 1.457 -37.924 1.00 91.25 383 MET A O 1
ATOM 3104 N N . ILE A 1 384 ? 23.735 2.106 -36.040 1.00 90.75 384 ILE A N 1
ATOM 3105 C CA . ILE A 1 384 ? 22.434 2.381 -36.642 1.00 90.75 384 ILE A CA 1
ATOM 3106 C C . ILE A 1 384 ? 21.953 3.737 -36.136 1.00 90.75 384 ILE A C 1
ATOM 3108 O O . ILE A 1 384 ? 21.772 3.939 -34.934 1.00 90.75 384 ILE A O 1
ATOM 3112 N N . SER A 1 385 ? 21.749 4.663 -37.070 1.00 93.31 385 SER A N 1
ATOM 3113 C CA . SER A 1 385 ? 21.180 5.984 -36.808 1.00 93.31 385 SER A CA 1
ATOM 3114 C C . SER A 1 385 ? 19.691 5.982 -37.125 1.00 93.31 385 SER A C 1
ATOM 3116 O O . SER A 1 385 ? 19.271 5.435 -38.144 1.00 93.31 385 SER A O 1
ATOM 3118 N N . GLY A 1 386 ? 18.879 6.582 -36.261 1.00 91.94 386 GLY A N 1
ATOM 3119 C CA . GLY A 1 386 ? 17.432 6.577 -36.438 1.00 91.94 386 GLY A CA 1
ATOM 3120 C C . GLY A 1 386 ? 16.666 7.178 -35.267 1.00 91.94 386 GLY A C 1
ATOM 3121 O O . GLY A 1 386 ? 17.237 7.823 -34.390 1.00 91.94 386 GLY A O 1
ATOM 3122 N N . ARG A 1 387 ? 15.349 6.952 -35.278 1.00 91.25 387 ARG A N 1
ATOM 3123 C CA . ARG A 1 387 ? 14.405 7.396 -34.246 1.00 91.25 387 ARG A CA 1
ATOM 3124 C C . ARG A 1 387 ? 14.108 6.242 -33.296 1.00 91.25 387 ARG A C 1
ATOM 3126 O O . ARG A 1 387 ? 13.624 5.191 -33.728 1.00 91.25 387 ARG A O 1
ATOM 3133 N N . PHE A 1 388 ? 14.368 6.451 -32.014 1.00 88.06 388 PHE A N 1
ATOM 3134 C CA . PHE A 1 388 ? 14.275 5.434 -30.975 1.00 88.06 388 PHE A CA 1
ATOM 3135 C C . PHE A 1 388 ? 13.432 5.905 -29.791 1.00 88.06 388 PHE A C 1
ATOM 3137 O O . PHE A 1 388 ? 13.304 7.101 -29.543 1.00 88.06 388 PHE A O 1
ATOM 3144 N N . VAL A 1 389 ? 12.913 4.945 -29.029 1.00 85.12 389 VAL A N 1
ATOM 3145 C CA . VAL A 1 389 ? 12.423 5.146 -27.661 1.00 85.12 389 VAL A CA 1
ATOM 3146 C C . VAL A 1 389 ? 13.312 4.374 -26.700 1.00 85.12 389 VAL A C 1
ATOM 3148 O O . VAL A 1 389 ? 13.790 3.284 -27.028 1.00 85.12 389 VAL A O 1
ATOM 3151 N N . LYS A 1 390 ? 13.534 4.930 -25.511 1.00 84.88 390 LYS A N 1
ATOM 3152 C CA . LYS A 1 390 ? 14.232 4.228 -24.433 1.00 84.88 390 LYS A CA 1
ATOM 3153 C C . LYS A 1 390 ? 13.284 3.235 -23.754 1.00 84.88 390 LYS A C 1
ATOM 3155 O O . LYS A 1 390 ? 12.092 3.503 -23.623 1.00 84.88 390 LYS A O 1
ATOM 3160 N N . ILE A 1 391 ? 13.815 2.087 -23.344 1.00 82.69 391 ILE A N 1
ATOM 3161 C CA . ILE A 1 391 ? 13.074 0.977 -22.745 1.00 82.69 391 ILE A CA 1
ATOM 3162 C C . ILE A 1 391 ? 13.631 0.647 -21.354 1.00 82.69 391 ILE A C 1
ATOM 3164 O O . ILE A 1 391 ? 14.855 0.563 -21.214 1.00 82.69 391 ILE A O 1
ATOM 3168 N N . PRO A 1 392 ? 12.759 0.367 -20.362 1.00 82.12 392 PRO A N 1
ATOM 3169 C CA . PRO A 1 392 ? 13.167 -0.133 -19.054 1.00 82.12 392 PRO A CA 1
ATOM 3170 C C . PRO A 1 392 ? 14.001 -1.413 -19.135 1.00 82.12 392 PRO A C 1
ATOM 3172 O O . PRO A 1 392 ? 13.586 -2.411 -19.737 1.00 82.12 392 PRO A O 1
ATOM 3175 N N . ALA A 1 393 ? 15.153 -1.439 -18.467 1.00 81.75 393 ALA A N 1
ATOM 3176 C CA . ALA A 1 393 ? 16.026 -2.617 -18.461 1.00 81.75 393 ALA A CA 1
ATOM 3177 C C . ALA A 1 393 ? 15.332 -3.837 -17.826 1.00 81.75 393 ALA A C 1
ATOM 3179 O O . ALA A 1 393 ? 15.542 -4.979 -18.243 1.00 81.75 393 ALA A O 1
ATOM 3180 N N . ALA A 1 394 ? 14.467 -3.598 -16.836 1.00 82.88 394 ALA A N 1
ATOM 3181 C CA . ALA A 1 394 ? 13.681 -4.639 -16.178 1.00 82.88 394 ALA A CA 1
ATOM 3182 C C . ALA A 1 394 ? 12.679 -5.321 -17.130 1.00 82.88 394 ALA A C 1
ATOM 3184 O O . ALA A 1 394 ? 12.520 -6.540 -17.068 1.00 82.88 394 ALA A O 1
ATOM 3185 N N . TYR A 1 395 ? 12.085 -4.573 -18.068 1.00 84.06 395 TYR A N 1
ATOM 3186 C CA . TYR A 1 395 ? 11.199 -5.132 -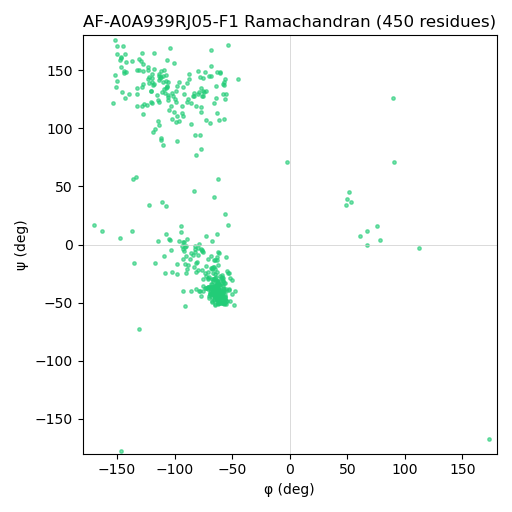19.096 1.00 84.06 395 TYR A CA 1
ATOM 3187 C C . TYR A 1 395 ? 11.953 -6.073 -20.046 1.00 84.06 395 TYR A C 1
ATOM 3189 O O . TYR A 1 395 ? 11.471 -7.158 -20.361 1.00 84.06 395 TYR A O 1
ATOM 3197 N N . ILE A 1 396 ? 13.173 -5.706 -20.452 1.00 81.19 396 ILE A N 1
ATOM 3198 C CA . ILE A 1 396 ? 14.018 -6.555 -21.307 1.00 81.19 396 ILE A CA 1
ATOM 3199 C C . ILE A 1 396 ? 14.331 -7.897 -20.643 1.00 81.19 396 ILE A C 1
ATOM 3201 O O . ILE A 1 396 ? 14.230 -8.943 -21.289 1.00 81.19 396 ILE A O 1
ATOM 3205 N N . LYS A 1 397 ? 14.688 -7.859 -19.352 1.00 81.62 397 LYS A N 1
ATOM 3206 C CA . LYS A 1 397 ? 14.967 -9.059 -18.553 1.00 81.62 397 LYS A CA 1
ATOM 3207 C C . LYS A 1 397 ? 13.724 -9.944 -18.425 1.00 81.62 397 LYS A C 1
ATOM 3209 O O . LYS A 1 397 ? 13.838 -11.152 -18.590 1.00 81.62 397 LYS A O 1
ATOM 3214 N N . ALA A 1 398 ? 12.554 -9.351 -18.176 1.00 80.75 398 ALA A N 1
ATOM 3215 C CA . ALA A 1 398 ? 11.294 -10.084 -18.042 1.00 80.75 398 ALA A CA 1
ATOM 3216 C C . ALA A 1 398 ? 10.873 -10.788 -19.345 1.00 80.75 398 ALA A C 1
ATOM 3218 O O . ALA A 1 398 ? 10.451 -11.940 -19.317 1.00 80.75 398 ALA A O 1
ATOM 3219 N N . GLU A 1 399 ? 11.056 -10.131 -20.491 1.00 76.75 399 GLU A N 1
ATOM 3220 C CA . GLU A 1 399 ? 10.689 -10.673 -21.807 1.00 76.75 399 GLU A CA 1
ATOM 3221 C C . GLU A 1 399 ? 11.711 -11.673 -22.378 1.00 76.75 399 GLU A C 1
ATOM 3223 O O . GLU A 1 399 ? 11.519 -12.192 -23.479 1.00 76.75 399 GLU A O 1
ATOM 3228 N N . ASN A 1 400 ? 12.835 -11.916 -21.689 1.00 71.75 400 ASN A N 1
ATOM 3229 C CA . ASN A 1 400 ? 13.974 -12.674 -22.222 1.00 71.75 400 ASN A CA 1
ATOM 3230 C C . ASN A 1 400 ? 14.405 -12.199 -23.627 1.00 71.75 400 ASN A C 1
ATOM 3232 O O . ASN A 1 400 ? 14.827 -13.000 -24.472 1.00 71.75 400 ASN A O 1
ATOM 3236 N N . LYS A 1 401 ? 14.285 -10.892 -23.912 1.00 67.88 401 LYS A N 1
ATOM 3237 C CA . LYS A 1 401 ? 14.651 -10.362 -25.230 1.00 67.88 401 LYS A CA 1
ATOM 3238 C C . LYS A 1 401 ? 16.151 -10.511 -25.429 1.00 67.88 401 LYS A C 1
ATOM 3240 O O . LYS A 1 401 ? 16.965 -9.993 -24.670 1.00 67.88 401 LYS A O 1
ATOM 3245 N N . LYS A 1 402 ? 16.511 -11.224 -26.492 1.00 62.50 402 LYS A N 1
ATOM 3246 C CA . LYS A 1 402 ? 17.894 -11.395 -26.932 1.00 62.50 402 LYS A CA 1
ATOM 3247 C C . LYS A 1 402 ? 18.472 -10.039 -27.363 1.00 62.50 402 LYS A C 1
ATOM 3249 O O . LYS A 1 402 ? 17.823 -9.311 -28.112 1.00 62.50 402 LYS A O 1
ATOM 3254 N N . GLU A 1 403 ? 19.710 -9.744 -26.953 1.00 58.03 403 GLU A N 1
ATOM 3255 C CA . GLU A 1 403 ? 20.431 -8.484 -27.239 1.00 58.03 403 GLU A CA 1
ATOM 3256 C C . GLU A 1 403 ? 20.420 -8.079 -28.721 1.00 58.03 403 GLU A C 1
ATOM 3258 O O . GLU A 1 403 ? 20.368 -6.896 -29.033 1.00 58.03 403 GLU A O 1
ATOM 3263 N N . GLY A 1 404 ? 20.369 -9.045 -29.644 1.00 53.84 404 GLY A N 1
ATOM 3264 C CA . GLY A 1 404 ? 20.330 -8.779 -31.084 1.00 53.84 404 GLY A CA 1
ATOM 3265 C C . GLY A 1 404 ? 19.094 -8.017 -31.583 1.00 53.84 404 GLY A C 1
ATOM 3266 O O . GLY A 1 404 ? 19.090 -7.600 -32.734 1.00 53.84 404 GLY A O 1
ATOM 3267 N N . CYS A 1 405 ? 18.051 -7.827 -30.767 1.00 58.75 405 CYS A N 1
ATOM 3268 C CA . CYS A 1 405 ? 16.860 -7.033 -31.114 1.00 58.75 405 CYS A CA 1
ATOM 3269 C C . CYS A 1 405 ? 16.827 -5.650 -30.438 1.00 58.75 405 CYS A C 1
ATOM 3271 O O . CYS A 1 405 ? 15.824 -4.944 -30.551 1.00 58.75 405 CYS A O 1
ATOM 3273 N N . LEU A 1 406 ? 17.882 -5.282 -29.704 1.00 76.06 406 LEU A N 1
ATOM 3274 C CA . LEU A 1 406 ? 17.931 -4.090 -28.860 1.00 76.06 406 LEU A CA 1
ATOM 3275 C C . LEU A 1 406 ? 19.159 -3.243 -29.191 1.00 76.06 406 LEU A C 1
ATOM 3277 O O . LEU A 1 406 ? 20.203 -3.753 -29.596 1.00 76.06 406 LEU A O 1
ATOM 3281 N N . TYR A 1 407 ? 19.020 -1.935 -29.003 1.00 90.06 407 TYR A N 1
ATOM 3282 C CA . TYR A 1 407 ? 20.043 -0.948 -29.329 1.00 90.06 407 TYR A CA 1
ATOM 3283 C C . TYR A 1 407 ? 20.574 -0.308 -28.048 1.00 90.06 407 TYR A C 1
ATOM 3285 O O . TYR A 1 407 ? 19.801 -0.104 -27.112 1.00 90.06 407 TYR A O 1
ATOM 3293 N N . LYS A 1 408 ? 21.876 -0.003 -27.995 1.00 91.31 408 LYS A N 1
ATOM 3294 C CA . LYS A 1 408 ? 22.558 0.563 -26.813 1.00 91.31 408 LYS A CA 1
ATOM 3295 C C . LYS A 1 408 ? 23.610 1.599 -27.224 1.00 91.31 408 LYS A C 1
ATOM 3297 O O . LYS A 1 408 ? 24.120 1.537 -28.343 1.00 91.31 408 LYS A O 1
ATOM 3302 N N . GLU A 1 409 ? 23.987 2.525 -26.339 1.00 91.38 409 GLU A N 1
ATOM 3303 C CA . GLU A 1 409 ? 25.084 3.475 -26.615 1.00 91.38 409 GLU A CA 1
ATOM 3304 C C . GLU A 1 409 ? 26.461 2.781 -26.579 1.00 91.38 409 GLU A C 1
ATOM 3306 O O . GLU A 1 409 ? 27.352 3.054 -27.390 1.00 91.38 409 GLU A O 1
ATOM 3311 N N . SER A 1 410 ? 26.628 1.837 -25.651 1.00 90.94 410 SER A N 1
ATOM 3312 C CA . SER A 1 410 ? 27.828 1.017 -25.466 1.00 90.94 410 SER A CA 1
ATOM 3313 C C . SER A 1 410 ? 27.463 -0.403 -25.026 1.00 90.94 410 SER A C 1
ATOM 3315 O O . SER A 1 410 ? 26.305 -0.695 -24.718 1.00 90.94 410 SER A O 1
ATOM 3317 N N . TYR A 1 411 ? 28.449 -1.303 -25.010 1.00 87.75 411 TYR A N 1
ATOM 3318 C CA . TYR A 1 411 ? 28.235 -2.690 -24.594 1.00 87.75 411 TYR A CA 1
ATOM 3319 C C . TYR A 1 411 ? 27.871 -2.768 -23.106 1.00 87.75 411 TYR A C 1
ATOM 3321 O O . TYR A 1 411 ? 26.984 -3.525 -22.720 1.00 87.75 411 TYR A O 1
ATOM 3329 N N . GLU A 1 412 ? 28.501 -1.920 -22.295 1.00 88.94 412 GLU A N 1
ATOM 3330 C CA . GLU A 1 412 ? 28.337 -1.827 -20.845 1.00 88.94 412 GLU A CA 1
ATOM 3331 C C . GLU A 1 412 ? 27.100 -1.024 -20.430 1.00 88.94 412 GLU A C 1
ATOM 3333 O O . GLU A 1 412 ? 26.696 -1.105 -19.276 1.00 88.94 412 GLU A O 1
ATOM 3338 N N . SER A 1 413 ? 26.500 -0.249 -21.344 1.00 87.88 413 SER A N 1
ATOM 3339 C CA . SER A 1 413 ? 25.322 0.565 -21.032 1.00 87.88 413 SER A CA 1
ATOM 3340 C C . SER A 1 413 ? 24.187 -0.301 -20.484 1.00 87.88 413 SER A C 1
ATOM 3342 O O . SER A 1 413 ? 23.924 -1.396 -20.981 1.00 87.88 413 SER A O 1
ATOM 3344 N N . GLU A 1 414 ? 23.477 0.191 -19.478 1.00 83.94 414 GLU A N 1
ATOM 3345 C CA . GLU A 1 414 ? 22.254 -0.448 -18.984 1.00 83.94 414 GLU A CA 1
ATOM 3346 C C . GLU A 1 414 ? 20.998 0.094 -19.679 1.00 83.94 414 GLU A C 1
ATOM 3348 O O . GLU A 1 414 ? 19.906 -0.441 -19.489 1.00 83.94 414 GLU A O 1
ATOM 3353 N N . ASN A 1 415 ? 21.146 1.123 -20.519 1.00 85.12 415 ASN A N 1
ATOM 3354 C CA . ASN A 1 415 ? 20.047 1.702 -21.277 1.00 85.12 415 ASN A CA 1
ATOM 3355 C C . ASN A 1 415 ? 19.803 0.899 -22.556 1.00 85.12 415 ASN A C 1
ATOM 3357 O O . ASN A 1 415 ? 20.716 0.660 -23.351 1.00 85.12 415 ASN A O 1
ATOM 3361 N N . TYR A 1 416 ? 18.542 0.537 -22.776 1.00 87.38 416 TYR A N 1
ATOM 3362 C CA . TYR A 1 416 ? 18.095 -0.152 -23.980 1.00 87.38 416 TYR A CA 1
ATOM 3363 C C . TYR A 1 416 ? 17.172 0.744 -24.786 1.00 87.38 416 TYR A C 1
ATOM 3365 O O . TYR A 1 416 ? 16.391 1.515 -24.231 1.00 87.38 416 TYR A O 1
ATOM 3373 N N . TYR A 1 417 ? 17.230 0.601 -26.103 1.00 88.00 417 TYR A N 1
ATOM 3374 C CA . TYR A 1 417 ? 16.430 1.383 -27.030 1.00 88.00 417 TYR A CA 1
ATOM 3375 C C . TYR A 1 417 ? 15.781 0.491 -28.079 1.00 88.00 417 TYR A C 1
ATOM 3377 O O . TYR A 1 417 ? 16.329 -0.543 -28.477 1.00 88.00 417 TYR A O 1
ATOM 3385 N N . LEU A 1 418 ? 14.617 0.927 -28.552 1.00 86.12 418 LEU A N 1
ATOM 3386 C CA . LEU A 1 418 ? 13.864 0.278 -29.617 1.00 86.12 418 LEU A CA 1
ATOM 3387 C C . LEU A 1 418 ? 13.521 1.296 -30.709 1.00 86.12 418 LEU A C 1
ATOM 3389 O O . LEU A 1 418 ? 13.131 2.417 -30.379 1.00 86.12 418 LEU A O 1
ATOM 3393 N N . PRO A 1 419 ? 13.639 0.936 -31.999 1.00 87.81 419 PRO A N 1
ATOM 3394 C CA . PRO A 1 419 ? 13.175 1.787 -33.084 1.00 87.81 419 PRO A CA 1
ATOM 3395 C C . PRO A 1 419 ? 11.684 2.090 -32.927 1.00 87.81 419 PRO A C 1
ATOM 3397 O O . PRO A 1 419 ? 10.900 1.187 -32.630 1.00 87.81 419 PRO A O 1
ATOM 3400 N N . VAL A 1 420 ? 11.279 3.337 -33.177 1.00 84.38 420 VAL A N 1
ATOM 3401 C CA . VAL A 1 420 ? 9.875 3.781 -33.031 1.00 84.38 420 VAL A CA 1
ATOM 3402 C C . VAL A 1 420 ? 8.903 2.883 -33.810 1.00 84.38 420 VAL A C 1
ATOM 3404 O O . VAL A 1 420 ? 7.844 2.520 -33.305 1.00 84.38 420 VAL A O 1
ATOM 3407 N N . ASN A 1 421 ? 9.304 2.430 -34.999 1.00 81.88 421 ASN A N 1
ATOM 3408 C CA . ASN A 1 421 ? 8.490 1.578 -35.873 1.00 81.88 421 ASN A CA 1
ATOM 3409 C C . ASN A 1 421 ? 8.199 0.180 -35.301 1.00 81.88 421 ASN A C 1
ATOM 3411 O O . ASN A 1 421 ? 7.331 -0.517 -35.819 1.00 81.88 421 ASN A O 1
ATOM 3415 N N . ASN A 1 422 ? 8.902 -0.243 -34.248 1.00 79.19 422 ASN A N 1
ATOM 3416 C CA . ASN A 1 422 ? 8.693 -1.550 -33.628 1.00 79.19 422 ASN A CA 1
ATOM 3417 C C . ASN A 1 422 ? 7.685 -1.497 -32.467 1.00 79.19 422 ASN A C 1
ATOM 3419 O O . ASN A 1 422 ? 7.241 -2.550 -32.015 1.00 79.19 422 ASN A O 1
ATOM 3423 N N . ILE A 1 423 ? 7.312 -0.305 -31.987 1.00 71.19 423 ILE A N 1
ATOM 3424 C CA . ILE A 1 423 ? 6.342 -0.120 -30.893 1.00 71.19 423 ILE A CA 1
ATOM 3425 C C . ILE A 1 423 ? 4.936 -0.625 -31.272 1.00 71.19 423 ILE A C 1
ATOM 3427 O O . ILE A 1 423 ? 4.359 -1.359 -30.470 1.00 71.19 423 ILE A O 1
ATOM 3431 N N . PRO A 1 424 ? 4.387 -0.340 -32.478 1.00 58.75 424 PRO A N 1
ATOM 3432 C CA . PRO A 1 424 ? 3.047 -0.799 -32.869 1.00 58.75 424 PRO A CA 1
ATOM 3433 C C . PRO A 1 424 ? 2.888 -2.325 -32.949 1.00 58.75 424 PRO A C 1
ATOM 3435 O O . PRO A 1 424 ? 1.769 -2.817 -33.023 1.00 58.75 424 PRO A O 1
ATOM 3438 N N . ASN A 1 425 ? 3.994 -3.077 -32.940 1.00 65.38 425 ASN A N 1
ATOM 3439 C CA . ASN A 1 425 ? 3.993 -4.536 -33.059 1.00 65.38 425 ASN A CA 1
ATOM 3440 C C . ASN A 1 425 ? 3.947 -5.260 -31.701 1.00 65.38 425 ASN A C 1
ATOM 3442 O O . ASN A 1 425 ? 4.017 -6.489 -31.661 1.00 65.38 425 ASN A O 1
ATOM 3446 N N . MET A 1 426 ? 3.876 -4.534 -30.579 1.00 71.94 426 MET A N 1
ATOM 3447 C CA . MET A 1 426 ? 3.686 -5.155 -29.268 1.00 71.94 426 MET A CA 1
ATOM 3448 C C . MET A 1 426 ? 2.234 -5.626 -29.117 1.00 71.94 426 MET A C 1
ATOM 3450 O O . MET A 1 426 ? 1.300 -4.867 -29.363 1.00 71.94 426 MET A O 1
ATOM 3454 N N . ASN A 1 427 ? 2.037 -6.874 -28.687 1.00 79.19 427 ASN A N 1
ATOM 3455 C CA . ASN A 1 427 ? 0.711 -7.342 -28.283 1.00 79.19 427 ASN A CA 1
ATOM 3456 C C . ASN A 1 427 ? 0.264 -6.639 -26.978 1.00 79.19 427 ASN A C 1
ATOM 3458 O O . ASN A 1 427 ? 1.070 -6.012 -26.285 1.00 79.19 427 ASN A O 1
ATOM 3462 N N . ASN A 1 428 ? -1.020 -6.759 -26.627 1.00 79.44 428 ASN A N 1
ATOM 3463 C CA . ASN A 1 428 ? -1.591 -6.079 -25.457 1.00 79.44 428 ASN A CA 1
ATOM 3464 C C . ASN A 1 428 ? -0.896 -6.435 -24.134 1.00 79.44 428 ASN A C 1
ATOM 3466 O O . ASN A 1 428 ? -0.713 -5.556 -23.293 1.00 79.44 428 ASN A O 1
ATOM 3470 N N . ASP A 1 429 ? -0.482 -7.687 -23.949 1.00 81.44 429 ASP A N 1
ATOM 3471 C CA . ASP A 1 429 ? 0.173 -8.121 -22.710 1.00 81.44 429 ASP A CA 1
ATOM 3472 C C . ASP A 1 429 ? 1.571 -7.506 -22.577 1.00 81.44 429 ASP A C 1
ATOM 3474 O O . ASP A 1 429 ? 1.926 -6.964 -21.528 1.00 81.44 429 ASP A O 1
ATOM 3478 N N . ASN A 1 430 ? 2.326 -7.476 -23.675 1.00 80.31 430 ASN A N 1
ATOM 3479 C CA . ASN A 1 430 ? 3.645 -6.860 -23.740 1.00 80.31 430 ASN A CA 1
ATOM 3480 C C . ASN A 1 430 ? 3.568 -5.344 -23.526 1.00 80.31 430 ASN A C 1
ATOM 3482 O O . ASN A 1 430 ? 4.448 -4.784 -22.873 1.00 80.31 430 ASN A O 1
ATOM 3486 N N . LEU A 1 431 ? 2.518 -4.687 -24.033 1.00 79.50 431 LEU A N 1
ATOM 3487 C CA . LEU A 1 431 ? 2.257 -3.262 -23.799 1.00 79.50 431 LEU A CA 1
ATOM 3488 C C . LEU A 1 431 ? 1.970 -2.972 -22.324 1.00 79.50 431 LEU A C 1
ATOM 3490 O O . LEU A 1 431 ? 2.554 -2.048 -21.756 1.00 79.50 431 LEU A O 1
ATOM 3494 N N . LYS A 1 432 ? 1.109 -3.774 -21.685 1.00 81.88 432 LYS A N 1
ATOM 3495 C CA . LYS A 1 432 ? 0.810 -3.648 -20.250 1.00 81.88 432 LYS A CA 1
ATOM 3496 C C . LYS A 1 432 ? 2.058 -3.857 -19.400 1.00 81.88 432 LYS A C 1
ATOM 3498 O O . LYS A 1 432 ? 2.316 -3.069 -18.491 1.00 81.88 432 LYS A O 1
ATOM 3503 N N . MET A 1 433 ? 2.856 -4.872 -19.725 1.00 84.12 433 MET A N 1
ATOM 3504 C CA . MET A 1 433 ? 4.105 -5.156 -19.023 1.00 84.12 433 MET A CA 1
ATOM 3505 C C . MET A 1 433 ? 5.126 -4.026 -19.203 1.00 84.12 433 MET A C 1
ATOM 3507 O O . MET A 1 433 ? 5.726 -3.579 -18.227 1.00 84.12 433 MET A O 1
ATOM 3511 N N . PHE A 1 434 ? 5.294 -3.524 -20.427 1.00 82.00 434 PHE A N 1
ATOM 3512 C CA . PHE A 1 434 ? 6.163 -2.385 -20.712 1.00 82.00 434 PHE A CA 1
ATOM 3513 C C . PHE A 1 434 ? 5.749 -1.143 -19.909 1.00 82.00 434 PHE A C 1
ATOM 3515 O O . PHE A 1 434 ? 6.575 -0.575 -19.196 1.00 82.00 434 PHE A O 1
ATOM 3522 N N . ALA A 1 435 ? 4.465 -0.775 -19.944 1.00 81.75 435 ALA A N 1
ATOM 3523 C CA . ALA A 1 435 ? 3.943 0.364 -19.194 1.00 81.75 435 ALA A CA 1
ATOM 3524 C C . ALA A 1 435 ? 4.100 0.194 -17.673 1.00 81.75 435 ALA A C 1
ATOM 3526 O O . ALA A 1 435 ? 4.476 1.146 -16.992 1.00 81.75 435 ALA A O 1
ATOM 3527 N N . TYR A 1 436 ? 3.893 -1.016 -17.142 1.00 86.19 436 TYR A N 1
ATOM 3528 C CA . TYR A 1 436 ? 4.164 -1.324 -15.736 1.00 86.19 436 TYR A CA 1
ATOM 3529 C C . TYR A 1 436 ? 5.625 -1.033 -15.362 1.00 86.19 436 TYR A C 1
ATOM 3531 O O . TYR A 1 436 ? 5.879 -0.349 -14.371 1.00 86.19 436 TYR A O 1
ATOM 3539 N N . PHE A 1 437 ? 6.593 -1.487 -16.164 1.00 85.38 437 PHE A N 1
ATOM 3540 C CA . PHE A 1 437 ? 8.007 -1.226 -15.885 1.00 85.38 437 PHE A CA 1
ATOM 3541 C C . PHE A 1 437 ? 8.393 0.247 -16.055 1.00 85.38 437 PHE A C 1
ATOM 3543 O O . PHE A 1 437 ? 9.203 0.738 -15.272 1.00 85.38 437 PHE A O 1
ATOM 3550 N N . CYS A 1 438 ? 7.786 0.973 -17.000 1.00 80.44 438 CYS A N 1
ATOM 3551 C CA . CYS A 1 438 ? 7.947 2.426 -17.092 1.00 80.44 438 CYS A CA 1
ATOM 3552 C C . CYS A 1 438 ? 7.467 3.121 -15.810 1.00 80.44 438 CYS A C 1
ATOM 3554 O O . CYS A 1 438 ? 8.172 3.966 -15.267 1.00 80.44 438 CYS A O 1
ATOM 3556 N N . MET A 1 439 ? 6.302 2.733 -15.283 1.00 79.94 439 MET A N 1
ATOM 3557 C CA . MET A 1 439 ? 5.770 3.305 -14.041 1.00 79.94 439 MET A CA 1
ATOM 3558 C C . MET A 1 439 ? 6.636 2.968 -12.821 1.00 79.94 439 MET A C 1
ATOM 3560 O O . MET A 1 439 ? 6.834 3.827 -11.964 1.00 79.94 439 MET A O 1
ATOM 3564 N N . MET A 1 440 ? 7.183 1.751 -12.753 1.00 82.75 440 MET A N 1
ATOM 3565 C CA . MET A 1 440 ? 8.113 1.345 -11.693 1.00 82.75 440 MET A CA 1
ATOM 3566 C C . MET A 1 440 ? 9.410 2.165 -11.719 1.00 82.75 440 MET A C 1
ATOM 3568 O O . MET A 1 440 ? 9.834 2.658 -10.676 1.00 82.75 440 MET A O 1
ATOM 3572 N N . GLU A 1 441 ? 10.026 2.348 -12.894 1.00 78.19 441 GLU A N 1
ATOM 3573 C CA . GLU A 1 441 ? 11.235 3.175 -13.031 1.00 78.19 441 GLU A CA 1
ATOM 3574 C C . GLU A 1 441 ? 10.960 4.652 -12.720 1.00 78.19 441 GLU A C 1
ATOM 3576 O O . GLU A 1 441 ? 11.752 5.270 -12.010 1.00 78.19 441 GLU A O 1
ATOM 3581 N N . ASN A 1 442 ? 9.816 5.196 -13.158 1.00 74.38 442 ASN A N 1
ATOM 3582 C CA . ASN A 1 442 ? 9.391 6.556 -12.807 1.00 74.38 442 ASN A CA 1
ATOM 3583 C C . ASN A 1 442 ? 9.286 6.730 -11.286 1.00 74.38 442 ASN A C 1
ATOM 3585 O O . ASN A 1 442 ? 9.844 7.671 -10.726 1.00 74.38 442 ASN A O 1
ATOM 3589 N N . PHE A 1 443 ? 8.601 5.807 -10.603 1.00 75.56 443 PHE A N 1
ATOM 3590 C CA . PHE A 1 443 ? 8.435 5.885 -9.152 1.00 75.56 443 PHE A CA 1
ATOM 3591 C C . PHE A 1 443 ? 9.774 5.761 -8.417 1.00 75.56 443 PHE A C 1
ATOM 3593 O O . PHE A 1 443 ? 10.033 6.496 -7.465 1.00 75.56 443 PHE A O 1
ATOM 3600 N N . LYS A 1 444 ? 10.651 4.866 -8.884 1.00 76.38 444 LYS A N 1
ATOM 3601 C CA . LYS A 1 444 ? 12.009 4.715 -8.355 1.00 76.38 444 LYS A CA 1
ATOM 3602 C C . LYS A 1 444 ? 12.835 5.996 -8.515 1.00 76.38 444 LYS A C 1
ATOM 3604 O O . LYS A 1 444 ? 13.543 6.368 -7.586 1.00 76.38 444 LYS A O 1
ATOM 3609 N N . TYR A 1 445 ? 12.727 6.678 -9.652 1.00 71.44 445 TYR A N 1
ATOM 3610 C CA . TYR A 1 445 ? 13.394 7.963 -9.871 1.00 71.44 445 TYR A CA 1
ATOM 3611 C C . TYR A 1 445 ? 12.890 9.035 -8.887 1.00 71.44 445 TYR A C 1
ATOM 3613 O O . TYR A 1 445 ? 13.684 9.714 -8.241 1.00 71.44 445 TYR A O 1
ATOM 3621 N N . SER A 1 446 ? 11.570 9.121 -8.679 1.00 67.44 446 SER A N 1
ATOM 3622 C CA . SER A 1 446 ? 10.996 10.030 -7.676 1.00 67.44 446 SER A CA 1
ATOM 3623 C C . SER A 1 446 ? 11.448 9.711 -6.245 1.00 67.44 446 SER A C 1
ATOM 3625 O O . SER A 1 446 ? 11.627 10.624 -5.448 1.00 67.44 446 SER A O 1
ATOM 3627 N N . LEU A 1 447 ? 11.653 8.432 -5.908 1.00 66.06 447 LEU A N 1
ATOM 3628 C CA . LEU A 1 447 ? 12.220 8.014 -4.621 1.00 66.06 447 LEU A CA 1
ATOM 3629 C C . LEU A 1 447 ? 13.670 8.482 -4.443 1.00 66.06 447 LEU A C 1
ATOM 3631 O O . LEU A 1 447 ? 14.018 8.948 -3.359 1.00 66.06 447 LEU A O 1
ATOM 3635 N N . SER A 1 448 ? 14.518 8.348 -5.471 1.00 65.12 448 SER A N 1
ATOM 3636 C CA . SER A 1 448 ? 15.933 8.724 -5.366 1.00 65.12 448 SER A CA 1
ATOM 3637 C C . SER A 1 448 ? 16.138 10.222 -5.173 1.00 65.12 448 SER A C 1
ATOM 3639 O O . SER A 1 448 ? 16.999 10.594 -4.387 1.00 65.12 448 SER A O 1
ATOM 3641 N N . ASP A 1 449 ? 15.321 11.065 -5.806 1.00 56.97 449 ASP A N 1
ATOM 3642 C CA . ASP A 1 449 ? 15.424 12.526 -5.670 1.00 56.97 449 ASP A CA 1
ATOM 3643 C C . ASP A 1 449 ? 15.079 13.029 -4.253 1.00 56.97 449 ASP A C 1
ATOM 3645 O O . ASP A 1 449 ? 15.446 14.140 -3.889 1.00 56.97 449 ASP A O 1
ATOM 3649 N N . ILE A 1 450 ? 14.374 12.222 -3.452 1.00 56.16 450 ILE A N 1
ATOM 3650 C CA . ILE A 1 450 ? 13.888 12.582 -2.105 1.00 56.16 450 ILE A CA 1
ATOM 3651 C C . ILE A 1 450 ? 14.746 11.963 -0.994 1.00 56.16 450 ILE A C 1
ATOM 3653 O O . ILE A 1 450 ? 14.740 12.434 0.143 1.00 56.16 450 ILE A O 1
ATOM 3657 N N . LEU A 1 451 ? 15.441 10.863 -1.293 1.00 51.00 451 LEU A N 1
ATOM 3658 C CA . LEU A 1 451 ? 16.277 10.129 -0.337 1.00 51.00 451 LEU A CA 1
ATOM 3659 C C . LEU A 1 451 ? 17.755 10.567 -0.353 1.00 51.00 451 LEU A C 1
ATOM 3661 O O . LEU A 1 451 ? 18.536 10.025 0.433 1.00 51.00 451 LEU A O 1
ATOM 3665 N N . ILE A 1 452 ? 18.119 11.512 -1.227 1.00 41.50 452 ILE A N 1
ATOM 3666 C CA . ILE A 1 452 ? 19.391 12.259 -1.238 1.00 41.50 452 ILE A CA 1
ATOM 3667 C C . ILE A 1 452 ? 19.201 13.534 -0.419 1.00 41.50 452 ILE A C 1
ATOM 3669 O O . ILE A 1 452 ? 20.114 13.845 0.380 1.00 41.50 452 ILE A O 1
#

Foldseek 3Di:
DDKDKDFDPCLVLLVLLCCLQPVPFDQQQEKFKDWAWLDQALVVIATAKIKIWGDDPNTIMIMMQGHLERVCRLVSLLVVLVVNLSHQAYEYACCVPGVLNNSVSNLVVVLVVVVVVVVVDDPVVVVVSVVSSVVSVVSSVSCNNRYDHCNVLCVVCCVLLVPPDPDLVLLCLLAVDPPDLPDDSNLVSVLSVLLHVVVVLVVVCVVDVDNPDDDDDPPDDDDDPSNVPSVAGCVSPVVNVVSVVVVRVVNRCSSSSSSVCSVLSCLVVVLAFEDEDEDEPPCPPCVVVPPDDDPPNRHDDSPWQQLDDDVNWGWTWDDDPDDSRIYIYIYFYKDFDWWKQFDPPLQQWWAFVVQQAIDGPVVCVPPDPVRTHRGDRFSHIDIDTAIKTKFQLVLCVVVVPDSNQWTHRTPPDSITIHHPVCVVVDDRVSRSSRVSSRVSVSVSVSSVVSVD

Nearest PDB structures (foldseek):
  8h2f-assembly1_A  TM=5.437E-01  e=7.853E-03  Streptococcus thermophilus DGCC 7710
  7mpo-assembly1_F  TM=3.957E-01  e=8.022E-02  Bartonella henselae
  2f96-assembly1_B  TM=3.069E-01  e=4.840E-02  Pseudomonas aeruginosa PAO1
  9f7l-assembly1_A  TM=4.089E-01  e=4.249E-01  Bartonella henselae
  3edv-assembly1_A  TM=2.155E-01  e=8.803E+00  Homo sapiens